Protein AF-A0A8T5LKU7-F1 (afdb_monomer_lite)

Foldseek 3Di:
DVVLLVLCLVLAVLLLLQLLVQLLCVVVVHDGDDHPPVCVVVSVVSLVVQCVVVVHDSSCLLLDPVNQVVSWDWDLSSVVSLVAPDDSVQQVLLVVLQFTATATSVQSNVGDLSVVQRRAGHNDDPDDPQPQQLCQFCLQPPLQWFWEQDPVGIATQFGQQALQETEGAQALEANLRRNFASSSLLHTHDLVSSCVVPVSSSVSSVSNHPDLVSSLVSLLQVLVVLLVRLSHQEYEYHHNANLPDALVSVLSSLVSNLPNQNHAEYEYEHQLLQRRNLSSLDPSNLVSLLVSQVSQVCPPPGHRYAYEYEHEDFFLVSLVDPSNLVSLVSCVVSVHAYEYEYEDWDPRLAPLVCLCSNLVRLLSNLVSCVVSVHALEEYEFPSGHQPDLNGHRDPQSVLSNLVNNVPDPPDDPRSDHQWYWYRGQLHIDTDGNDDQLPWAWDQDPVVQKIKTWRFDADPVRAGPDTDIHMGGHDPPRPPDGRSDDDPDPRSVVVSVVVVVVVVVVVVDDDDCVQVRHSHNDGSVSSDHHYPDDD

pLDDT: mean 84.87, std 13.86, range [34.56, 98.62]

Sequence (534 aa):
MDKIKQEALEIGIRDFYSYARNYYLQKNGFETAEVPEDKGETLDELVSRTASFLGVDRNDLWQTPAFHMAFRVTDLKSLTSLNEEVDVESVSASLETGREMSILPLNVLFGGSTMKKYVPSLPKLYSGKEKHSLDPYGIFRGQDQIRAITREGSKYLGSRKFDYAVLENITEFCPVGCAECYKGVLTRLGMSALADIDPKYAELKKELNLQEQRAVEQTRLLTDWLNQHPEVNTVIISGGEPLMYSPDTMGKILDHLGKAEHLKAVRICTSAVYQGLFYKINDDLVSRLSDFRRKNNGRNGKAKKQLYFNCHVTDEHQLLTPEARIATERLQEAGVSIHLQMPLQEGINFYRDDPQKSAEKMRAISEAAYEIGVIPYKAIVNMHSPSYPELTVPIERVSEAITFLDGHFDTSDMARWQAYNILHEQGNSYVYPKPNFVAEKDIDRERSRVTYFIPKLNPDGSVNEVHTYEEPLIEGINDGASLRLIADARIQRRIGEVRNAYQKLRKDEIDTREFYRVSGIKFSENKPLVVGGD

Structure (mmCIF, N/CA/C/O backbone):
data_AF-A0A8T5LKU7-F1
#
_entry.id   AF-A0A8T5LKU7-F1
#
loop_
_atom_site.group_PDB
_atom_site.id
_atom_site.type_symbol
_atom_site.label_atom_id
_atom_site.label_alt_id
_atom_site.label_comp_id
_atom_site.label_asym_id
_atom_site.label_entity_id
_atom_site.label_seq_id
_atom_site.pdbx_PDB_ins_code
_atom_site.Cartn_x
_atom_site.Cartn_y
_atom_site.Cartn_z
_atom_site.occupancy
_atom_site.B_iso_or_equiv
_atom_site.auth_seq_id
_atom_site.auth_comp_id
_atom_site.auth_asym_id
_atom_site.auth_atom_id
_atom_site.pdbx_PDB_model_num
ATOM 1 N N . MET A 1 1 ? 9.633 27.957 1.334 1.00 93.12 1 MET A N 1
ATOM 2 C CA . MET A 1 1 ? 9.626 26.582 0.797 1.00 93.12 1 MET A CA 1
ATOM 3 C C . MET A 1 1 ? 10.108 26.533 -0.648 1.00 93.12 1 MET A C 1
ATOM 5 O O . MET A 1 1 ? 11.109 25.882 -0.886 1.00 93.12 1 MET A O 1
ATOM 9 N N . ASP A 1 2 ? 9.492 27.246 -1.594 1.00 93.56 2 ASP A N 1
ATOM 10 C CA . ASP A 1 2 ? 9.849 27.118 -3.025 1.00 93.56 2 ASP A CA 1
ATOM 11 C C . ASP A 1 2 ? 11.322 27.406 -3.334 1.00 93.56 2 ASP A C 1
ATOM 13 O O . ASP A 1 2 ? 11.952 26.647 -4.062 1.00 93.56 2 ASP A O 1
ATOM 17 N N . LYS A 1 3 ? 11.913 28.421 -2.689 1.00 95.00 3 LYS A N 1
ATOM 18 C CA . LYS A 1 3 ? 13.357 28.688 -2.780 1.00 95.00 3 LYS A CA 1
ATOM 19 C C . LYS A 1 3 ? 14.208 27.484 -2.339 1.00 95.00 3 LYS A C 1
ATOM 21 O O . LYS A 1 3 ? 15.148 27.121 -3.025 1.00 95.00 3 LYS A O 1
ATOM 26 N N . ILE A 1 4 ? 13.841 26.836 -1.230 1.00 96.12 4 ILE A N 1
ATOM 27 C CA . ILE A 1 4 ? 14.535 25.645 -0.704 1.00 96.12 4 ILE A CA 1
ATOM 28 C C . ILE A 1 4 ? 14.414 24.480 -1.693 1.00 96.12 4 ILE A C 1
ATOM 30 O O . ILE A 1 4 ? 15.392 23.791 -1.948 1.00 96.12 4 ILE A O 1
ATOM 34 N N . LYS A 1 5 ? 13.231 24.276 -2.286 1.00 95.50 5 LYS A N 1
ATOM 35 C CA . LYS A 1 5 ? 13.023 23.242 -3.310 1.00 95.50 5 LYS A CA 1
ATOM 36 C C . LYS A 1 5 ? 13.853 23.492 -4.567 1.00 95.50 5 LYS A C 1
ATOM 38 O O . LYS A 1 5 ? 14.391 22.547 -5.128 1.00 95.50 5 LYS A O 1
ATOM 43 N N . GLN A 1 6 ? 13.947 24.747 -5.001 1.00 95.25 6 GLN A N 1
ATOM 44 C CA . GLN A 1 6 ? 14.742 25.124 -6.165 1.00 95.25 6 GLN A CA 1
ATOM 45 C C . GLN A 1 6 ? 16.243 24.927 -5.907 1.00 95.25 6 GLN A C 1
ATOM 47 O O . GLN A 1 6 ? 16.920 24.351 -6.749 1.00 95.25 6 GLN A O 1
ATOM 52 N N . GLU A 1 7 ? 16.740 25.297 -4.725 1.00 95.38 7 GLU A N 1
ATOM 53 C CA . GLU A 1 7 ? 18.128 25.022 -4.322 1.00 95.38 7 GLU A CA 1
ATOM 54 C C . GLU A 1 7 ? 18.402 23.507 -4.218 1.00 95.38 7 GLU A C 1
ATOM 56 O O . GLU A 1 7 ? 19.426 23.034 -4.704 1.00 95.38 7 GLU A O 1
ATOM 61 N N . ALA A 1 8 ? 17.467 22.721 -3.664 1.00 95.31 8 ALA A N 1
ATOM 62 C CA . ALA A 1 8 ? 17.568 21.256 -3.619 1.00 95.31 8 ALA A CA 1
ATOM 63 C C . ALA A 1 8 ? 17.631 20.627 -5.024 1.00 95.31 8 ALA A C 1
ATOM 65 O O . ALA A 1 8 ? 18.336 19.644 -5.241 1.00 95.31 8 ALA A O 1
ATOM 66 N N . LEU A 1 9 ? 16.904 21.201 -5.986 1.00 95.19 9 LEU A N 1
ATOM 67 C CA . LEU A 1 9 ? 16.954 20.793 -7.387 1.00 95.19 9 LEU A CA 1
ATOM 68 C C . LEU A 1 9 ? 18.316 21.112 -8.025 1.00 95.19 9 LEU A C 1
ATOM 70 O O . LEU A 1 9 ? 18.843 20.286 -8.760 1.00 95.19 9 LEU A O 1
ATOM 74 N N . GLU A 1 10 ? 18.873 22.293 -7.745 1.00 94.19 10 GLU A N 1
ATOM 75 C CA . GLU A 1 10 ? 20.152 22.765 -8.297 1.00 94.19 10 GLU A CA 1
ATOM 76 C C . GLU A 1 10 ? 21.355 21.980 -7.763 1.00 94.19 10 GLU A C 1
ATOM 78 O O . GLU A 1 10 ? 22.250 21.640 -8.534 1.00 94.19 10 GLU A O 1
ATOM 83 N N . ILE A 1 11 ? 21.370 21.658 -6.464 1.00 93.12 11 ILE A N 1
ATOM 84 C CA . ILE A 1 11 ? 22.463 20.887 -5.849 1.00 93.12 11 ILE A CA 1
ATOM 85 C C . ILE A 1 11 ? 22.391 19.387 -6.169 1.00 93.12 11 ILE A C 1
ATOM 87 O O . ILE A 1 11 ? 23.426 18.714 -6.231 1.00 93.12 11 ILE A O 1
ATOM 91 N N . GLY A 1 12 ? 21.176 18.877 -6.388 1.00 94.50 12 GLY A N 1
ATOM 92 C CA . GLY A 1 12 ? 20.876 17.471 -6.624 1.00 94.50 12 GLY A CA 1
ATOM 93 C C . GLY A 1 12 ? 19.896 16.921 -5.589 1.00 94.50 12 GLY A C 1
ATOM 94 O O . GLY A 1 12 ? 20.206 16.818 -4.402 1.00 94.50 12 GLY A O 1
ATOM 95 N N . ILE A 1 13 ? 18.717 16.495 -6.054 1.00 95.56 13 ILE A N 1
ATOM 96 C CA . ILE A 1 13 ? 17.643 15.981 -5.190 1.00 95.56 13 ILE A CA 1
ATOM 97 C C . ILE A 1 13 ? 18.105 14.766 -4.368 1.00 95.56 13 ILE A C 1
ATOM 99 O O . ILE A 1 13 ? 17.814 14.676 -3.175 1.00 95.56 13 ILE A O 1
ATOM 103 N N . ARG A 1 14 ? 18.834 13.834 -4.995 1.00 94.44 14 ARG A N 1
ATOM 104 C CA . ARG A 1 14 ? 19.350 12.633 -4.321 1.00 94.44 14 ARG A CA 1
ATOM 105 C C . ARG A 1 14 ? 20.361 12.973 -3.241 1.00 94.44 14 ARG A C 1
ATOM 107 O O . ARG A 1 14 ? 20.252 12.434 -2.146 1.00 94.44 14 ARG A O 1
ATOM 114 N N . ASP A 1 15 ? 21.274 13.895 -3.524 1.00 94.62 15 ASP A N 1
ATOM 115 C CA . ASP A 1 15 ? 22.276 14.339 -2.556 1.00 94.62 15 ASP A CA 1
ATOM 116 C C . ASP A 1 15 ? 21.597 14.996 -1.353 1.00 94.62 15 ASP A C 1
ATOM 118 O O . ASP A 1 15 ? 21.891 14.653 -0.210 1.00 94.62 15 ASP A O 1
ATOM 122 N N . PHE A 1 16 ? 20.602 15.854 -1.600 1.00 96.19 16 PHE A N 1
ATOM 123 C CA . PHE A 1 16 ? 19.809 16.471 -0.541 1.00 96.19 16 PHE A CA 1
ATOM 124 C C . PHE A 1 16 ? 19.063 15.444 0.324 1.00 96.19 16 PHE A C 1
ATOM 126 O O . PHE A 1 16 ? 19.107 15.524 1.554 1.00 96.19 16 PHE A O 1
ATOM 133 N N . TYR A 1 17 ? 18.401 14.457 -0.286 1.00 96.44 17 TYR A N 1
ATOM 134 C CA . TYR A 1 17 ? 17.699 13.409 0.460 1.00 96.44 17 TYR A CA 1
ATOM 135 C C . TYR A 1 17 ? 18.656 12.508 1.238 1.00 96.44 17 TYR A C 1
ATOM 137 O O . TYR A 1 17 ? 18.409 12.254 2.414 1.00 96.44 17 TYR A O 1
ATOM 145 N N . SER A 1 18 ? 19.748 12.057 0.617 1.00 95.25 18 SER A N 1
ATOM 146 C CA . SER A 1 18 ? 20.779 11.244 1.268 1.00 95.25 18 SER A CA 1
ATOM 147 C C . SER A 1 18 ? 21.396 11.980 2.456 1.00 95.25 18 SER A C 1
ATOM 149 O O . SER A 1 18 ? 21.531 11.403 3.533 1.00 95.25 18 SER A O 1
ATOM 151 N N . TYR A 1 19 ? 21.684 13.274 2.307 1.00 95.56 19 TYR A N 1
ATOM 152 C CA . TYR A 1 19 ? 22.245 14.084 3.383 1.00 95.56 19 TYR A CA 1
ATOM 153 C C . TYR A 1 19 ? 21.258 14.281 4.542 1.00 95.56 19 TYR A C 1
ATOM 155 O O . TYR A 1 19 ? 21.607 14.067 5.701 1.00 95.56 19 TYR A O 1
ATOM 163 N N . ALA A 1 20 ? 19.992 14.604 4.249 1.00 96.19 20 ALA A N 1
ATOM 164 C CA . ALA A 1 20 ? 18.949 14.692 5.275 1.00 96.19 20 ALA A CA 1
ATOM 165 C C . ALA A 1 20 ? 18.747 13.351 6.006 1.00 96.19 20 ALA A C 1
ATOM 167 O O . ALA A 1 20 ? 18.575 13.320 7.226 1.00 96.19 20 ALA A O 1
ATOM 168 N N . ARG A 1 21 ? 18.803 12.238 5.264 1.00 96.31 21 ARG A N 1
ATOM 169 C CA . ARG A 1 21 ? 18.709 10.868 5.780 1.00 96.31 21 ARG A CA 1
ATOM 170 C C . ARG A 1 21 ? 19.868 10.509 6.709 1.00 96.31 21 ARG A C 1
ATOM 172 O O . ARG A 1 21 ? 19.634 9.842 7.715 1.00 96.31 21 ARG A O 1
ATOM 179 N N . ASN A 1 22 ? 21.086 10.973 6.427 1.00 95.31 22 ASN A N 1
ATOM 180 C CA . ASN A 1 22 ? 22.277 10.637 7.210 1.00 95.31 22 ASN A CA 1
ATOM 181 C C . ASN A 1 22 ? 22.143 10.992 8.699 1.00 95.31 22 ASN A C 1
ATOM 183 O O . ASN A 1 22 ? 22.498 10.164 9.534 1.00 95.31 22 ASN A O 1
ATOM 187 N N . TYR A 1 23 ? 21.562 12.142 9.059 1.00 93.44 23 TYR A N 1
ATOM 188 C CA . TYR A 1 23 ? 21.358 12.479 10.478 1.00 93.44 23 TYR A CA 1
ATOM 189 C C . TYR A 1 23 ? 20.439 11.485 11.194 1.00 93.44 23 TYR A C 1
ATOM 191 O O . TYR A 1 23 ? 20.703 11.098 12.333 1.00 93.44 23 TYR A O 1
ATOM 199 N N . TYR A 1 24 ? 19.372 11.041 10.524 1.00 94.88 24 TYR A N 1
ATOM 200 C CA . TYR A 1 24 ? 18.475 10.028 11.073 1.00 94.88 24 TYR A CA 1
ATOM 201 C C . TYR A 1 24 ? 19.186 8.682 11.231 1.00 94.88 24 TYR A C 1
ATOM 203 O O . TYR A 1 24 ? 19.044 8.040 12.271 1.00 94.88 24 TYR A O 1
ATOM 211 N N . LEU A 1 25 ? 19.979 8.267 10.241 1.00 95.50 25 LEU A N 1
ATOM 212 C CA . LEU A 1 25 ? 20.752 7.026 10.318 1.00 95.50 25 LEU A CA 1
ATOM 213 C C . LEU A 1 25 ? 21.774 7.069 11.461 1.00 95.50 25 LEU A C 1
ATOM 215 O O . LEU A 1 25 ? 21.770 6.166 12.295 1.00 95.50 25 LEU A O 1
ATOM 219 N N . GLN A 1 26 ? 22.550 8.152 11.581 1.00 94.12 26 GLN A N 1
ATOM 220 C CA . GLN A 1 26 ? 23.512 8.347 12.675 1.00 94.12 26 GLN A CA 1
ATOM 221 C C . GLN A 1 26 ? 22.832 8.306 14.041 1.00 94.12 26 GLN A C 1
ATOM 223 O O . GLN A 1 26 ? 23.289 7.601 14.940 1.00 94.12 26 GLN A O 1
ATOM 228 N N . LYS A 1 27 ? 21.704 9.014 14.191 1.00 93.50 27 LYS A N 1
ATOM 229 C CA . LYS A 1 27 ? 20.916 9.027 15.432 1.00 93.50 27 LYS A CA 1
ATOM 230 C C . LYS A 1 27 ? 20.460 7.624 15.849 1.00 93.50 27 LYS A C 1
ATOM 232 O O . LYS A 1 27 ? 20.341 7.362 17.043 1.00 93.50 27 LYS A O 1
ATOM 237 N N . ASN A 1 28 ? 20.209 6.740 14.885 1.00 93.31 28 ASN A N 1
ATOM 238 C CA . ASN A 1 28 ? 19.756 5.369 15.119 1.00 93.31 28 ASN A CA 1
ATOM 239 C C . ASN A 1 28 ? 20.888 4.324 15.011 1.00 93.31 28 ASN A C 1
ATOM 241 O O . ASN A 1 28 ? 20.602 3.131 14.999 1.00 93.31 28 ASN A O 1
ATOM 245 N N . GLY A 1 29 ? 22.159 4.745 14.962 1.00 94.44 29 GLY A N 1
ATOM 246 C CA . GLY A 1 29 ? 23.315 3.841 14.990 1.00 94.44 29 GLY A CA 1
ATOM 247 C C . GLY A 1 29 ? 23.586 3.087 13.684 1.00 94.44 29 GLY A C 1
ATOM 248 O O . GLY A 1 29 ? 24.205 2.027 13.719 1.00 94.44 29 GLY A O 1
ATOM 249 N N . PHE A 1 30 ? 23.127 3.611 12.548 1.00 94.69 30 PHE A N 1
ATOM 250 C CA . PHE A 1 30 ? 23.373 3.040 11.225 1.00 94.69 30 PHE A CA 1
ATOM 251 C C . PHE A 1 30 ? 24.503 3.762 10.494 1.00 94.69 30 PHE A C 1
ATOM 253 O O . PHE A 1 30 ? 24.738 4.955 10.699 1.00 94.69 30 PHE A O 1
ATOM 260 N N . GLU A 1 31 ? 25.165 3.034 9.597 1.00 90.88 31 GLU A N 1
ATOM 261 C CA . GLU A 1 31 ? 26.123 3.610 8.657 1.00 90.88 31 GLU A CA 1
ATOM 262 C C . GLU A 1 31 ? 25.436 4.605 7.713 1.00 90.88 31 GLU A C 1
ATOM 264 O O . GLU A 1 31 ? 24.273 4.443 7.329 1.00 90.88 31 GLU A O 1
ATOM 269 N N . THR A 1 32 ? 26.168 5.654 7.346 1.00 90.50 32 THR A N 1
ATOM 270 C CA . THR A 1 32 ? 25.691 6.725 6.469 1.00 90.50 32 THR A CA 1
ATOM 271 C C . THR A 1 32 ? 26.252 6.612 5.069 1.00 90.50 32 THR A C 1
ATOM 273 O O . THR A 1 32 ? 27.367 6.135 4.882 1.00 90.50 32 THR A O 1
ATOM 276 N N . ALA A 1 33 ? 25.511 7.134 4.094 1.00 82.19 33 ALA A N 1
ATOM 277 C CA . ALA A 1 33 ? 26.031 7.282 2.745 1.00 82.19 33 ALA A CA 1
ATOM 278 C C . ALA A 1 33 ? 27.146 8.337 2.709 1.00 82.19 33 ALA A C 1
ATOM 280 O O . ALA A 1 33 ? 27.072 9.349 3.417 1.00 82.19 33 ALA A O 1
ATOM 281 N N . GLU A 1 34 ? 28.145 8.112 1.857 1.00 82.94 34 GLU A N 1
ATOM 282 C CA . GLU A 1 34 ? 29.160 9.114 1.539 1.00 82.94 34 GLU A CA 1
ATOM 283 C C . GLU A 1 34 ? 28.514 10.343 0.893 1.00 82.94 34 GLU A C 1
ATOM 285 O O . GLU A 1 34 ? 27.537 10.249 0.145 1.00 82.94 34 GLU A O 1
ATOM 290 N N . VAL A 1 35 ? 29.062 11.512 1.210 1.00 79.06 35 VAL A N 1
ATOM 291 C CA . VAL A 1 35 ? 28.612 12.802 0.690 1.00 79.06 35 VAL A CA 1
ATOM 292 C C . VAL A 1 35 ? 29.769 13.392 -0.109 1.00 79.06 35 VAL A C 1
ATOM 294 O O . VAL A 1 35 ? 30.885 13.398 0.413 1.00 79.06 35 VAL A O 1
ATOM 297 N N . PRO A 1 36 ? 29.539 13.904 -1.332 1.00 80.12 36 PRO A N 1
ATOM 298 C CA . PRO A 1 36 ? 30.579 14.599 -2.082 1.00 80.12 36 PRO A CA 1
ATOM 299 C C . PRO A 1 36 ? 31.181 15.743 -1.252 1.00 80.12 36 PRO A C 1
ATOM 301 O O . PRO A 1 36 ? 30.444 16.596 -0.748 1.00 80.12 36 PRO A O 1
ATOM 304 N N . GLU A 1 37 ? 32.509 15.748 -1.087 1.00 78.56 37 GLU A N 1
ATOM 305 C CA . GLU A 1 37 ? 33.214 16.715 -0.226 1.00 78.56 37 GLU A CA 1
ATOM 306 C C . GLU A 1 37 ? 32.920 18.169 -0.625 1.00 78.56 37 GLU A C 1
ATOM 308 O O . GLU A 1 37 ? 32.781 19.036 0.235 1.00 78.56 37 GLU A O 1
ATOM 313 N N . ASP A 1 38 ? 32.743 18.426 -1.921 1.00 87.62 38 ASP A N 1
ATOM 314 C CA . ASP A 1 38 ? 32.446 19.739 -2.496 1.00 87.62 38 ASP A CA 1
ATOM 315 C C . ASP A 1 38 ? 31.026 20.247 -2.197 1.00 87.62 38 ASP A C 1
ATOM 317 O O . ASP A 1 38 ? 30.761 21.441 -2.334 1.00 87.62 38 ASP A O 1
ATOM 321 N N . LYS A 1 39 ? 30.112 19.366 -1.771 1.00 89.31 39 LYS A N 1
ATOM 322 C CA . LYS A 1 39 ? 28.705 19.703 -1.496 1.00 89.31 39 LYS A CA 1
ATOM 323 C C . LYS A 1 39 ? 28.356 19.750 -0.010 1.00 89.31 39 LYS A C 1
ATOM 325 O O . LYS A 1 39 ? 27.268 20.213 0.334 1.00 89.31 39 LYS A O 1
ATOM 330 N N . GLY A 1 40 ? 29.240 19.272 0.869 1.00 88.50 40 GLY A N 1
ATOM 331 C CA . GLY A 1 40 ? 28.941 19.040 2.286 1.00 88.50 40 GLY A CA 1
ATOM 332 C C . GLY A 1 40 ? 28.410 20.270 3.030 1.00 88.50 40 GLY A C 1
ATOM 333 O O . GLY A 1 40 ? 27.354 20.192 3.654 1.00 88.50 40 GLY A O 1
ATOM 334 N N . GLU A 1 41 ? 29.098 21.412 2.927 1.00 90.62 41 GLU A N 1
ATOM 335 C CA . GLU A 1 41 ? 28.687 22.656 3.602 1.00 90.62 41 GLU A CA 1
ATOM 336 C C . GLU A 1 41 ? 27.333 23.163 3.088 1.00 90.62 41 GLU A C 1
ATOM 338 O O . GLU A 1 41 ? 26.439 23.484 3.870 1.00 90.62 41 GLU A O 1
ATOM 343 N N . THR A 1 42 ? 27.141 23.174 1.766 1.00 93.88 42 THR A N 1
ATOM 344 C CA . THR A 1 42 ? 25.889 23.645 1.159 1.00 93.88 42 THR A CA 1
ATOM 345 C C . THR A 1 42 ? 24.706 22.743 1.518 1.00 93.88 42 THR A C 1
ATOM 347 O O . THR A 1 42 ? 23.601 23.236 1.759 1.00 93.88 42 THR A O 1
ATOM 350 N N . LEU A 1 43 ? 24.918 21.425 1.594 1.00 95.38 43 LEU A N 1
ATOM 351 C CA . LEU A 1 43 ? 23.895 20.472 2.023 1.00 95.38 43 LEU A CA 1
ATOM 352 C C . LEU A 1 43 ? 23.535 20.637 3.510 1.00 95.38 43 LEU A C 1
ATOM 354 O O . LEU A 1 43 ? 22.344 20.607 3.833 1.00 95.38 43 LEU A O 1
ATOM 358 N N . ASP A 1 44 ? 24.514 20.866 4.396 1.00 94.50 44 ASP A N 1
ATOM 359 C CA . ASP A 1 44 ? 24.270 21.139 5.827 1.00 94.50 44 ASP A CA 1
ATOM 360 C C . ASP A 1 44 ? 23.442 22.412 6.024 1.00 94.50 44 ASP A C 1
ATOM 362 O O . ASP A 1 44 ? 22.425 22.395 6.730 1.00 94.50 44 ASP A O 1
ATOM 366 N N . GLU A 1 45 ? 23.804 23.495 5.332 1.00 95.56 45 GLU A N 1
ATOM 367 C CA . GLU A 1 45 ? 23.046 24.745 5.371 1.00 95.56 45 GLU A CA 1
ATOM 368 C C . GLU A 1 45 ? 21.614 24.551 4.862 1.00 95.56 45 GLU A C 1
ATOM 370 O O . GLU A 1 45 ? 20.656 25.040 5.476 1.00 95.56 45 GLU A O 1
ATOM 375 N N . LEU A 1 46 ? 21.442 23.820 3.756 1.00 96.81 46 LEU A N 1
ATOM 376 C CA . LEU A 1 46 ? 20.134 23.565 3.162 1.00 96.81 46 LEU A CA 1
ATOM 377 C C . LEU A 1 46 ? 19.251 22.708 4.080 1.00 96.81 46 LEU A C 1
ATOM 379 O O . LEU A 1 46 ? 18.078 23.042 4.283 1.00 96.81 46 LEU A O 1
ATOM 383 N N . VAL A 1 47 ? 19.791 21.643 4.681 1.00 96.88 47 VAL A N 1
ATOM 384 C CA . VAL A 1 47 ? 19.076 20.808 5.661 1.00 96.88 47 VAL A CA 1
ATOM 385 C C . VAL A 1 47 ? 18.708 21.616 6.901 1.00 96.88 47 VAL A C 1
ATOM 387 O O . VAL A 1 47 ? 17.545 21.601 7.311 1.00 96.88 47 VAL A O 1
ATOM 390 N N . SER A 1 48 ? 19.642 22.390 7.452 1.00 96.56 48 SER A N 1
ATOM 391 C CA . SER A 1 48 ? 19.409 23.224 8.636 1.00 96.56 48 SER A CA 1
ATOM 392 C C . SER A 1 48 ? 18.324 24.279 8.387 1.00 96.56 48 SER A C 1
ATOM 394 O O . SER A 1 48 ? 17.401 24.440 9.192 1.00 96.56 48 SER A O 1
ATOM 396 N N . ARG A 1 49 ? 18.358 24.948 7.228 1.00 97.06 49 ARG A N 1
ATOM 397 C CA . ARG A 1 49 ? 17.310 25.891 6.803 1.00 97.06 49 ARG A CA 1
ATOM 398 C C . ARG A 1 49 ? 15.965 25.206 6.596 1.00 97.06 49 ARG A C 1
ATOM 400 O O . ARG A 1 49 ? 14.934 25.778 6.945 1.00 97.06 49 ARG A O 1
ATOM 407 N N . THR A 1 50 ? 15.960 23.996 6.040 1.00 97.94 50 THR A N 1
ATOM 408 C CA . THR A 1 50 ? 14.734 23.215 5.837 1.00 97.94 50 THR A CA 1
ATOM 409 C C . THR A 1 50 ? 14.101 22.829 7.170 1.00 97.94 50 THR A C 1
ATOM 411 O O . THR A 1 50 ? 12.903 23.038 7.356 1.00 97.94 50 THR A O 1
ATOM 414 N N . ALA A 1 51 ? 14.900 22.332 8.114 1.00 97.56 51 ALA A N 1
ATOM 415 C CA . ALA A 1 51 ? 14.450 21.982 9.455 1.00 97.56 51 ALA A CA 1
ATOM 416 C C . ALA A 1 51 ? 13.890 23.197 10.204 1.00 97.56 51 ALA A C 1
ATOM 418 O O . ALA A 1 51 ? 12.774 23.142 10.719 1.00 97.56 51 ALA A O 1
ATOM 419 N N . SER A 1 52 ? 14.600 24.330 10.152 1.00 97.38 52 SER A N 1
ATOM 420 C CA . SER A 1 52 ? 14.129 25.598 10.717 1.00 97.38 52 SER A CA 1
ATOM 421 C C . SER A 1 52 ? 12.806 26.053 10.092 1.00 97.38 52 SER A C 1
ATOM 423 O O . SER A 1 52 ? 11.875 26.396 10.819 1.00 97.38 52 SER A O 1
ATOM 425 N N . PHE A 1 53 ? 12.678 25.992 8.761 1.00 97.38 53 PHE A N 1
ATOM 426 C CA . PHE A 1 53 ? 11.442 26.358 8.062 1.00 97.38 53 PHE A CA 1
ATOM 427 C C . PHE A 1 53 ? 10.258 25.464 8.461 1.00 97.38 53 PHE A C 1
ATOM 429 O O . PHE A 1 53 ? 9.133 25.947 8.567 1.00 97.38 53 PHE A O 1
ATOM 436 N N . LEU A 1 54 ? 10.499 24.167 8.667 1.00 96.94 54 LEU A N 1
ATOM 437 C CA . LEU A 1 54 ? 9.476 23.208 9.088 1.00 96.94 54 LEU A CA 1
ATOM 438 C C . LEU A 1 54 ? 9.234 23.197 10.607 1.00 96.94 54 LEU A C 1
ATOM 440 O O . LEU A 1 54 ? 8.307 22.526 11.055 1.00 96.94 54 LEU A O 1
ATOM 444 N N . GLY A 1 55 ? 10.028 23.936 11.389 1.00 96.94 55 GLY A N 1
ATOM 445 C CA . GLY A 1 55 ? 9.910 23.998 12.846 1.00 96.94 55 GLY A CA 1
ATOM 446 C C . GLY A 1 55 ? 10.275 22.686 13.547 1.00 96.94 55 GLY A C 1
ATOM 447 O O . GLY A 1 55 ? 9.663 22.351 14.559 1.00 96.94 55 GLY A O 1
ATOM 448 N N . VAL A 1 56 ? 11.229 21.928 13.000 1.00 96.56 56 VAL A N 1
ATOM 449 C CA . VAL A 1 56 ? 11.663 20.621 13.524 1.00 96.56 56 VAL A CA 1
ATOM 450 C C . VAL A 1 56 ? 13.163 20.617 13.811 1.00 96.56 56 VAL A C 1
ATOM 452 O O . VAL A 1 56 ? 13.911 21.413 13.243 1.00 96.56 56 VAL A O 1
ATOM 455 N N . ASP A 1 57 ? 13.614 19.712 14.681 1.00 95.00 57 ASP A N 1
ATOM 456 C CA . ASP A 1 57 ? 15.046 19.475 14.873 1.00 95.00 57 ASP A CA 1
ATOM 457 C C . ASP A 1 57 ? 15.656 18.917 13.581 1.00 95.00 57 ASP A C 1
ATOM 459 O O . ASP A 1 57 ? 15.067 18.054 12.921 1.00 95.00 57 ASP A O 1
ATOM 463 N N . ARG A 1 58 ? 16.846 19.396 13.207 1.00 93.19 58 ARG A N 1
ATOM 464 C CA . ARG A 1 58 ? 17.518 18.953 11.977 1.00 93.19 58 ARG A CA 1
ATOM 465 C C . ARG A 1 58 ? 17.796 17.451 11.963 1.00 93.19 58 ARG A C 1
ATOM 467 O O . ARG A 1 58 ? 17.682 16.833 10.911 1.00 93.19 58 ARG A O 1
ATOM 474 N N . ASN A 1 59 ? 18.076 16.855 13.123 1.00 92.62 59 ASN A N 1
ATOM 475 C CA . ASN A 1 59 ? 18.341 15.423 13.243 1.00 92.62 59 ASN A CA 1
ATOM 476 C C . ASN A 1 59 ? 17.066 14.583 13.098 1.00 92.62 59 ASN A C 1
ATOM 478 O O . ASN A 1 59 ? 17.133 13.382 12.841 1.00 92.62 59 ASN A O 1
ATOM 482 N N . ASP A 1 60 ? 15.903 15.216 13.255 1.00 94.31 60 ASP A N 1
ATOM 483 C CA . ASP A 1 60 ? 14.593 14.593 13.109 1.00 94.31 60 ASP A CA 1
ATOM 484 C C . ASP A 1 60 ? 13.950 14.875 11.752 1.00 94.31 60 ASP A C 1
ATOM 486 O O . ASP A 1 60 ? 12.916 14.286 11.436 1.00 94.31 60 ASP A O 1
ATOM 490 N N . LEU A 1 61 ? 14.565 15.722 10.919 1.00 96.69 61 LEU A N 1
ATOM 491 C CA . LEU A 1 61 ? 14.000 16.172 9.651 1.00 96.69 61 LEU A CA 1
ATOM 492 C C . LEU A 1 61 ? 13.524 14.999 8.782 1.00 96.69 61 LEU A C 1
ATOM 494 O O . LEU A 1 61 ? 12.373 14.992 8.337 1.00 96.69 61 LEU A O 1
ATOM 498 N N . TRP A 1 62 ? 14.372 13.983 8.599 1.00 97.19 62 TRP A N 1
ATOM 499 C CA . TRP A 1 62 ? 14.073 12.815 7.765 1.00 97.19 62 TRP A CA 1
ATOM 500 C C . TRP A 1 62 ? 12.915 11.962 8.285 1.00 97.19 62 TRP A C 1
ATOM 502 O O . TRP A 1 62 ? 12.230 11.323 7.496 1.00 97.19 62 TRP A O 1
ATOM 512 N N . GLN A 1 63 ? 12.642 11.950 9.589 1.00 94.75 63 GLN A N 1
ATOM 513 C CA . GLN A 1 63 ? 11.513 11.198 10.146 1.00 94.75 63 GLN A CA 1
ATOM 514 C C . GLN A 1 63 ? 10.235 12.037 10.270 1.00 94.75 63 GLN A C 1
ATOM 516 O O . GLN A 1 63 ? 9.255 11.597 10.868 1.00 94.75 63 GLN A O 1
ATOM 521 N N . THR A 1 64 ? 10.209 13.249 9.708 1.00 94.56 64 THR A N 1
ATOM 522 C CA . THR A 1 64 ? 9.030 14.113 9.794 1.00 94.56 64 THR A CA 1
ATOM 523 C C . THR A 1 64 ? 8.110 13.937 8.585 1.00 94.56 64 THR A C 1
ATOM 525 O O . THR A 1 64 ? 8.560 14.004 7.437 1.00 94.56 64 THR A O 1
ATOM 528 N N . PRO A 1 65 ? 6.785 13.804 8.795 1.00 94.44 65 PRO A N 1
ATOM 529 C CA . PRO A 1 65 ? 5.835 13.792 7.690 1.00 94.44 65 PRO A CA 1
ATOM 530 C C . PRO A 1 65 ? 5.953 15.036 6.804 1.00 94.44 65 PRO A C 1
ATOM 532 O O . PRO A 1 65 ? 5.873 14.925 5.586 1.00 94.44 65 PRO A O 1
ATOM 535 N N . ALA A 1 66 ? 6.167 16.215 7.396 1.00 95.50 66 ALA A N 1
ATOM 536 C CA . ALA A 1 66 ? 6.214 17.478 6.666 1.00 95.50 66 ALA A CA 1
ATOM 537 C C . ALA A 1 66 ? 7.327 17.508 5.606 1.00 95.50 66 ALA A C 1
ATOM 539 O O . ALA A 1 66 ? 7.065 17.940 4.484 1.00 95.50 66 ALA A O 1
ATOM 540 N N . PHE A 1 67 ? 8.520 16.987 5.921 1.00 97.56 67 PHE A N 1
ATOM 541 C CA . PHE A 1 67 ? 9.609 16.857 4.953 1.00 97.56 67 PHE A CA 1
ATOM 542 C C . PHE A 1 67 ? 9.198 15.956 3.786 1.00 97.56 67 PHE A C 1
ATOM 544 O O . PHE A 1 67 ? 9.191 16.384 2.632 1.00 97.56 67 PHE A O 1
ATOM 551 N N . HIS A 1 68 ? 8.752 14.735 4.089 1.00 97.12 68 HIS A N 1
ATOM 552 C CA . HIS A 1 68 ? 8.374 13.771 3.058 1.00 97.12 68 HIS A CA 1
ATOM 553 C C . HIS A 1 68 ? 7.217 14.248 2.198 1.00 97.12 68 HIS A C 1
ATOM 555 O O . HIS A 1 68 ? 7.208 13.943 1.016 1.00 97.12 68 HIS A O 1
ATOM 561 N N . MET A 1 69 ? 6.250 14.996 2.739 1.00 95.94 69 MET A N 1
ATOM 562 C CA . MET A 1 69 ? 5.160 15.546 1.931 1.00 95.94 69 MET A CA 1
ATOM 563 C C . MET A 1 69 ? 5.600 16.744 1.087 1.00 95.94 69 MET A C 1
ATOM 565 O O . MET A 1 69 ? 5.163 16.863 -0.057 1.00 95.94 69 MET A O 1
ATOM 569 N N . ALA A 1 70 ? 6.443 17.623 1.634 1.00 96.12 70 ALA A N 1
ATOM 570 C CA . ALA A 1 70 ? 6.909 18.811 0.930 1.00 96.12 70 ALA A CA 1
ATOM 571 C C . ALA A 1 70 ? 7.831 18.453 -0.238 1.00 96.12 70 ALA A C 1
ATOM 573 O O . ALA A 1 70 ? 7.729 19.080 -1.289 1.00 96.12 70 ALA A O 1
ATOM 574 N N . PHE A 1 71 ? 8.688 17.448 -0.067 1.00 97.12 71 PHE A N 1
ATOM 575 C CA . PHE A 1 71 ? 9.735 17.090 -1.020 1.00 97.12 71 PHE A CA 1
ATOM 576 C C . PHE A 1 71 ? 9.420 15.836 -1.841 1.00 97.12 71 PHE A C 1
ATOM 578 O O . PHE A 1 71 ? 10.337 15.207 -2.350 1.00 97.12 71 PHE A O 1
ATOM 585 N N . ARG A 1 72 ? 8.154 15.439 -2.012 1.00 96.31 72 ARG A N 1
ATOM 586 C CA . ARG A 1 72 ? 7.843 14.421 -3.033 1.00 96.31 72 ARG A CA 1
ATOM 587 C C . ARG A 1 72 ? 8.110 14.976 -4.422 1.00 96.31 72 ARG A C 1
ATOM 589 O O . ARG A 1 72 ? 7.830 16.144 -4.681 1.00 96.31 72 ARG A O 1
ATOM 596 N N . VAL A 1 73 ? 8.560 14.115 -5.324 1.00 96.62 73 VAL A N 1
ATOM 597 C CA . VAL A 1 73 ? 8.611 14.437 -6.751 1.00 96.62 73 VAL A CA 1
ATOM 598 C C . VAL A 1 73 ? 7.196 14.321 -7.302 1.00 96.62 73 VAL A C 1
ATOM 600 O O . VAL A 1 73 ? 6.599 13.243 -7.270 1.00 96.62 73 VAL A O 1
ATOM 603 N N . THR A 1 74 ? 6.643 15.444 -7.751 1.00 95.56 74 THR A N 1
ATOM 604 C CA . THR A 1 74 ? 5.253 15.546 -8.229 1.00 95.56 74 THR A CA 1
ATOM 605 C C . THR A 1 74 ? 5.135 16.121 -9.635 1.00 95.56 74 THR A C 1
ATOM 607 O O . THR A 1 74 ? 4.044 16.138 -10.195 1.00 95.56 74 THR A O 1
ATOM 610 N N . ASP A 1 75 ? 6.239 16.589 -10.209 1.00 94.12 75 ASP A N 1
ATOM 611 C CA . ASP A 1 75 ? 6.286 17.252 -11.507 1.00 94.12 75 ASP A CA 1
ATOM 612 C C . ASP A 1 75 ? 7.446 16.736 -12.370 1.00 94.12 75 ASP A C 1
ATOM 614 O O . ASP A 1 75 ? 8.395 16.107 -11.890 1.00 94.12 75 ASP A O 1
ATOM 618 N N . LEU A 1 76 ? 7.347 17.006 -13.671 1.00 94.12 76 LEU A N 1
ATOM 619 C CA . LEU A 1 76 ? 8.293 16.530 -14.673 1.00 94.12 76 LEU A CA 1
ATOM 620 C C . LEU A 1 76 ? 9.692 17.148 -14.520 1.00 94.12 76 LEU A C 1
ATOM 622 O O . LEU A 1 76 ? 10.690 16.474 -14.773 1.00 94.12 76 LEU A O 1
ATOM 626 N N . LYS A 1 77 ? 9.788 18.408 -14.071 1.00 94.38 77 LYS A N 1
ATOM 627 C CA . LYS A 1 77 ? 11.074 19.095 -13.867 1.00 94.38 77 LYS A CA 1
ATOM 628 C C . LYS A 1 77 ? 11.883 18.384 -12.783 1.00 94.38 77 LYS A C 1
ATOM 630 O O . LYS A 1 77 ? 13.049 18.063 -12.994 1.00 94.38 77 LYS A O 1
ATOM 635 N N . SER A 1 78 ? 11.259 18.083 -11.647 1.00 95.50 78 SER A N 1
ATOM 636 C CA . SER A 1 78 ? 11.903 17.308 -10.589 1.00 95.50 78 SER A CA 1
ATOM 637 C C . SER A 1 78 ? 12.210 15.873 -11.018 1.00 95.50 78 SER A C 1
ATOM 639 O O . SER A 1 78 ? 13.293 15.393 -10.706 1.00 95.50 78 SER A O 1
ATOM 641 N N . LEU A 1 79 ? 11.327 15.197 -11.764 1.00 95.38 79 LEU A N 1
ATOM 642 C CA . LEU A 1 79 ? 11.581 13.826 -12.235 1.00 95.38 79 LEU A CA 1
ATOM 643 C C . LEU A 1 79 ? 12.792 13.747 -13.177 1.00 95.38 79 LEU A C 1
ATOM 645 O O . LEU A 1 79 ? 13.686 12.937 -12.959 1.00 95.38 79 LEU A O 1
ATOM 649 N N . THR A 1 80 ? 12.841 14.605 -14.197 1.00 93.81 80 THR A N 1
ATOM 650 C CA . THR A 1 80 ? 13.937 14.628 -15.185 1.00 93.81 80 THR A CA 1
ATOM 651 C C . THR A 1 80 ? 15.292 14.957 -14.555 1.00 93.81 80 THR A C 1
ATOM 653 O O . THR A 1 80 ? 16.306 14.415 -14.983 1.00 93.81 80 THR A O 1
ATOM 656 N N . SER A 1 81 ? 15.318 15.752 -13.478 1.00 94.44 81 SER A N 1
ATOM 657 C CA . SER A 1 81 ? 16.552 16.045 -12.729 1.00 94.44 81 SER A CA 1
ATOM 658 C C . SER A 1 81 ? 17.185 14.831 -12.038 1.00 94.44 81 SER A C 1
ATOM 660 O O . SER A 1 81 ? 18.351 14.886 -11.652 1.00 94.44 81 SER A O 1
ATOM 662 N N . LEU A 1 82 ? 16.438 13.732 -11.873 1.00 93.81 82 LEU A N 1
ATOM 663 C CA . LEU A 1 82 ? 16.951 12.503 -11.266 1.00 93.81 82 LEU A CA 1
ATOM 664 C C . LEU A 1 82 ? 17.841 11.697 -12.221 1.00 93.81 82 LEU A C 1
ATOM 666 O O . LEU A 1 82 ? 18.479 10.749 -11.767 1.00 93.81 82 LEU A O 1
ATOM 670 N N . ASN A 1 83 ? 17.902 12.078 -13.506 1.00 89.19 83 ASN A N 1
ATOM 671 C CA . ASN A 1 83 ? 18.645 11.386 -14.566 1.00 89.19 83 ASN A CA 1
ATOM 672 C C . ASN A 1 83 ? 18.263 9.901 -14.692 1.00 89.19 83 ASN A C 1
ATOM 674 O O . ASN A 1 83 ? 19.113 9.034 -14.874 1.00 89.19 83 ASN A O 1
ATOM 678 N N . GLU A 1 84 ? 16.971 9.615 -14.564 1.00 90.31 84 GLU A N 1
ATOM 679 C CA . GLU A 1 84 ? 16.410 8.272 -14.689 1.00 90.31 84 GLU A CA 1
ATOM 680 C C . GLU A 1 84 ? 15.880 8.046 -16.105 1.00 90.31 84 GLU A C 1
ATOM 682 O O . GLU A 1 84 ? 15.351 8.966 -16.733 1.00 90.31 84 GLU A O 1
ATOM 687 N N . GLU A 1 85 ? 15.992 6.816 -16.604 1.00 88.31 85 GLU A N 1
ATOM 688 C CA . GLU A 1 85 ? 15.446 6.439 -17.909 1.00 88.31 85 GLU A CA 1
ATOM 689 C C . GLU A 1 85 ? 13.914 6.386 -17.842 1.00 88.31 85 GLU A C 1
ATOM 691 O O . GLU A 1 85 ? 13.309 5.381 -17.460 1.00 88.31 85 GLU A O 1
ATOM 696 N N . VAL A 1 86 ? 13.275 7.502 -18.196 1.00 88.38 86 VAL A N 1
ATOM 697 C CA . VAL A 1 86 ? 11.817 7.651 -18.229 1.00 88.38 86 VAL A CA 1
ATOM 698 C C . VAL A 1 86 ? 11.352 8.163 -19.587 1.00 88.38 86 VAL A C 1
ATOM 700 O O . VAL A 1 86 ? 12.006 8.987 -20.225 1.00 88.38 86 VAL A O 1
ATOM 703 N N . ASP A 1 87 ? 10.180 7.704 -20.014 1.00 89.75 87 ASP A N 1
ATOM 704 C CA . ASP A 1 87 ? 9.506 8.217 -21.205 1.00 89.75 87 ASP A CA 1
ATOM 705 C C . ASP A 1 87 ? 8.840 9.565 -20.876 1.00 89.75 87 ASP A C 1
ATOM 707 O O . ASP A 1 87 ? 7.715 9.632 -20.378 1.00 89.75 87 ASP A O 1
ATOM 711 N N . VAL A 1 88 ? 9.585 10.650 -21.096 1.00 91.69 88 VAL A N 1
ATOM 712 C CA . VAL A 1 88 ? 9.186 12.028 -20.764 1.00 91.69 88 VAL A CA 1
ATOM 713 C C . VAL A 1 88 ? 7.899 12.446 -21.477 1.00 91.69 88 VAL A C 1
ATOM 715 O O . VAL A 1 88 ? 7.052 13.094 -20.858 1.00 91.69 88 VAL A O 1
ATOM 718 N N . GLU A 1 89 ? 7.730 12.069 -22.747 1.00 90.62 89 GLU A N 1
ATOM 719 C CA . GLU A 1 89 ? 6.531 12.399 -23.527 1.00 90.62 89 GLU A CA 1
ATOM 720 C C . GLU A 1 89 ? 5.303 11.706 -22.935 1.00 90.62 89 GLU A C 1
ATOM 722 O O . GLU A 1 89 ? 4.279 12.341 -22.677 1.00 90.62 89 GLU A O 1
ATOM 727 N N . SER A 1 90 ? 5.437 10.415 -22.637 1.00 88.19 90 SER A N 1
ATOM 728 C CA . SER A 1 90 ? 4.393 9.597 -22.026 1.00 88.19 90 SER A CA 1
ATOM 729 C C . SER A 1 90 ? 4.009 10.086 -20.628 1.00 88.19 90 SER A C 1
ATOM 731 O O . SER A 1 90 ? 2.819 10.200 -20.325 1.00 88.19 90 SER A O 1
ATOM 733 N N . VAL A 1 91 ? 4.990 10.458 -19.795 1.00 91.25 91 VAL A N 1
ATOM 734 C CA . VAL A 1 91 ? 4.749 11.057 -18.472 1.00 91.25 91 VAL A CA 1
ATOM 735 C C . VAL A 1 91 ? 4.019 12.392 -18.613 1.00 91.25 91 VAL A C 1
ATOM 737 O O . VAL A 1 91 ? 2.990 12.578 -17.964 1.00 91.25 91 VAL A O 1
ATOM 740 N N . SER A 1 92 ? 4.511 13.307 -19.460 1.00 91.94 92 SER A N 1
ATOM 741 C CA . SER A 1 92 ? 3.894 14.627 -19.673 1.00 91.94 92 SER A CA 1
ATOM 742 C C . SER A 1 92 ? 2.442 14.488 -20.109 1.00 91.94 92 SER A C 1
ATOM 744 O O . SER A 1 92 ? 1.541 15.041 -19.478 1.00 91.94 92 SER A O 1
ATOM 746 N N . ALA A 1 93 ? 2.208 13.660 -21.125 1.00 88.81 93 ALA A N 1
ATOM 747 C CA . ALA A 1 93 ? 0.881 13.424 -21.656 1.00 88.81 93 ALA A CA 1
ATOM 748 C C . ALA A 1 93 ? -0.035 12.767 -20.605 1.00 88.81 93 ALA A C 1
ATOM 750 O O . ALA A 1 93 ? -1.219 13.078 -20.550 1.00 88.81 93 ALA A O 1
ATOM 751 N N . SER A 1 94 ? 0.494 11.906 -19.723 1.00 87.75 94 SER A N 1
ATOM 752 C CA . SER A 1 94 ? -0.258 11.342 -18.593 1.00 87.75 94 SER A CA 1
ATOM 753 C C . SER A 1 94 ? -0.660 12.411 -17.570 1.00 87.75 94 SER A C 1
ATOM 755 O O . SER A 1 94 ? -1.809 12.436 -17.127 1.00 87.75 94 SER A O 1
ATOM 757 N N . LEU A 1 95 ? 0.240 13.334 -17.220 1.00 90.69 95 LEU A N 1
ATOM 758 C CA . LEU A 1 95 ? -0.042 14.427 -16.280 1.00 90.69 95 LEU A CA 1
ATOM 759 C C . LEU A 1 95 ? -1.093 15.410 -16.822 1.00 90.69 95 LEU A C 1
ATOM 761 O O . LEU A 1 95 ? -1.968 15.848 -16.074 1.00 90.69 95 LEU A O 1
ATOM 765 N N . GLU A 1 96 ? -1.062 15.703 -18.125 1.00 89.75 96 GLU A N 1
ATOM 766 C CA . GLU A 1 96 ? -2.037 16.569 -18.810 1.00 89.75 96 GLU A CA 1
ATOM 767 C C . GLU A 1 96 ? -3.479 16.053 -18.708 1.00 89.75 96 GLU A C 1
ATOM 769 O O . GLU A 1 96 ? -4.428 16.833 -18.764 1.00 89.75 96 GLU A O 1
ATOM 774 N N . THR A 1 97 ? -3.662 14.752 -18.467 1.00 85.56 97 THR A N 1
ATOM 775 C CA . THR A 1 97 ? -4.987 14.163 -18.232 1.00 85.56 97 THR A CA 1
ATOM 776 C C . THR A 1 97 ? -5.597 14.492 -16.865 1.00 85.56 97 THR A C 1
ATOM 778 O O . THR A 1 97 ? -6.718 14.077 -16.568 1.00 85.56 97 THR A O 1
ATOM 781 N N . GLY A 1 98 ? -4.866 15.200 -16.000 1.00 88.00 98 GLY A N 1
ATOM 782 C CA . GLY A 1 98 ? -5.239 15.428 -14.604 1.00 88.00 98 GLY A CA 1
ATOM 783 C C . GLY A 1 98 ? -4.837 14.284 -13.668 1.00 88.00 98 GLY A C 1
ATOM 784 O O . GLY A 1 98 ? -5.330 14.212 -12.538 1.00 88.00 98 GLY A O 1
ATOM 785 N N . ARG A 1 99 ? -3.956 13.382 -14.117 1.00 88.44 99 ARG A N 1
ATOM 786 C CA . ARG A 1 99 ? -3.322 12.369 -13.267 1.00 88.44 99 ARG A CA 1
ATOM 787 C C . ARG A 1 99 ? -2.203 13.000 -12.438 1.00 88.44 99 ARG A C 1
ATOM 789 O O . ARG A 1 99 ? -1.347 13.705 -12.954 1.00 88.44 99 ARG A O 1
ATOM 796 N N . GLU A 1 100 ? -2.171 12.690 -11.151 1.00 91.00 100 GLU A N 1
ATOM 797 C CA . GLU A 1 100 ? -1.182 13.185 -10.200 1.00 91.00 100 GLU A CA 1
ATOM 798 C C . GLU A 1 100 ? -0.030 12.187 -10.008 1.00 91.00 100 GLU A C 1
ATOM 800 O O . GLU A 1 100 ? -0.240 11.040 -9.593 1.00 91.00 100 GLU A O 1
ATOM 805 N N . MET A 1 101 ? 1.205 12.648 -10.206 1.00 93.19 101 MET A N 1
ATOM 806 C CA . MET A 1 101 ? 2.420 11.905 -9.860 1.00 93.19 101 MET A CA 1
ATOM 807 C C . MET A 1 101 ? 2.845 12.183 -8.416 1.00 93.19 101 MET A C 1
ATOM 809 O O . MET A 1 101 ? 2.622 13.267 -7.877 1.00 93.19 101 MET A O 1
ATOM 813 N N . SER A 1 102 ? 3.446 11.185 -7.769 1.00 95.25 102 SER A N 1
ATOM 814 C CA . SER A 1 102 ? 4.011 11.333 -6.431 1.00 95.25 102 SER A CA 1
ATOM 815 C C . SER A 1 102 ? 5.074 10.267 -6.188 1.00 95.25 102 SER A C 1
ATOM 817 O O . SER A 1 102 ? 4.754 9.084 -6.174 1.00 95.25 102 SER A O 1
ATOM 819 N N . ILE A 1 103 ? 6.318 10.679 -5.946 1.00 96.69 103 ILE A N 1
ATOM 820 C CA . ILE A 1 103 ? 7.414 9.786 -5.545 1.00 96.69 103 ILE A CA 1
ATOM 821 C C . ILE A 1 103 ? 8.003 10.307 -4.234 1.00 96.69 103 ILE A C 1
ATOM 823 O O . ILE A 1 103 ? 8.450 11.451 -4.156 1.00 96.69 103 ILE A O 1
ATOM 827 N N . LEU A 1 104 ? 7.963 9.489 -3.182 1.00 97.44 104 LEU A N 1
ATOM 828 C CA . LEU A 1 104 ? 8.491 9.854 -1.862 1.00 97.44 104 LEU A CA 1
ATOM 829 C C . LEU A 1 104 ? 10.028 9.911 -1.861 1.00 97.44 104 LEU A C 1
ATOM 831 O O . LEU A 1 104 ? 10.645 9.125 -2.581 1.00 97.44 104 LEU A O 1
ATOM 835 N N . PRO A 1 105 ? 10.654 10.750 -1.010 1.00 97.44 105 PRO A N 1
ATOM 836 C CA . PRO A 1 105 ? 12.111 10.873 -0.929 1.00 97.44 105 PRO A CA 1
ATOM 837 C C . PRO A 1 105 ? 12.868 9.547 -0.814 1.00 97.44 105 PRO A C 1
ATOM 839 O O . PRO A 1 105 ? 13.798 9.314 -1.577 1.00 97.44 105 PRO A O 1
ATOM 842 N N . LEU A 1 106 ? 12.436 8.633 0.065 1.00 95.75 106 LEU A N 1
ATOM 843 C CA . LEU A 1 106 ? 13.077 7.315 0.185 1.00 95.75 106 LEU A CA 1
ATOM 844 C C . LEU A 1 106 ? 12.978 6.506 -1.120 1.00 95.75 106 LEU A C 1
ATOM 846 O O . LEU A 1 106 ? 13.929 5.837 -1.505 1.00 95.75 106 LEU A O 1
ATOM 850 N N . ASN A 1 107 ? 11.856 6.608 -1.837 1.00 95.31 107 ASN A N 1
ATOM 851 C CA . ASN A 1 107 ? 11.660 5.890 -3.096 1.00 95.31 107 ASN A CA 1
ATOM 852 C C . ASN A 1 107 ? 12.523 6.457 -4.237 1.00 95.31 107 ASN A C 1
ATOM 854 O O . ASN A 1 107 ? 12.920 5.708 -5.126 1.00 95.31 107 ASN A O 1
ATOM 858 N N . VAL A 1 108 ? 12.851 7.755 -4.198 1.00 95.62 108 VAL A N 1
ATOM 859 C CA . VAL A 1 108 ? 13.795 8.398 -5.132 1.00 95.62 108 VAL A CA 1
ATOM 860 C C . VAL A 1 108 ? 15.223 7.870 -4.949 1.00 95.62 108 VAL A C 1
ATOM 862 O O . VAL A 1 108 ? 15.968 7.766 -5.929 1.00 95.62 108 VAL A O 1
ATOM 865 N N . LEU A 1 109 ? 15.597 7.511 -3.715 1.00 94.50 109 LEU A N 1
ATOM 866 C CA . LEU A 1 109 ? 16.927 6.986 -3.395 1.00 94.50 109 LEU A CA 1
ATOM 867 C C . LEU A 1 109 ? 17.173 5.571 -3.940 1.00 94.50 109 LEU A C 1
ATOM 869 O O . LEU A 1 109 ? 18.324 5.237 -4.190 1.00 94.50 109 LEU A O 1
ATOM 873 N N . PHE A 1 110 ? 16.134 4.758 -4.165 1.00 92.00 110 PHE A N 1
ATOM 874 C CA . PHE A 1 110 ? 16.313 3.427 -4.764 1.00 92.00 110 PHE A CA 1
ATOM 875 C C . PHE A 1 110 ? 16.665 3.480 -6.260 1.00 92.00 110 PHE A C 1
ATOM 877 O O . PHE A 1 110 ? 17.438 2.652 -6.728 1.00 92.00 110 PHE A O 1
ATOM 884 N N . GLY A 1 111 ? 16.100 4.436 -7.010 1.00 86.88 111 GLY A N 1
ATOM 885 C CA . GLY A 1 111 ? 16.281 4.543 -8.465 1.00 86.88 111 GLY A CA 1
ATOM 886 C C . GLY A 1 111 ? 15.786 3.333 -9.267 1.00 86.88 111 GLY A C 1
ATOM 887 O O . GLY A 1 111 ? 15.068 2.468 -8.750 1.00 86.88 111 GLY A O 1
ATOM 888 N N . GLY A 1 112 ? 16.125 3.306 -10.558 1.00 86.00 112 GLY A N 1
ATOM 889 C CA . GLY A 1 112 ? 15.964 2.152 -11.442 1.00 86.00 112 GLY A CA 1
ATOM 890 C C . GLY A 1 112 ? 14.551 1.557 -11.471 1.00 86.00 112 GLY A C 1
ATOM 891 O O . GLY A 1 112 ? 13.535 2.261 -11.475 1.00 86.00 112 GLY A O 1
ATOM 892 N N . SER A 1 113 ? 14.473 0.221 -11.472 1.00 82.12 113 SER A N 1
ATOM 893 C CA . SER A 1 113 ? 13.204 -0.520 -11.528 1.00 82.12 113 SER A CA 1
ATOM 894 C C . SER A 1 113 ? 12.287 -0.229 -10.337 1.00 82.12 113 SER A C 1
ATOM 896 O O . SER A 1 113 ? 11.068 -0.168 -10.509 1.00 82.12 113 SER A O 1
ATOM 898 N N . THR A 1 114 ? 12.841 0.009 -9.142 1.00 87.56 114 THR A N 1
ATOM 899 C CA . THR A 1 114 ? 12.041 0.343 -7.953 1.00 87.56 114 THR A CA 1
ATOM 900 C C . THR A 1 114 ? 11.334 1.685 -8.126 1.00 87.56 114 THR A C 1
ATOM 902 O O . THR A 1 114 ? 10.155 1.809 -7.786 1.00 87.56 114 THR A O 1
ATOM 905 N N . MET A 1 115 ? 12.019 2.688 -8.685 1.00 90.12 115 MET A N 1
ATOM 906 C CA . MET A 1 115 ? 11.420 3.999 -8.926 1.00 90.12 115 MET A CA 1
ATOM 907 C C . MET A 1 115 ? 10.371 3.954 -10.048 1.00 90.12 115 MET A C 1
ATOM 909 O O . MET A 1 115 ? 9.336 4.616 -9.933 1.00 90.12 115 MET A O 1
ATOM 913 N N . LYS A 1 116 ? 10.580 3.120 -11.081 1.00 88.06 116 LYS A N 1
ATOM 914 C CA . LYS A 1 116 ? 9.652 2.939 -12.217 1.00 88.06 116 LYS A CA 1
ATOM 915 C C . LYS A 1 116 ? 8.207 2.668 -11.781 1.00 88.06 116 LYS A C 1
ATOM 917 O O . LYS A 1 116 ? 7.278 3.120 -12.439 1.00 88.06 116 LYS A O 1
ATOM 922 N N . LYS A 1 117 ? 7.995 2.015 -10.631 1.00 89.25 117 LYS A N 1
ATOM 923 C CA . LYS A 1 117 ? 6.665 1.773 -10.039 1.00 89.25 117 LYS A CA 1
ATOM 924 C C . LYS A 1 117 ? 5.811 3.037 -9.858 1.00 89.25 117 LYS A C 1
ATOM 926 O O . LYS A 1 117 ? 4.578 2.961 -9.872 1.00 89.25 117 LYS A O 1
ATOM 931 N N . TYR A 1 118 ? 6.451 4.168 -9.586 1.00 92.06 118 TYR A N 1
ATOM 932 C CA . TYR A 1 118 ? 5.786 5.417 -9.211 1.00 92.06 118 TYR A CA 1
ATOM 933 C C . TYR A 1 118 ? 5.684 6.404 -10.379 1.00 92.06 118 TYR A C 1
ATOM 935 O O . TYR A 1 118 ? 5.005 7.424 -10.267 1.00 92.06 118 TYR A O 1
ATOM 943 N N . VAL A 1 119 ? 6.342 6.099 -11.500 1.00 91.12 119 VAL A N 1
ATOM 944 C CA . VAL A 1 119 ? 6.336 6.935 -12.699 1.00 91.12 119 VAL A CA 1
ATOM 945 C C . VAL A 1 119 ? 5.099 6.581 -13.529 1.00 91.12 119 VAL A C 1
ATOM 947 O O . VAL A 1 119 ? 4.956 5.427 -13.935 1.00 91.12 119 VAL A O 1
ATOM 950 N N . PRO A 1 120 ? 4.167 7.525 -13.760 1.00 87.44 120 PRO A N 1
ATOM 951 C CA . PRO A 1 120 ? 3.005 7.259 -14.593 1.00 87.44 120 PRO A CA 1
ATOM 952 C C . PRO A 1 120 ? 3.441 6.996 -16.032 1.00 87.44 120 PRO A C 1
ATOM 954 O O . PRO A 1 120 ? 4.303 7.692 -16.561 1.00 87.44 120 PRO A O 1
ATOM 957 N N . SER A 1 121 ? 2.814 6.012 -16.665 1.00 75.75 121 SER A N 1
ATOM 958 C CA . SER A 1 121 ? 3.010 5.734 -18.084 1.00 75.75 121 SER A CA 1
ATOM 959 C C . SER A 1 121 ? 1.706 5.943 -18.850 1.00 75.75 121 SER A C 1
ATOM 961 O O . SER A 1 121 ? 0.622 5.683 -18.329 1.00 75.75 121 SER A O 1
ATOM 963 N N . LEU A 1 122 ? 1.849 6.414 -20.086 1.00 69.12 122 LEU A N 1
ATOM 964 C CA . LEU A 1 122 ? 0.851 6.593 -21.136 1.00 69.12 122 LEU A CA 1
ATOM 965 C C . LEU A 1 122 ? -0.299 7.581 -20.820 1.00 69.12 122 LEU A C 1
ATOM 967 O O . LEU A 1 122 ? -0.840 7.621 -19.712 1.00 69.12 122 LEU A O 1
ATOM 971 N N . PRO A 1 123 ? -0.767 8.350 -21.823 1.00 58.25 123 PRO A N 1
ATOM 972 C CA . PRO A 1 123 ? -1.853 9.326 -21.665 1.00 58.25 123 PRO A CA 1
ATOM 973 C C . PRO A 1 123 ? -3.259 8.725 -21.644 1.00 58.25 123 PRO A C 1
ATOM 975 O O . PRO A 1 123 ? -4.249 9.458 -21.653 1.00 58.25 123 PRO A O 1
ATOM 978 N N . LYS A 1 124 ? -3.404 7.395 -21.661 1.00 57.88 124 LYS A N 1
ATOM 979 C CA . LYS A 1 124 ? -4.734 6.786 -21.677 1.00 57.88 124 LYS A CA 1
ATOM 980 C C . LYS A 1 124 ? -5.370 6.904 -20.295 1.00 57.88 124 LYS A C 1
ATOM 982 O O . LYS A 1 124 ? -5.199 6.045 -19.432 1.00 57.88 124 LYS A O 1
ATOM 987 N N . LEU A 1 125 ? -6.171 7.957 -20.120 1.00 54.44 125 LEU A N 1
ATOM 988 C CA . LEU A 1 125 ? -7.299 7.927 -19.195 1.00 54.44 125 LEU A CA 1
ATOM 989 C C . LEU A 1 125 ? -8.101 6.660 -19.470 1.00 54.44 125 LEU A C 1
ATOM 991 O O . LEU A 1 125 ? -8.219 6.256 -20.627 1.00 54.44 125 LEU A O 1
ATOM 995 N N . TYR A 1 126 ? -8.645 6.069 -18.412 1.00 54.75 126 TYR A N 1
ATOM 996 C CA . TYR A 1 126 ? -9.531 4.904 -18.397 1.00 54.75 126 TYR A CA 1
ATOM 997 C C . TYR A 1 126 ? -10.724 5.045 -19.374 1.00 54.75 126 TYR A C 1
ATOM 999 O O . TYR A 1 126 ? -11.863 5.260 -18.964 1.00 54.75 126 TYR A O 1
ATOM 1007 N N . SER A 1 127 ? -10.478 4.969 -20.679 1.00 41.75 127 SER A N 1
ATOM 1008 C CA . SER A 1 127 ? -11.411 5.338 -21.740 1.00 41.75 127 SER A CA 1
ATOM 1009 C C . SER A 1 127 ? -11.529 4.193 -22.738 1.00 41.75 127 SER A C 1
ATOM 1011 O O . SER A 1 127 ? -10.539 3.622 -23.187 1.00 41.75 127 SER A O 1
ATOM 1013 N N . GLY A 1 128 ? -12.773 3.827 -23.052 1.00 45.09 128 GLY A N 1
ATOM 1014 C CA . GLY A 1 128 ? -13.104 2.730 -23.960 1.00 45.09 128 GLY A CA 1
ATOM 1015 C C . GLY A 1 128 ? -14.015 1.667 -23.341 1.00 45.09 128 GLY A C 1
ATOM 1016 O O . GLY A 1 128 ? -14.484 1.788 -22.209 1.00 45.09 128 GLY A O 1
ATOM 1017 N N . LYS A 1 129 ? -14.280 0.608 -24.118 1.00 39.88 129 LYS A N 1
ATOM 1018 C CA . LYS A 1 129 ? -15.059 -0.576 -23.706 1.00 39.88 129 LYS A CA 1
ATOM 1019 C C . LYS A 1 129 ? -14.339 -1.429 -22.644 1.00 39.88 129 LYS A C 1
ATOM 1021 O O . LYS A 1 129 ? -14.936 -2.355 -22.117 1.00 39.88 129 LYS A O 1
ATOM 1026 N N . GLU A 1 130 ? -13.097 -1.107 -22.284 1.00 48.38 130 GLU A N 1
ATOM 1027 C CA . GLU A 1 130 ? -12.249 -1.841 -21.330 1.00 48.38 130 GLU A CA 1
ATOM 1028 C C . GLU A 1 130 ? -12.456 -1.410 -19.863 1.00 48.38 130 GLU A C 1
ATOM 1030 O O . GLU A 1 130 ? -11.533 -1.382 -19.056 1.00 48.38 130 GLU A O 1
ATOM 1035 N N . LYS A 1 131 ? -13.698 -1.103 -19.467 1.00 47.09 131 LYS A N 1
ATOM 1036 C CA . LYS A 1 131 ? -14.051 -0.746 -18.074 1.00 47.09 131 LYS A CA 1
ATOM 1037 C C . LYS A 1 131 ? -13.974 -1.926 -17.089 1.00 47.09 131 LYS A C 1
ATOM 1039 O O . LYS A 1 131 ? -14.230 -1.763 -15.896 1.00 47.09 131 LYS A O 1
ATOM 1044 N N . HIS A 1 132 ? -13.696 -3.128 -17.586 1.00 46.03 132 HIS A N 1
ATOM 1045 C CA . HIS A 1 132 ? -14.198 -4.355 -16.979 1.00 46.03 132 HIS A CA 1
ATOM 1046 C C . HIS A 1 132 ? -13.492 -4.784 -15.683 1.00 46.03 132 HIS A C 1
ATOM 1048 O O . HIS A 1 132 ? -14.158 -5.320 -14.808 1.00 46.03 132 HIS A O 1
ATOM 1054 N N . SER A 1 133 ? -12.229 -4.428 -15.433 1.00 52.84 133 SER A N 1
ATOM 1055 C CA . SER A 1 133 ? -11.492 -4.894 -14.235 1.00 52.84 133 SER A CA 1
ATOM 1056 C C . SER A 1 133 ? -11.176 -3.798 -13.193 1.00 52.84 133 SER A C 1
ATOM 1058 O O . SER A 1 133 ? -10.290 -3.958 -12.356 1.00 52.84 133 SER A O 1
ATOM 1060 N N . LEU A 1 134 ? -11.900 -2.674 -13.206 1.00 57.97 134 LEU A N 1
ATOM 1061 C CA . LEU A 1 134 ? -11.576 -1.494 -12.380 1.00 57.97 134 LEU A CA 1
ATOM 1062 C C . LEU A 1 134 ? -11.977 -1.584 -10.905 1.00 57.97 134 LEU A C 1
ATOM 1064 O O . LEU A 1 134 ? -11.669 -0.681 -10.132 1.00 57.97 134 LEU A O 1
ATOM 1068 N N . ASP A 1 135 ? -12.681 -2.639 -10.505 1.00 70.81 135 ASP A N 1
ATOM 1069 C CA . ASP A 1 135 ? -13.235 -2.719 -9.160 1.00 70.81 135 ASP A CA 1
ATOM 1070 C C . ASP A 1 135 ? -13.223 -4.133 -8.571 1.00 70.81 135 ASP A C 1
ATOM 1072 O O . ASP A 1 135 ? -14.281 -4.673 -8.255 1.00 70.81 135 ASP A O 1
ATOM 1076 N N . PRO A 1 136 ? -12.047 -4.758 -8.387 1.00 70.62 136 PRO A N 1
ATOM 1077 C CA . PRO A 1 136 ? -11.950 -6.136 -7.900 1.00 70.62 136 PRO A CA 1
ATOM 1078 C C . PRO A 1 136 ? -12.409 -6.308 -6.443 1.00 70.62 136 PRO A C 1
ATOM 1080 O O . PRO A 1 136 ? -12.325 -7.409 -5.903 1.00 70.62 136 PRO A O 1
ATOM 1083 N N . TYR A 1 137 ? -12.848 -5.230 -5.781 1.00 76.31 137 TYR A N 1
ATOM 1084 C CA . TYR A 1 137 ? -13.357 -5.242 -4.410 1.00 76.31 137 TYR A CA 1
ATOM 1085 C C . TYR A 1 137 ? -14.737 -4.597 -4.250 1.00 76.31 137 TYR A C 1
ATOM 1087 O O . TYR A 1 137 ? -15.182 -4.461 -3.116 1.00 76.31 137 TYR A O 1
ATOM 1095 N N . GLY A 1 138 ? -15.417 -4.211 -5.334 1.00 75.88 138 GLY A N 1
ATOM 1096 C CA . GLY A 1 138 ? -16.769 -3.652 -5.237 1.00 75.88 138 GLY A CA 1
ATOM 1097 C C . GLY A 1 138 ? -16.836 -2.274 -4.555 1.00 75.88 138 GLY A C 1
ATOM 1098 O O . GLY A 1 138 ? -17.857 -1.901 -3.980 1.00 75.88 138 GLY A O 1
ATOM 1099 N N . ILE A 1 139 ? -15.727 -1.530 -4.563 1.00 78.81 139 ILE A N 1
ATOM 1100 C CA . ILE A 1 139 ? -15.587 -0.174 -4.020 1.00 78.81 139 ILE A CA 1
ATOM 1101 C C . ILE A 1 139 ? -16.474 0.789 -4.804 1.00 78.81 139 ILE A C 1
ATOM 1103 O O . ILE A 1 139 ? -17.153 1.640 -4.234 1.00 78.81 139 ILE A O 1
ATOM 1107 N N . PHE A 1 140 ? -16.464 0.650 -6.119 1.00 73.75 140 PHE A N 1
ATOM 1108 C CA . PHE A 1 140 ? -17.082 1.560 -7.061 1.00 73.75 140 PHE A CA 1
ATOM 1109 C C . PHE A 1 140 ? -18.451 1.064 -7.565 1.00 73.75 140 PHE A C 1
ATOM 1111 O O . PHE A 1 140 ? -19.335 1.861 -7.890 1.00 73.75 140 PHE A O 1
ATOM 1118 N N . ARG A 1 141 ? -18.668 -0.255 -7.573 1.00 69.19 141 ARG A N 1
ATOM 1119 C CA . ARG A 1 141 ? -19.936 -0.910 -7.909 1.00 69.19 141 ARG A CA 1
ATOM 1120 C C . ARG A 1 141 ? -20.866 -0.908 -6.699 1.00 69.19 141 ARG A C 1
ATOM 1122 O O . ARG A 1 141 ? -20.643 -1.605 -5.718 1.00 69.19 141 ARG A O 1
ATOM 1129 N N . GLY A 1 142 ? -21.981 -0.187 -6.801 1.00 67.44 142 GLY A N 1
ATOM 1130 C CA . GLY A 1 142 ? -22.928 0.007 -5.693 1.00 67.44 142 GLY A CA 1
ATOM 1131 C C . GLY A 1 142 ? -23.531 -1.257 -5.057 1.00 67.44 142 GLY A C 1
ATOM 1132 O O . GLY A 1 142 ? -24.087 -1.159 -3.971 1.00 67.44 142 GLY A O 1
ATOM 1133 N N . GLN A 1 143 ? -23.446 -2.431 -5.693 1.00 71.38 143 GLN A N 1
ATOM 1134 C CA . GLN A 1 143 ? -24.048 -3.668 -5.171 1.00 71.38 143 GLN A CA 1
ATOM 1135 C C . GLN A 1 143 ? -23.262 -4.306 -4.017 1.00 71.38 143 GLN A C 1
ATOM 1137 O O . GLN A 1 143 ? -23.864 -4.942 -3.151 1.00 71.38 143 GLN A O 1
ATOM 1142 N N . ASP A 1 144 ? -21.939 -4.148 -4.010 1.00 79.38 144 ASP A N 1
ATOM 1143 C CA . ASP A 1 144 ? -21.056 -4.667 -2.962 1.00 79.38 144 ASP A CA 1
ATOM 1144 C C . ASP A 1 144 ? -20.790 -3.607 -1.874 1.00 79.38 144 ASP A C 1
ATOM 1146 O O . ASP A 1 144 ? -20.260 -3.928 -0.809 1.00 79.38 144 ASP A O 1
ATOM 1150 N N . GLN A 1 145 ? -21.184 -2.348 -2.110 1.00 87.56 145 GLN A N 1
ATOM 1151 C CA . GLN A 1 145 ? -21.045 -1.261 -1.143 1.00 87.56 145 GLN A CA 1
ATOM 1152 C C . GLN A 1 145 ? -21.924 -1.501 0.084 1.00 87.56 145 GLN A C 1
ATOM 1154 O O . GLN A 1 145 ? -23.121 -1.759 -0.015 1.00 87.56 145 GLN A O 1
ATOM 1159 N N . ILE A 1 146 ? -21.329 -1.329 1.254 1.00 91.56 146 ILE A N 1
ATOM 1160 C CA . ILE A 1 146 ? -22.036 -1.226 2.522 1.00 91.56 146 ILE A CA 1
ATOM 1161 C C . ILE A 1 146 ? -22.290 0.255 2.753 1.00 91.56 146 ILE A C 1
ATOM 1163 O O . ILE A 1 146 ? -21.356 1.063 2.736 1.00 91.56 146 ILE A O 1
ATOM 1167 N N . ARG A 1 147 ? -23.553 0.619 2.957 1.00 92.50 147 ARG A N 1
ATOM 1168 C CA . ARG A 1 147 ? -23.973 2.006 3.165 1.00 92.50 147 ARG A CA 1
ATOM 1169 C C . ARG A 1 147 ? -24.803 2.143 4.435 1.00 92.50 147 ARG A C 1
ATOM 1171 O O . ARG A 1 147 ? -25.576 1.250 4.772 1.00 92.50 147 ARG A O 1
ATOM 1178 N N . ALA A 1 148 ? -24.673 3.282 5.104 1.00 93.38 148 ALA A N 1
ATOM 1179 C CA . ALA A 1 148 ? -25.634 3.747 6.098 1.00 93.38 148 ALA A CA 1
ATOM 1180 C C . ALA A 1 148 ? -26.596 4.745 5.454 1.00 93.38 148 ALA A C 1
ATOM 1182 O O . ALA A 1 148 ? -26.173 5.594 4.673 1.00 93.38 148 ALA A O 1
ATOM 1183 N N . ILE A 1 149 ? -27.876 4.669 5.796 1.00 92.38 149 ILE A N 1
ATOM 1184 C CA . ILE A 1 149 ? -28.878 5.693 5.514 1.00 92.38 149 ILE A CA 1
ATOM 1185 C C . ILE A 1 149 ? -29.073 6.470 6.810 1.00 92.38 149 ILE A C 1
ATOM 1187 O O . ILE A 1 149 ? -29.539 5.918 7.808 1.00 92.38 149 ILE A O 1
ATOM 1191 N N . THR A 1 150 ? -28.688 7.741 6.801 1.00 88.62 150 THR A N 1
ATOM 1192 C CA . THR A 1 150 ? -28.869 8.660 7.926 1.00 88.62 150 THR A CA 1
ATOM 1193 C C . THR A 1 150 ? -29.805 9.798 7.520 1.00 88.62 150 THR A C 1
ATOM 1195 O O . THR A 1 150 ? -30.154 9.948 6.348 1.00 88.62 150 THR A O 1
ATOM 1198 N N . ARG A 1 151 ? -30.183 10.655 8.478 1.00 85.00 151 ARG A N 1
ATOM 1199 C CA . ARG A 1 151 ? -30.950 11.884 8.196 1.00 85.00 151 ARG A CA 1
ATOM 1200 C C . ARG A 1 151 ? -30.244 12.837 7.222 1.00 85.00 151 ARG A C 1
ATOM 1202 O O . ARG A 1 151 ? -30.905 13.639 6.578 1.00 85.00 151 ARG A O 1
ATOM 1209 N N . GLU A 1 152 ? -28.920 12.747 7.119 1.00 84.44 152 GLU A N 1
ATOM 1210 C CA . GLU A 1 152 ? -28.081 13.580 6.245 1.00 84.44 152 GLU A CA 1
ATOM 1211 C C . GLU A 1 152 ? -27.881 12.962 4.851 1.00 84.44 152 GLU A C 1
ATOM 1213 O O . GLU A 1 152 ? -27.259 13.580 3.991 1.00 84.44 152 GLU A O 1
ATOM 1218 N N . GLY A 1 153 ? -28.388 11.747 4.619 1.00 87.56 153 GLY A N 1
ATOM 1219 C CA . GLY A 1 153 ? -28.252 11.023 3.359 1.00 87.56 153 GLY A CA 1
ATOM 1220 C C . GLY A 1 153 ? -27.535 9.682 3.504 1.00 87.56 153 GLY A C 1
ATOM 1221 O O . GLY A 1 153 ? -27.368 9.140 4.599 1.00 87.56 153 GLY A O 1
ATOM 1222 N N . SER A 1 154 ? -27.139 9.110 2.367 1.00 89.69 154 SER A N 1
ATOM 1223 C CA . SER A 1 154 ? -26.418 7.839 2.339 1.00 89.69 154 SER A CA 1
ATOM 1224 C C . SER A 1 154 ? -24.916 8.051 2.531 1.00 89.69 154 SER A C 1
ATOM 1226 O O . SER A 1 154 ? -24.325 8.856 1.821 1.00 89.69 154 SER A O 1
ATOM 1228 N N . LYS A 1 155 ? -24.298 7.291 3.439 1.00 91.81 155 LYS A N 1
ATOM 1229 C CA . LYS A 1 155 ? -22.853 7.305 3.707 1.00 91.81 155 LYS A CA 1
ATOM 1230 C C . LYS A 1 155 ? -22.234 5.957 3.351 1.00 91.81 155 LYS A C 1
ATOM 1232 O O . LYS A 1 155 ? -22.737 4.921 3.790 1.00 91.81 155 LYS A O 1
ATOM 1237 N N . TYR A 1 156 ? -21.153 5.955 2.581 1.00 93.06 156 TYR A N 1
ATOM 1238 C CA . TYR A 1 156 ? -20.352 4.766 2.303 1.00 93.06 156 TYR A CA 1
ATOM 1239 C C . TYR A 1 156 ? -19.594 4.310 3.558 1.00 93.06 156 TYR A C 1
ATOM 1241 O O . TYR A 1 156 ? -18.931 5.106 4.220 1.00 93.06 156 TYR A O 1
ATOM 1249 N N . LEU A 1 157 ? -19.686 3.017 3.881 1.00 95.12 157 LEU A N 1
ATOM 1250 C CA . LEU A 1 157 ? -19.026 2.400 5.038 1.00 95.12 157 LEU A CA 1
ATOM 1251 C C . LEU A 1 157 ? -17.875 1.475 4.642 1.00 95.12 157 LEU A C 1
ATOM 1253 O O . LEU A 1 157 ? -16.902 1.331 5.378 1.00 95.12 157 LEU A O 1
ATOM 1257 N N . GLY A 1 158 ? -17.967 0.844 3.477 1.00 93.69 158 GLY A N 1
ATOM 1258 C CA . GLY A 1 158 ? -17.032 -0.179 3.032 1.00 93.69 158 GLY A CA 1
ATOM 1259 C C . GLY A 1 158 ? -17.594 -0.948 1.846 1.00 93.69 158 GLY A C 1
ATOM 1260 O O . GLY A 1 158 ? -18.633 -0.593 1.296 1.00 93.69 158 GLY A O 1
ATOM 1261 N N . SER A 1 159 ? -16.913 -2.017 1.462 1.00 90.81 159 SER A N 1
ATOM 1262 C CA . SER A 1 159 ? -17.354 -2.926 0.401 1.00 90.81 159 SER A CA 1
ATOM 1263 C C . SER A 1 159 ? -17.181 -4.377 0.839 1.00 90.81 159 SER A C 1
ATOM 1265 O O . SER A 1 159 ? -16.240 -4.710 1.569 1.00 90.81 159 SER A O 1
ATOM 1267 N N . ARG A 1 160 ? -18.102 -5.254 0.442 1.00 87.81 160 ARG A N 1
ATOM 1268 C CA . ARG A 1 160 ? -18.017 -6.692 0.710 1.00 87.81 160 ARG A CA 1
ATOM 1269 C C . ARG A 1 160 ? -16.914 -7.284 -0.162 1.00 87.81 160 ARG A C 1
ATOM 1271 O O . ARG A 1 160 ? -17.045 -7.363 -1.376 1.00 87.81 160 ARG A O 1
ATOM 1278 N N . LYS A 1 161 ? -15.814 -7.701 0.472 1.00 84.00 161 LYS A N 1
ATOM 1279 C CA . LYS A 1 161 ? -14.687 -8.343 -0.223 1.00 84.00 161 LYS A CA 1
ATOM 1280 C C . LYS A 1 161 ? -14.931 -9.838 -0.425 1.00 84.00 161 LYS A C 1
ATOM 1282 O O . LYS A 1 161 ? -14.564 -10.381 -1.455 1.00 84.00 161 LYS A O 1
ATOM 1287 N N . PHE A 1 162 ? -15.488 -10.476 0.601 1.00 82.38 162 PHE A N 1
ATOM 1288 C CA . PHE A 1 162 ? -15.879 -11.886 0.664 1.00 82.38 162 PHE A CA 1
ATOM 1289 C C . PHE A 1 162 ? -17.076 -12.004 1.614 1.00 82.38 162 PHE A C 1
ATOM 1291 O O . PHE A 1 162 ? -17.284 -11.104 2.430 1.00 82.38 162 PHE A O 1
ATOM 1298 N N . ASP A 1 163 ? -17.771 -13.141 1.621 1.00 82.31 163 ASP A N 1
ATOM 1299 C CA . ASP A 1 163 ? -18.864 -13.440 2.568 1.00 82.31 163 ASP A CA 1
ATOM 1300 C C . ASP A 1 163 ? -18.486 -13.158 4.025 1.00 82.31 163 ASP A C 1
ATOM 1302 O O . ASP A 1 163 ? -19.263 -12.611 4.803 1.00 82.31 163 ASP A O 1
ATOM 1306 N N . TYR A 1 164 ? -17.240 -13.430 4.399 1.00 88.56 164 TYR A N 1
ATOM 1307 C CA . TYR A 1 164 ? -16.759 -13.238 5.764 1.00 88.56 164 TYR A CA 1
ATOM 1308 C C . TYR A 1 164 ? -16.016 -11.911 5.992 1.00 88.56 164 TYR A C 1
ATOM 1310 O O . TYR A 1 164 ? -15.554 -11.669 7.111 1.00 88.56 164 TYR A O 1
ATOM 1318 N N . ALA A 1 165 ? -15.835 -11.070 4.962 1.00 92.00 165 ALA A N 1
ATOM 1319 C CA . ALA A 1 165 ? -14.914 -9.934 5.027 1.00 92.00 165 ALA A CA 1
ATOM 1320 C C . ALA A 1 165 ? -15.426 -8.631 4.396 1.00 92.00 165 ALA A C 1
ATOM 1322 O O . ALA A 1 165 ? -16.014 -8.615 3.313 1.00 92.00 165 ALA A O 1
ATOM 1323 N N . VAL A 1 166 ? -15.075 -7.517 5.038 1.00 94.56 166 VAL A N 1
ATOM 1324 C CA . VAL A 1 166 ? -15.293 -6.152 4.538 1.00 94.56 166 VAL A CA 1
ATOM 1325 C C . VAL A 1 166 ? -13.966 -5.476 4.239 1.00 94.56 166 VAL A C 1
ATOM 1327 O O . VAL A 1 166 ? -13.026 -5.556 5.029 1.00 94.56 166 VAL A O 1
ATOM 1330 N N . LEU A 1 167 ? -13.897 -4.793 3.098 1.00 94.31 167 LEU A N 1
ATOM 1331 C CA . LEU A 1 167 ? -12.866 -3.820 2.774 1.00 94.31 167 LEU A CA 1
ATOM 1332 C C . LEU A 1 167 ? -13.365 -2.419 3.150 1.00 94.31 167 LEU A C 1
ATOM 1334 O O . LEU A 1 167 ? -14.173 -1.807 2.448 1.00 94.31 167 LEU A O 1
ATOM 1338 N N . GLU A 1 168 ? -12.866 -1.913 4.269 1.00 96.25 168 GLU A N 1
ATOM 1339 C CA . GLU A 1 168 ? -13.165 -0.583 4.780 1.00 96.25 168 GLU A CA 1
ATOM 1340 C C . GLU A 1 168 ? -12.184 0.419 4.160 1.00 96.25 168 GLU A C 1
ATOM 1342 O O . GLU A 1 168 ? -11.055 0.593 4.621 1.00 96.25 168 GLU A O 1
ATOM 1347 N N . ASN A 1 169 ? -12.590 1.052 3.057 1.00 93.62 169 ASN A N 1
ATOM 1348 C CA . ASN A 1 169 ? -11.834 2.167 2.490 1.00 93.62 169 ASN A CA 1
ATOM 1349 C C . ASN A 1 169 ? -12.109 3.406 3.332 1.00 93.62 169 ASN A C 1
ATOM 1351 O O . ASN A 1 169 ? -13.226 3.913 3.300 1.00 93.62 169 ASN A O 1
ATOM 1355 N N . ILE A 1 170 ? -11.107 3.873 4.073 1.00 94.19 170 ILE A N 1
ATOM 1356 C CA . ILE A 1 170 ? -11.258 5.028 4.962 1.00 94.19 170 ILE A CA 1
ATOM 1357 C C . ILE A 1 170 ? -10.707 6.313 4.361 1.00 94.19 170 ILE A C 1
ATOM 1359 O O . ILE A 1 170 ? -11.047 7.371 4.858 1.00 94.19 170 ILE A O 1
ATOM 1363 N N . THR A 1 171 ? -9.905 6.267 3.297 1.00 94.25 171 THR A N 1
ATOM 1364 C CA . THR A 1 171 ? -9.348 7.470 2.658 1.00 94.25 171 THR A CA 1
ATOM 1365 C C . THR A 1 171 ? -9.167 7.293 1.150 1.00 94.25 171 THR A C 1
ATOM 1367 O O . THR A 1 171 ? -8.942 6.170 0.696 1.00 94.25 171 THR A O 1
ATOM 1370 N N . GLU A 1 172 ? -9.225 8.371 0.371 1.00 92.19 172 GLU A N 1
ATOM 1371 C CA . GLU A 1 172 ? -8.752 8.418 -1.020 1.00 92.19 172 GLU A CA 1
ATOM 1372 C C . GLU A 1 172 ? -7.248 8.724 -1.129 1.00 92.19 172 GLU A C 1
ATOM 1374 O O . GLU A 1 172 ? -6.626 8.409 -2.146 1.00 92.19 172 GLU A O 1
ATOM 1379 N N . PHE A 1 173 ? -6.641 9.300 -0.087 1.00 93.62 173 PHE A N 1
ATOM 1380 C CA . PHE A 1 173 ? -5.347 9.959 -0.234 1.00 93.62 173 PHE A CA 1
ATOM 1381 C C . PHE A 1 173 ? -4.214 8.954 -0.103 1.00 93.62 173 PHE A C 1
ATOM 1383 O O . PHE A 1 173 ? -4.167 8.170 0.848 1.00 93.62 173 PHE A O 1
ATOM 1390 N N . CYS A 1 174 ? -3.272 8.985 -1.045 1.00 94.69 174 CYS A N 1
ATOM 1391 C CA . CYS A 1 174 ? -2.116 8.095 -1.057 1.00 94.69 174 CYS A CA 1
ATOM 1392 C C . CYS A 1 174 ? -0.861 8.841 -1.541 1.00 94.69 174 CYS A C 1
ATOM 1394 O O . CYS A 1 174 ? -0.693 9.014 -2.749 1.00 94.69 174 CYS A O 1
ATOM 1396 N N . PRO A 1 175 ? 0.055 9.251 -0.645 1.00 95.00 175 PRO A N 1
ATOM 1397 C CA . PRO A 1 175 ? 1.288 9.924 -1.052 1.00 95.00 175 PRO A CA 1
ATOM 1398 C C . PRO A 1 175 ? 2.368 8.952 -1.544 1.00 95.00 175 PRO A C 1
ATOM 1400 O O . PRO A 1 175 ? 3.349 9.399 -2.130 1.00 95.00 175 PRO A O 1
ATOM 1403 N N . VAL A 1 176 ? 2.186 7.641 -1.333 1.00 94.81 176 VAL A N 1
ATOM 1404 C CA . VAL A 1 176 ? 3.074 6.596 -1.872 1.00 94.81 176 VAL A CA 1
ATOM 1405 C C . VAL A 1 176 ? 3.100 6.646 -3.394 1.00 94.81 176 VAL A C 1
ATOM 1407 O O . VAL A 1 176 ? 4.157 6.470 -3.983 1.00 94.81 176 VAL A O 1
ATOM 1410 N N . GLY A 1 177 ? 1.953 6.945 -4.016 1.00 91.88 177 GLY A N 1
ATOM 1411 C CA . GLY A 1 177 ? 1.905 7.324 -5.424 1.00 91.88 177 GLY A CA 1
ATOM 1412 C C . GLY A 1 177 ? 2.209 6.200 -6.408 1.00 91.88 177 GLY A C 1
ATOM 1413 O O . GLY A 1 177 ? 2.732 6.476 -7.479 1.00 91.88 177 GLY A O 1
ATOM 1414 N N . CYS A 1 178 ? 1.882 4.943 -6.080 1.00 90.06 178 CYS A N 1
ATOM 1415 C CA . CYS A 1 178 ? 1.952 3.840 -7.043 1.00 90.06 178 CYS A CA 1
ATOM 1416 C C . CYS A 1 178 ? 1.212 4.248 -8.324 1.00 90.06 178 CYS A C 1
ATOM 1418 O O . CYS A 1 178 ? -0.000 4.483 -8.259 1.00 90.06 178 CYS A O 1
ATOM 1420 N N . ALA A 1 179 ? 1.924 4.330 -9.451 1.00 86.44 179 ALA A N 1
ATOM 1421 C CA . ALA A 1 179 ? 1.331 4.748 -10.714 1.00 86.44 179 ALA A CA 1
ATOM 1422 C C . ALA A 1 179 ? 0.195 3.786 -11.065 1.00 86.44 179 ALA A C 1
ATOM 1424 O O . ALA A 1 179 ? -0.970 4.163 -11.155 1.00 86.44 179 ALA A O 1
ATOM 1425 N N . GLU A 1 180 ? 0.512 2.501 -11.073 1.00 80.50 180 GLU A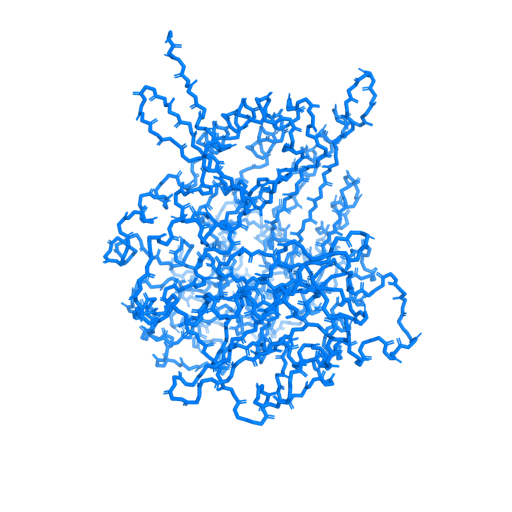 N 1
ATOM 1426 C CA . GLU A 1 180 ? -0.394 1.454 -11.523 1.00 80.50 180 GLU A CA 1
ATOM 1427 C C . GLU A 1 180 ? -1.196 0.857 -10.372 1.00 80.50 180 GLU A C 1
ATOM 1429 O O . GLU A 1 180 ? -1.319 -0.350 -10.224 1.00 80.50 180 GLU A O 1
ATOM 1434 N N . CYS A 1 181 ? -1.728 1.704 -9.495 1.00 83.88 181 CYS A N 1
ATOM 1435 C CA . CYS A 1 181 ? -2.638 1.252 -8.452 1.00 83.88 181 CYS A CA 1
ATOM 1436 C C . CYS A 1 181 ? -3.996 0.892 -9.068 1.00 83.88 181 CYS A C 1
ATOM 1438 O O . CYS A 1 181 ? -4.582 1.716 -9.765 1.00 83.88 181 CYS A O 1
ATOM 1440 N N . TYR A 1 182 ? -4.578 -0.264 -8.730 1.00 79.88 182 TYR A N 1
ATOM 1441 C CA . TYR A 1 182 ? -5.968 -0.565 -9.115 1.00 79.88 182 TYR A CA 1
ATOM 1442 C C . TYR A 1 182 ? -6.986 0.471 -8.588 1.00 79.88 182 TYR A C 1
ATOM 1444 O O . TYR A 1 182 ? -8.052 0.645 -9.168 1.00 79.88 182 TYR A O 1
ATOM 1452 N N . LYS A 1 183 ? -6.663 1.197 -7.502 1.00 83.19 183 LYS A N 1
ATOM 1453 C CA . LYS A 1 183 ? -7.452 2.346 -7.018 1.00 83.19 183 LYS A CA 1
ATOM 1454 C C . LYS A 1 183 ? -7.035 3.669 -7.659 1.00 83.19 183 LYS A C 1
ATOM 1456 O O . LYS A 1 183 ? -7.454 4.714 -7.178 1.00 83.19 183 LYS A O 1
ATOM 1461 N N . GLY A 1 184 ? -6.205 3.664 -8.698 1.00 81.94 184 GLY A N 1
ATOM 1462 C CA . GLY A 1 184 ? -5.617 4.863 -9.297 1.00 81.94 184 GLY A CA 1
ATOM 1463 C C . GLY A 1 184 ? -6.661 5.885 -9.747 1.00 81.94 184 GLY A C 1
ATOM 1464 O O . GLY A 1 184 ? -6.436 7.080 -9.606 1.00 81.94 184 GLY A O 1
ATOM 1465 N N . VAL A 1 185 ? -7.844 5.439 -10.178 1.00 77.69 185 VAL A N 1
ATOM 1466 C CA . VAL A 1 185 ? -8.996 6.321 -10.443 1.00 77.69 185 VAL A CA 1
ATOM 1467 C C . VAL A 1 185 ? -9.349 7.162 -9.209 1.00 77.69 185 VAL A C 1
ATOM 1469 O O . VAL A 1 185 ? -9.493 8.377 -9.296 1.00 77.69 185 VAL A O 1
ATOM 1472 N N . LEU A 1 186 ? -9.431 6.523 -8.039 1.00 81.94 186 LEU A N 1
ATOM 1473 C CA . LEU A 1 186 ? -9.730 7.176 -6.767 1.00 81.94 186 LEU A CA 1
ATOM 1474 C C . LEU A 1 186 ? -8.542 7.984 -6.250 1.00 81.94 186 LEU A C 1
ATOM 1476 O O . LEU A 1 186 ? -8.724 9.089 -5.754 1.00 81.94 186 LEU A O 1
ATOM 1480 N N . THR A 1 187 ? -7.331 7.435 -6.318 1.00 87.44 187 THR A N 1
ATOM 1481 C CA . THR A 1 187 ? -6.185 7.983 -5.589 1.00 87.44 187 THR A CA 1
ATOM 1482 C C . THR A 1 187 ? -5.342 8.930 -6.429 1.00 87.44 187 THR A C 1
ATOM 1484 O O . THR A 1 187 ? -4.686 9.779 -5.842 1.00 87.44 187 THR A O 1
ATOM 1487 N N . ARG A 1 188 ? -5.313 8.800 -7.764 1.00 88.75 188 ARG A N 1
ATOM 1488 C CA . ARG A 1 188 ? -4.390 9.513 -8.673 1.00 88.75 188 ARG A CA 1
ATOM 1489 C C . ARG A 1 188 ? -5.053 10.446 -9.672 1.00 88.75 188 ARG A C 1
ATOM 1491 O O . ARG A 1 188 ? -4.353 11.304 -10.183 1.00 88.75 188 ARG A O 1
ATOM 1498 N N . LEU A 1 189 ? -6.350 10.341 -9.947 1.00 86.81 189 LEU A N 1
ATOM 1499 C CA . LEU A 1 189 ? -7.020 11.361 -10.758 1.00 86.81 189 LEU A CA 1
ATOM 1500 C C . LEU A 1 189 ? -7.459 12.540 -9.889 1.00 86.81 189 LEU A C 1
ATOM 1502 O O . LEU A 1 189 ? -8.074 12.352 -8.830 1.00 86.81 189 LEU A O 1
ATOM 1506 N N . GLY A 1 190 ? -7.155 13.753 -10.350 1.00 87.88 190 GLY A N 1
ATOM 1507 C CA . GLY A 1 190 ? -7.685 14.985 -9.781 1.00 87.88 190 GLY A CA 1
ATOM 1508 C C . GLY A 1 190 ? -9.215 15.000 -9.824 1.00 87.88 190 GLY A C 1
ATOM 1509 O O . GLY A 1 190 ? -9.836 14.358 -10.670 1.00 87.88 190 GLY A O 1
ATOM 1510 N N . MET A 1 191 ? -9.845 15.724 -8.895 1.00 88.94 191 MET A N 1
ATOM 1511 C CA . MET A 1 191 ? -11.307 15.699 -8.733 1.00 88.94 191 MET A CA 1
ATOM 1512 C C . MET A 1 191 ? -12.061 16.136 -9.998 1.00 88.94 191 MET A C 1
ATOM 1514 O O . MET A 1 191 ? -13.085 15.541 -10.315 1.00 88.94 191 MET A O 1
ATOM 1518 N N . SER A 1 192 ? -11.560 17.144 -10.720 1.00 87.50 192 SER A N 1
ATOM 1519 C CA . SER A 1 192 ? -12.155 17.608 -11.982 1.00 87.50 192 SER A CA 1
ATOM 1520 C C . SER A 1 192 ? -12.079 16.533 -13.065 1.00 87.50 192 SER A C 1
ATOM 1522 O O . SER A 1 192 ? -13.111 16.112 -13.570 1.00 87.50 192 SER A O 1
ATOM 1524 N N . ALA A 1 193 ? -10.877 16.012 -13.327 1.00 86.12 193 ALA A N 1
ATOM 1525 C CA . ALA A 1 193 ? -10.659 14.950 -14.307 1.00 86.12 193 ALA A CA 1
ATOM 1526 C C . ALA A 1 193 ? -11.489 13.695 -13.994 1.00 86.12 193 ALA A C 1
ATOM 1528 O O . ALA A 1 193 ? -12.059 13.078 -14.890 1.00 86.12 193 ALA A O 1
ATOM 1529 N N . LEU A 1 194 ? -11.606 13.328 -12.712 1.00 84.56 194 LEU A N 1
ATOM 1530 C CA . LEU A 1 194 ? -12.452 12.213 -12.302 1.00 84.56 194 LEU A CA 1
ATOM 1531 C C . LEU A 1 194 ? -13.940 12.506 -12.521 1.00 84.56 194 LEU A C 1
ATOM 1533 O O . LEU A 1 194 ? -14.654 11.626 -12.990 1.00 84.56 194 LEU A O 1
ATOM 1537 N N . ALA A 1 195 ? -14.412 13.709 -12.193 1.00 86.44 195 ALA A N 1
ATOM 1538 C CA . ALA A 1 195 ? -15.811 14.084 -12.382 1.00 86.44 195 ALA A CA 1
ATOM 1539 C C . ALA A 1 195 ? -16.226 14.065 -13.861 1.00 86.44 195 ALA A C 1
ATOM 1541 O O . ALA A 1 195 ? -17.356 13.681 -14.155 1.00 86.44 195 ALA A O 1
ATOM 1542 N N . ASP A 1 196 ? -15.313 14.399 -14.774 1.00 82.38 196 ASP A N 1
ATOM 1543 C CA . ASP A 1 196 ? -15.561 14.346 -16.218 1.00 82.38 196 ASP A CA 1
ATOM 1544 C C . ASP A 1 196 ? -15.678 12.901 -16.743 1.00 82.38 196 ASP A C 1
ATOM 1546 O O . ASP A 1 196 ? -16.435 12.632 -17.677 1.00 82.38 196 ASP A O 1
ATOM 1550 N N . ILE A 1 197 ? -14.955 11.954 -16.131 1.00 76.25 197 ILE A N 1
ATOM 1551 C CA . ILE A 1 197 ? -14.931 10.539 -16.541 1.00 76.25 197 ILE A CA 1
ATOM 1552 C C . ILE A 1 197 ? -16.054 9.735 -15.873 1.00 76.25 197 ILE A C 1
ATOM 1554 O O . ILE A 1 197 ? -16.746 8.955 -16.535 1.00 76.25 197 ILE A O 1
ATOM 1558 N N . ASP A 1 198 ? -16.211 9.885 -14.557 1.00 76.81 198 ASP A N 1
ATOM 1559 C CA . ASP A 1 198 ? -17.198 9.175 -13.745 1.00 76.81 198 ASP A CA 1
ATOM 1560 C C . ASP A 1 198 ? -17.663 10.038 -12.550 1.00 76.81 198 ASP A C 1
ATOM 1562 O O . ASP A 1 198 ? -17.077 9.997 -11.458 1.00 76.81 198 ASP A O 1
ATOM 1566 N N . PRO A 1 199 ? -18.767 10.795 -12.715 1.00 81.81 199 PRO A N 1
ATOM 1567 C CA . PRO A 1 199 ? -19.322 11.634 -11.656 1.00 81.81 199 PRO A CA 1
ATOM 1568 C C . PRO A 1 199 ? -19.669 10.865 -10.375 1.00 81.81 199 PRO A C 1
ATOM 1570 O O . PRO A 1 199 ? -19.535 11.401 -9.277 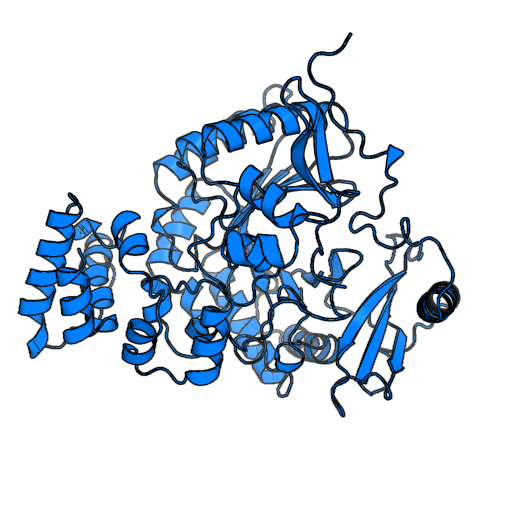1.00 81.81 199 PRO A O 1
ATOM 1573 N N . LYS A 1 200 ? -20.100 9.599 -10.478 1.00 79.31 200 LYS A N 1
ATOM 1574 C CA . LYS A 1 200 ? -20.463 8.801 -9.296 1.00 79.31 200 LYS A CA 1
ATOM 1575 C C . LYS A 1 200 ? -19.224 8.454 -8.479 1.00 79.31 200 LYS A C 1
ATOM 1577 O O . LYS A 1 200 ? -19.282 8.440 -7.250 1.00 79.31 200 LYS A O 1
ATOM 1582 N N . TYR A 1 201 ? -18.106 8.185 -9.146 1.00 81.69 201 TYR A N 1
ATOM 1583 C CA . TYR A 1 201 ? -16.850 7.879 -8.464 1.00 81.69 201 TYR A CA 1
ATOM 1584 C C . TYR A 1 201 ? -16.224 9.141 -7.873 1.00 81.69 201 TYR A C 1
ATOM 1586 O O . TYR A 1 201 ? -15.618 9.069 -6.804 1.00 81.69 201 TYR A O 1
ATOM 1594 N N . ALA A 1 202 ? -16.423 10.301 -8.506 1.00 86.25 202 ALA A N 1
ATOM 1595 C CA . ALA A 1 202 ? -16.054 11.587 -7.925 1.00 86.25 202 ALA A CA 1
ATOM 1596 C C . ALA A 1 202 ? -16.799 11.857 -6.604 1.00 86.25 202 ALA A C 1
ATOM 1598 O O . ALA A 1 202 ? -16.173 12.285 -5.635 1.00 86.25 202 ALA A O 1
ATOM 1599 N N . GLU A 1 203 ? -18.097 11.541 -6.511 1.00 87.69 203 GLU A N 1
ATOM 1600 C CA . GLU A 1 203 ? -18.839 11.653 -5.244 1.00 87.69 203 GLU A CA 1
ATOM 1601 C C . GLU A 1 203 ? -18.287 10.714 -4.164 1.00 87.69 203 GLU A C 1
ATOM 1603 O O . GLU A 1 203 ? -18.015 11.156 -3.047 1.00 87.69 203 GLU A O 1
ATOM 1608 N N . LEU A 1 204 ? -17.997 9.451 -4.500 1.00 87.31 204 LEU A N 1
ATOM 1609 C CA . LEU A 1 204 ? -17.348 8.534 -3.555 1.00 87.31 204 LEU A CA 1
ATOM 1610 C C . LEU A 1 204 ? -15.969 9.051 -3.109 1.00 87.31 204 LEU A C 1
ATOM 1612 O O . LEU A 1 204 ? -15.622 8.962 -1.932 1.00 87.31 204 LEU A O 1
ATOM 1616 N N . LYS A 1 205 ? -15.183 9.632 -4.025 1.00 89.31 205 LYS A N 1
ATOM 1617 C CA . LYS A 1 205 ? -13.896 10.258 -3.693 1.00 89.31 205 LYS A CA 1
ATOM 1618 C C . LYS A 1 205 ? -14.065 11.392 -2.680 1.00 89.31 205 LYS A C 1
ATOM 1620 O O . LYS A 1 205 ? -13.266 11.491 -1.753 1.00 89.31 205 LYS A O 1
ATOM 1625 N N . LYS A 1 206 ? -15.111 12.216 -2.815 1.00 89.38 206 LYS A N 1
ATOM 1626 C CA . LYS A 1 206 ? -15.432 13.279 -1.846 1.00 89.38 206 LYS A CA 1
ATOM 1627 C C . LYS A 1 206 ? -15.807 12.714 -0.477 1.00 89.38 206 LYS A C 1
ATOM 1629 O O . LYS A 1 206 ? -15.356 13.265 0.529 1.00 89.38 206 LYS A O 1
ATOM 1634 N N . GLU A 1 207 ? -16.581 11.625 -0.430 1.00 89.44 207 GLU A N 1
ATOM 1635 C CA . GLU A 1 207 ? -16.925 10.932 0.823 1.00 89.44 207 GLU A CA 1
ATOM 1636 C C . GLU A 1 207 ? -15.666 10.414 1.549 1.00 89.44 207 GLU A C 1
ATOM 1638 O O . GLU A 1 207 ? -15.614 10.429 2.776 1.00 89.44 207 GLU A O 1
ATOM 1643 N N . LEU A 1 208 ? -14.628 10.011 0.806 1.00 90.50 208 LEU A N 1
ATOM 1644 C CA . LEU A 1 208 ? -13.404 9.386 1.323 1.00 90.50 208 LEU A CA 1
ATOM 1645 C C . LEU A 1 208 ? -12.244 10.361 1.630 1.00 90.50 208 LEU A C 1
ATOM 1647 O O . LEU A 1 208 ? -11.100 9.937 1.728 1.00 90.50 208 LEU A O 1
ATOM 1651 N N . ASN A 1 209 ? -12.499 11.651 1.831 1.00 87.50 209 ASN A N 1
ATOM 1652 C CA . ASN A 1 209 ? -11.461 12.677 2.058 1.00 87.50 209 ASN A CA 1
ATOM 1653 C C . ASN A 1 209 ? -10.614 12.516 3.355 1.00 87.50 209 ASN A C 1
ATOM 1655 O O . ASN A 1 209 ? -10.965 11.792 4.275 1.00 87.50 209 ASN A O 1
ATOM 1659 N N . LEU A 1 210 ? -9.530 13.268 3.551 1.00 87.75 210 LEU A N 1
ATOM 1660 C CA . LEU A 1 210 ? -8.713 13.186 4.783 1.00 87.75 210 LEU A CA 1
ATOM 1661 C C . LEU A 1 210 ? -9.309 13.802 6.078 1.00 87.75 210 LEU A C 1
ATOM 1663 O O . LEU A 1 210 ? -8.566 14.214 6.966 1.00 87.75 210 LEU A O 1
ATOM 1667 N N . GLN A 1 211 ? -10.631 13.843 6.258 1.00 93.75 211 GLN A N 1
ATOM 1668 C CA . GLN A 1 211 ? -11.233 14.267 7.529 1.00 93.75 211 GLN A CA 1
ATOM 1669 C C . GLN A 1 211 ? -11.261 13.134 8.559 1.00 93.75 211 GLN A C 1
ATOM 1671 O O . GLN A 1 211 ? -11.927 12.113 8.382 1.00 93.75 211 GLN A O 1
ATOM 1676 N N . GLU A 1 212 ? -10.572 13.350 9.679 1.00 95.12 212 GLU A N 1
ATOM 1677 C CA . GLU A 1 212 ? -10.419 12.356 10.746 1.00 95.12 212 GLU A CA 1
ATOM 1678 C C . GLU A 1 212 ? -11.755 11.929 11.371 1.00 95.12 212 GLU A C 1
ATOM 1680 O O . GLU A 1 212 ? -12.045 10.739 11.480 1.00 95.12 212 GLU A O 1
ATOM 1685 N N . GLN A 1 213 ? -12.604 12.897 11.736 1.00 95.00 213 GLN A N 1
ATOM 1686 C CA . GLN A 1 213 ? -13.903 12.623 12.365 1.00 95.00 213 GLN A CA 1
ATOM 1687 C C . GLN A 1 213 ? -14.820 11.796 11.459 1.00 95.00 213 GLN A C 1
ATOM 1689 O O . GLN A 1 213 ? -15.542 10.928 11.946 1.00 95.00 213 GLN A O 1
ATOM 1694 N N . ARG A 1 214 ? -14.757 12.025 10.142 1.00 94.94 214 ARG A N 1
ATOM 1695 C CA . ARG A 1 214 ? -15.529 11.267 9.156 1.00 94.94 214 ARG A CA 1
ATOM 1696 C C . ARG A 1 214 ? -15.089 9.809 9.123 1.00 94.94 214 ARG A C 1
ATOM 1698 O O . ARG A 1 214 ? -15.952 8.940 9.137 1.00 94.94 214 ARG A O 1
ATOM 1705 N N . ALA A 1 215 ? -13.783 9.533 9.119 1.00 96.56 215 ALA A N 1
ATOM 1706 C CA . ALA A 1 215 ? -13.271 8.162 9.148 1.00 96.56 215 ALA A CA 1
ATOM 1707 C C . ALA A 1 215 ? -13.678 7.424 10.436 1.00 96.56 215 ALA A C 1
ATOM 1709 O O . ALA A 1 215 ? -14.136 6.288 10.370 1.00 96.56 215 ALA A O 1
ATOM 1710 N N . VAL A 1 216 ? -13.604 8.087 11.597 1.00 97.94 216 VAL A N 1
ATOM 1711 C CA . VAL A 1 216 ? -14.070 7.507 12.871 1.00 97.94 216 VAL A CA 1
ATOM 1712 C C . VAL A 1 216 ? -15.571 7.207 12.836 1.00 97.94 216 VAL A C 1
ATOM 1714 O O . VAL A 1 216 ? -15.990 6.122 13.238 1.00 97.94 216 VAL A O 1
ATOM 1717 N N . GLU A 1 217 ? -16.383 8.141 12.338 1.00 96.69 217 GLU A N 1
ATOM 1718 C CA . GLU A 1 217 ? -17.833 7.955 12.224 1.00 96.69 217 GLU A CA 1
ATOM 1719 C C . GLU A 1 217 ? -18.193 6.843 11.232 1.00 96.69 217 GLU A C 1
ATOM 1721 O O . GLU A 1 217 ? -19.076 6.032 11.509 1.00 96.69 217 GLU A O 1
ATOM 1726 N N . GLN A 1 218 ? -17.478 6.753 10.108 1.00 96.88 218 GLN A N 1
ATOM 1727 C CA . GLN A 1 218 ? -17.618 5.658 9.152 1.00 96.88 218 GLN A CA 1
ATOM 1728 C C . GLN A 1 218 ? -17.397 4.305 9.837 1.00 96.88 218 GLN A C 1
ATOM 1730 O O . GLN A 1 218 ? -18.249 3.424 9.726 1.00 96.88 218 GLN A O 1
ATOM 1735 N N . THR A 1 219 ? -16.304 4.149 10.589 1.00 98.19 219 THR A N 1
ATOM 1736 C CA . THR A 1 219 ? -16.006 2.902 11.308 1.00 98.19 219 THR A CA 1
ATOM 1737 C C . THR A 1 219 ? -17.021 2.613 12.408 1.00 98.19 219 THR A C 1
ATOM 1739 O O . THR A 1 219 ? -17.387 1.456 12.631 1.00 98.19 219 THR A O 1
ATOM 1742 N N . ARG A 1 220 ? -17.519 3.643 13.103 1.00 98.06 220 ARG A N 1
ATOM 1743 C CA . ARG A 1 220 ? -18.582 3.478 14.101 1.00 98.06 220 ARG A CA 1
ATOM 1744 C C . ARG A 1 220 ? -19.841 2.896 13.456 1.00 98.06 220 ARG A C 1
ATOM 1746 O O . ARG A 1 220 ? -20.347 1.887 13.934 1.00 98.06 220 ARG A O 1
ATOM 1753 N N . LEU A 1 221 ? -20.301 3.490 12.358 1.00 97.69 221 LEU A N 1
ATOM 1754 C CA . LEU A 1 221 ? -21.458 3.005 11.604 1.00 97.69 221 LEU A CA 1
ATOM 1755 C C . LEU A 1 221 ? -21.213 1.611 11.016 1.00 97.69 221 LEU A C 1
ATOM 1757 O O . LEU A 1 221 ? -22.096 0.760 11.061 1.00 97.69 221 LEU A O 1
ATOM 1761 N N . LEU A 1 222 ? -20.006 1.337 10.516 1.00 97.69 222 LEU A N 1
ATOM 1762 C CA . LEU A 1 222 ? -19.642 -0.002 10.058 1.00 97.69 222 LEU A CA 1
ATOM 1763 C C . LEU A 1 222 ? -19.715 -1.015 11.204 1.00 97.69 222 LEU A C 1
ATOM 1765 O O . LEU A 1 222 ? -20.196 -2.121 11.000 1.00 97.69 222 LEU A O 1
ATOM 1769 N N . THR A 1 223 ? -19.293 -0.644 12.411 1.00 97.88 223 THR A N 1
ATOM 1770 C CA . THR A 1 223 ? -19.387 -1.505 13.600 1.00 97.88 223 THR A CA 1
ATOM 1771 C C . THR A 1 223 ? -20.841 -1.842 13.938 1.00 97.88 223 THR A C 1
ATOM 1773 O O . THR A 1 223 ? -21.144 -3.001 14.223 1.00 97.88 223 THR A O 1
ATOM 1776 N N . ASP A 1 224 ? -21.745 -0.862 13.860 1.00 97.31 224 ASP A N 1
ATOM 1777 C CA . ASP A 1 224 ? -23.184 -1.081 14.064 1.00 97.31 224 ASP A CA 1
ATOM 1778 C C . ASP A 1 224 ? -23.750 -2.046 13.008 1.00 97.31 224 ASP A C 1
ATOM 1780 O O . ASP A 1 224 ? -24.489 -2.972 13.344 1.00 97.31 224 ASP A O 1
ATOM 1784 N N . TRP A 1 225 ? -23.352 -1.875 11.742 1.00 96.31 225 TRP A N 1
ATOM 1785 C CA . TRP A 1 225 ? -23.723 -2.781 10.653 1.00 96.31 225 TRP A CA 1
ATOM 1786 C C . TRP A 1 225 ? -23.166 -4.195 10.865 1.00 96.31 225 TRP A C 1
ATOM 1788 O O . TRP A 1 225 ? -23.908 -5.164 10.723 1.00 96.31 225 TRP A O 1
ATOM 1798 N N . LEU A 1 226 ? -21.894 -4.327 11.259 1.00 95.81 226 LEU A N 1
ATOM 1799 C CA . LEU A 1 226 ? -21.250 -5.617 11.525 1.00 95.81 226 LEU A CA 1
ATOM 1800 C C . LEU A 1 226 ? -22.024 -6.392 12.586 1.00 95.81 226 LEU A C 1
ATOM 1802 O O . LEU A 1 226 ? -22.313 -7.563 12.386 1.00 95.81 226 LEU A O 1
ATOM 1806 N N . ASN A 1 227 ? -22.437 -5.748 13.681 1.00 95.25 227 ASN A N 1
ATOM 1807 C CA . ASN A 1 227 ? -23.214 -6.402 14.741 1.00 95.25 227 ASN A CA 1
ATOM 1808 C C . ASN A 1 227 ? -24.568 -6.974 14.273 1.00 95.25 227 ASN A C 1
ATOM 1810 O O . ASN A 1 227 ? -25.116 -7.839 14.951 1.00 95.25 227 ASN A O 1
ATOM 1814 N N . GLN A 1 228 ? -25.081 -6.551 13.114 1.00 94.38 228 GLN A N 1
ATOM 1815 C CA . GLN A 1 228 ? -26.275 -7.125 12.478 1.00 94.38 228 GLN A CA 1
ATOM 1816 C C . GLN A 1 228 ? -25.951 -8.262 11.486 1.00 94.38 228 GLN A C 1
ATOM 1818 O O . GLN A 1 228 ? -26.867 -8.950 11.043 1.00 94.38 228 GLN A O 1
ATOM 1823 N N . HIS A 1 229 ? -24.671 -8.473 11.162 1.00 93.19 229 HIS A N 1
ATOM 1824 C CA . HIS A 1 229 ? -24.171 -9.386 10.126 1.00 93.19 229 HIS A CA 1
ATOM 1825 C C . HIS A 1 229 ? -23.047 -10.293 10.678 1.00 93.19 229 HIS A C 1
ATOM 1827 O O . HIS A 1 229 ? -21.874 -10.136 10.323 1.00 93.19 229 HIS A O 1
ATOM 1833 N N . PRO A 1 230 ? -23.368 -11.243 11.582 1.00 92.12 230 PRO A N 1
ATOM 1834 C CA . PRO A 1 230 ? -22.381 -12.048 12.307 1.00 92.12 230 PRO A CA 1
ATOM 1835 C C . PRO A 1 230 ? -21.531 -12.986 11.434 1.00 92.12 230 PRO A C 1
ATOM 1837 O O . PRO A 1 230 ? -20.487 -13.476 11.879 1.00 92.12 230 PRO A O 1
ATOM 1840 N N . GLU A 1 231 ? -21.943 -13.249 10.193 1.00 91.19 231 GLU A N 1
ATOM 1841 C CA . GLU A 1 231 ? -21.138 -13.955 9.197 1.00 91.19 231 GLU A CA 1
ATOM 1842 C C . GLU A 1 231 ? -19.859 -13.180 8.830 1.00 91.19 231 GLU A C 1
ATOM 1844 O O . GLU A 1 231 ? -18.841 -13.778 8.461 1.00 91.19 231 GLU A O 1
ATOM 1849 N N . VAL A 1 232 ? -19.872 -11.855 9.008 1.00 93.56 232 VAL A N 1
ATOM 1850 C CA . VAL A 1 232 ? -18.786 -10.939 8.659 1.00 93.56 232 VAL A CA 1
ATOM 1851 C C . VAL A 1 232 ? -17.813 -10.770 9.815 1.00 93.56 232 VAL A C 1
ATOM 1853 O O . VAL A 1 232 ? -17.892 -9.862 10.632 1.00 93.56 232 VAL A O 1
ATOM 1856 N N . ASN A 1 233 ? -16.812 -11.635 9.864 1.00 94.81 233 ASN A N 1
ATOM 1857 C CA . ASN A 1 233 ? -15.880 -11.689 10.988 1.00 94.81 233 ASN A CA 1
ATOM 1858 C C . ASN A 1 233 ? -14.500 -11.068 10.711 1.00 94.81 233 ASN A C 1
ATOM 1860 O O . ASN A 1 233 ? -13.611 -11.163 11.563 1.00 94.81 233 ASN A O 1
ATOM 1864 N N . THR A 1 234 ? -14.288 -10.443 9.551 1.00 97.00 234 THR A N 1
ATOM 1865 C CA . THR A 1 234 ? -13.010 -9.812 9.193 1.00 97.00 234 THR A CA 1
ATOM 1866 C C . THR A 1 234 ? -13.208 -8.412 8.617 1.00 97.00 234 THR A C 1
ATOM 1868 O O . THR A 1 234 ? -13.946 -8.232 7.651 1.00 97.00 234 THR A O 1
ATOM 1871 N N . VAL A 1 235 ? -12.470 -7.432 9.140 1.00 98.25 235 VAL A N 1
ATOM 1872 C CA . VAL A 1 235 ? -12.390 -6.076 8.573 1.00 98.25 235 VAL A CA 1
ATOM 1873 C C . VAL A 1 235 ? -10.987 -5.821 8.047 1.00 98.25 235 VAL A C 1
ATOM 1875 O O . VAL A 1 235 ? -9.988 -6.117 8.705 1.00 98.25 235 VAL A O 1
ATOM 1878 N N . ILE A 1 236 ? -10.912 -5.285 6.835 1.00 97.50 236 ILE A N 1
ATOM 1879 C CA . ILE A 1 236 ? -9.677 -4.901 6.167 1.00 97.50 236 ILE A CA 1
ATOM 1880 C C . ILE A 1 236 ? -9.690 -3.384 6.013 1.00 97.50 236 ILE A C 1
ATOM 1882 O O . ILE A 1 236 ? -10.343 -2.863 5.111 1.00 97.50 236 ILE A O 1
ATOM 1886 N N . ILE A 1 237 ? -8.952 -2.693 6.875 1.00 98.06 237 ILE A N 1
ATOM 1887 C CA . ILE A 1 237 ? -8.765 -1.246 6.802 1.00 98.06 237 ILE A CA 1
ATOM 1888 C C . ILE A 1 237 ? -7.830 -0.953 5.628 1.00 98.06 237 ILE A C 1
ATOM 1890 O O . ILE A 1 237 ? -6.711 -1.471 5.546 1.00 98.06 237 ILE A O 1
ATOM 1894 N N . SER A 1 238 ? -8.309 -0.145 4.690 1.00 94.00 238 SER A N 1
ATOM 1895 C CA . SER A 1 238 ? -7.608 0.226 3.465 1.00 94.00 238 SER A CA 1
ATOM 1896 C C . SER A 1 238 ? -8.036 1.630 3.016 1.00 94.00 238 SER A C 1
ATOM 1898 O O . SER A 1 238 ? -8.623 2.401 3.763 1.00 94.00 238 SER A O 1
ATOM 1900 N N . GLY A 1 239 ? -7.723 1.996 1.783 1.00 87.12 239 GLY A N 1
ATOM 1901 C CA . GLY A 1 239 ? -8.023 3.294 1.181 1.00 87.12 239 GLY A CA 1
ATOM 1902 C C . GLY A 1 239 ? -6.957 3.608 0.145 1.00 87.12 239 GLY A C 1
ATOM 1903 O O . GLY A 1 239 ? -6.438 2.677 -0.475 1.00 87.12 239 GLY A O 1
ATOM 1904 N N . GLY A 1 240 ? -6.594 4.876 0.003 1.00 90.69 240 GLY A N 1
ATOM 1905 C CA . GLY A 1 240 ? -5.307 5.266 -0.550 1.00 90.69 240 GLY A CA 1
ATOM 1906 C C . GLY A 1 240 ? -4.173 4.726 0.323 1.00 90.69 240 GLY A C 1
ATOM 1907 O O . GLY A 1 240 ? -3.590 3.693 0.012 1.00 90.69 240 GLY A O 1
ATOM 1908 N N . GLU A 1 241 ? -3.901 5.382 1.447 1.00 95.62 241 GLU A N 1
ATOM 1909 C CA . GLU A 1 241 ? -3.000 4.891 2.494 1.00 95.62 241 GLU A CA 1
ATOM 1910 C C . GLU A 1 241 ? -3.646 5.096 3.880 1.00 95.62 241 GLU A C 1
ATOM 1912 O O . GLU A 1 241 ? -3.762 6.236 4.336 1.00 95.62 241 GLU A O 1
ATOM 1917 N N . PRO A 1 242 ? -4.102 4.028 4.567 1.00 95.31 242 PRO A N 1
ATOM 1918 C CA . PRO A 1 242 ? -4.873 4.165 5.805 1.00 95.31 242 PRO A CA 1
ATOM 1919 C C . PRO A 1 242 ? -4.090 4.786 6.969 1.00 95.31 242 PRO A C 1
ATOM 1921 O O . PRO A 1 242 ? -4.707 5.378 7.854 1.00 95.31 242 PRO A O 1
ATOM 1924 N N . LEU A 1 243 ? -2.753 4.711 6.975 1.00 96.69 243 LEU A N 1
ATOM 1925 C CA . LEU A 1 243 ? -1.920 5.316 8.028 1.00 96.69 243 LEU A CA 1
ATOM 1926 C C . LEU A 1 243 ? -1.676 6.823 7.832 1.00 96.69 243 LEU A C 1
ATOM 1928 O O . LEU A 1 243 ? -0.846 7.435 8.513 1.00 96.69 243 LEU A O 1
ATOM 1932 N N . MET A 1 244 ? -2.398 7.457 6.905 1.00 95.31 244 MET A N 1
ATOM 1933 C CA . MET A 1 244 ? -2.348 8.908 6.750 1.00 95.31 244 MET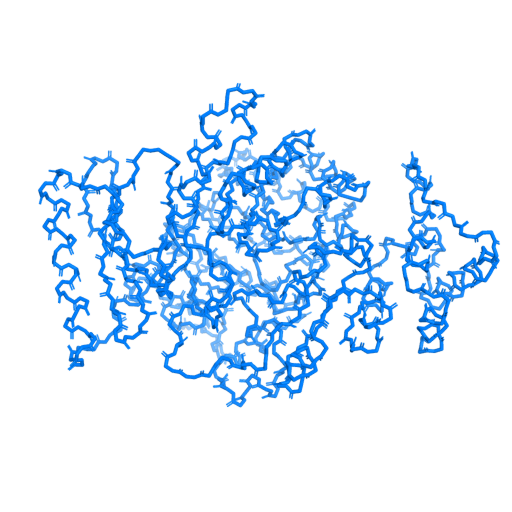 A CA 1
ATOM 1934 C C . MET A 1 244 ? -3.048 9.659 7.878 1.00 95.31 244 MET A C 1
ATOM 1936 O O . MET A 1 244 ? -2.609 10.766 8.196 1.00 95.31 244 MET A O 1
ATOM 1940 N N . TYR A 1 245 ? -4.031 9.040 8.529 1.00 95.31 245 TYR A N 1
ATOM 1941 C CA . TYR A 1 245 ? -4.639 9.561 9.750 1.00 95.31 245 TYR A CA 1
ATOM 1942 C C . TYR A 1 245 ? -3.659 9.592 10.926 1.00 95.31 245 TYR A C 1
ATOM 1944 O O . TYR A 1 245 ? -2.650 8.879 10.938 1.00 95.31 245 TYR A O 1
ATOM 1952 N N . SER A 1 246 ? -3.948 10.429 11.923 1.00 96.00 246 SER A N 1
ATOM 1953 C CA . SER A 1 246 ? -3.178 10.448 13.165 1.00 96.00 246 SER A CA 1
ATOM 1954 C C . SER A 1 246 ? -3.275 9.110 13.920 1.00 96.00 246 SER A C 1
ATOM 1956 O O . SER A 1 246 ? -4.283 8.398 13.807 1.00 96.00 246 SER A O 1
ATOM 1958 N N . PRO A 1 247 ? -2.265 8.771 14.747 1.00 97.44 247 PRO A N 1
ATOM 1959 C CA . PRO A 1 247 ? -2.337 7.621 15.646 1.00 97.44 247 PRO A CA 1
ATOM 1960 C C . PRO A 1 247 ? -3.593 7.618 16.523 1.00 97.44 247 PRO A C 1
ATOM 1962 O O . PRO A 1 247 ? -4.192 6.567 16.738 1.00 97.44 247 PRO A O 1
ATOM 1965 N N . ASP A 1 248 ? -4.039 8.788 16.990 1.00 98.00 248 ASP A N 1
ATOM 1966 C CA . ASP A 1 248 ? -5.250 8.913 17.802 1.00 98.00 248 ASP A CA 1
ATOM 1967 C C . ASP A 1 248 ? -6.511 8.498 17.035 1.00 98.00 248 ASP A C 1
ATOM 1969 O O . ASP A 1 248 ? -7.313 7.702 17.529 1.00 98.00 248 ASP A O 1
ATOM 1973 N N . THR A 1 249 ? -6.647 8.965 15.794 1.00 98.19 249 THR A N 1
ATOM 1974 C CA . THR A 1 249 ? -7.750 8.577 14.911 1.00 98.19 249 THR A CA 1
ATOM 1975 C C . THR A 1 249 ? -7.722 7.087 14.588 1.00 98.19 249 THR A C 1
ATOM 1977 O O . THR A 1 249 ? -8.756 6.426 14.700 1.00 98.19 249 THR A O 1
ATOM 1980 N N . MET A 1 250 ? -6.549 6.517 14.297 1.00 98.12 250 MET A N 1
ATOM 1981 C CA . MET A 1 250 ? -6.410 5.066 14.124 1.00 98.12 250 MET A CA 1
ATOM 1982 C C . MET A 1 250 ? -6.794 4.300 15.402 1.00 98.12 250 MET A C 1
ATOM 1984 O O . MET A 1 250 ? -7.481 3.283 15.337 1.00 98.12 250 MET A O 1
ATOM 1988 N N . GLY A 1 251 ? -6.426 4.816 16.578 1.00 98.31 251 GLY A N 1
ATOM 1989 C CA . GLY A 1 251 ? -6.838 4.272 17.871 1.00 98.31 251 GLY A CA 1
ATOM 1990 C C . GLY A 1 251 ? -8.358 4.241 18.051 1.00 98.31 251 GLY A C 1
ATOM 1991 O O . GLY A 1 251 ? -8.900 3.217 18.461 1.00 98.31 251 GLY A O 1
ATOM 1992 N N . LYS A 1 252 ? -9.061 5.319 17.685 1.00 98.62 252 LYS A N 1
ATOM 1993 C CA . LYS A 1 252 ? -10.534 5.388 17.734 1.00 98.62 252 LYS A CA 1
ATOM 1994 C C . LYS A 1 252 ? -11.194 4.407 16.766 1.00 98.62 252 LYS A C 1
ATOM 1996 O O . LYS A 1 252 ? -12.140 3.726 17.157 1.00 98.62 252 LYS A O 1
ATOM 2001 N N . ILE A 1 253 ? -10.682 4.301 15.537 1.00 98.62 253 ILE A N 1
ATOM 2002 C CA . ILE A 1 253 ? -11.129 3.315 14.537 1.00 98.62 253 ILE A CA 1
ATOM 2003 C C . ILE A 1 253 ? -11.019 1.899 15.123 1.00 98.62 253 ILE A C 1
ATOM 2005 O O . ILE A 1 253 ? -12.003 1.160 15.178 1.00 98.62 253 ILE A O 1
ATOM 2009 N N . LEU A 1 254 ? -9.847 1.542 15.655 1.00 98.38 254 LEU A N 1
ATOM 2010 C CA . LEU A 1 254 ? -9.615 0.242 16.285 1.00 98.38 254 LEU A CA 1
ATOM 2011 C C . LEU A 1 254 ? -10.510 0.012 17.514 1.00 98.38 254 LEU A C 1
ATOM 2013 O O . LEU A 1 254 ? -11.041 -1.084 17.691 1.00 98.38 254 LEU A O 1
ATOM 2017 N N . ASP A 1 255 ? -10.730 1.031 18.345 1.00 98.12 255 ASP A N 1
ATOM 2018 C CA . ASP A 1 255 ? -11.621 0.947 19.505 1.00 98.12 255 ASP A CA 1
ATOM 2019 C C . ASP A 1 255 ? -13.088 0.718 19.105 1.00 98.12 255 ASP A C 1
ATOM 2021 O O . ASP A 1 255 ? -13.803 0.007 19.816 1.00 98.12 255 ASP A O 1
ATOM 2025 N N . HIS A 1 256 ? -13.549 1.270 17.976 1.00 98.25 256 HIS A N 1
ATOM 2026 C CA . HIS A 1 256 ? -14.870 0.961 17.423 1.00 98.25 256 HIS A CA 1
ATOM 2027 C C . HIS A 1 256 ? -14.944 -0.485 16.931 1.00 98.25 256 HIS A C 1
ATOM 2029 O O . HIS A 1 256 ? -15.787 -1.234 17.420 1.00 98.25 256 HIS A O 1
ATOM 2035 N N . LEU A 1 257 ? -14.005 -0.923 16.088 1.00 97.88 257 LEU A N 1
ATOM 2036 C CA . LEU A 1 257 ? -13.964 -2.310 15.604 1.00 97.88 257 LEU A CA 1
ATOM 2037 C C . LEU A 1 257 ? -13.846 -3.334 16.746 1.00 97.88 257 LEU A C 1
ATOM 2039 O O . LEU A 1 257 ? -14.400 -4.430 16.674 1.00 97.88 257 LEU A O 1
ATOM 2043 N N . GLY A 1 258 ? -13.179 -2.974 17.845 1.00 96.31 258 GLY A N 1
ATOM 2044 C CA . GLY A 1 258 ? -13.091 -3.798 19.051 1.00 96.31 258 GLY A CA 1
ATOM 2045 C C . GLY A 1 258 ? -14.447 -4.112 19.698 1.00 96.31 258 GLY A C 1
ATOM 2046 O O . GLY A 1 258 ? -14.565 -5.130 20.387 1.00 96.31 258 GLY A O 1
ATOM 2047 N N . LYS A 1 259 ? -15.470 -3.279 19.457 1.00 95.75 259 LYS A N 1
ATOM 2048 C CA . LYS A 1 259 ? -16.841 -3.445 19.969 1.00 95.75 259 LYS A CA 1
ATOM 2049 C C . LYS A 1 259 ? -17.699 -4.382 19.116 1.00 95.75 259 LYS A C 1
ATOM 2051 O O . LYS A 1 259 ? -18.742 -4.803 19.600 1.00 95.75 259 LYS A O 1
ATOM 2056 N N . ALA A 1 260 ? -17.278 -4.734 17.899 1.00 95.31 260 ALA A N 1
ATOM 2057 C CA . ALA A 1 260 ? -17.976 -5.744 17.107 1.00 95.31 260 ALA A CA 1
ATOM 2058 C C . ALA A 1 260 ? -17.838 -7.121 17.781 1.00 95.31 260 ALA A C 1
ATOM 2060 O O . ALA A 1 260 ? -16.723 -7.584 18.037 1.00 95.31 260 ALA A O 1
ATOM 2061 N N . GLU A 1 261 ? -18.947 -7.779 18.114 1.00 91.75 261 GLU A N 1
ATOM 2062 C CA . GLU A 1 261 ? -18.926 -8.928 19.037 1.00 91.75 261 GLU A CA 1
ATOM 2063 C C . GLU A 1 261 ? -18.260 -10.181 18.441 1.00 91.75 261 GLU A C 1
ATOM 2065 O O . GLU A 1 261 ? -17.443 -10.830 19.097 1.00 91.75 261 GLU A O 1
ATOM 2070 N N . HIS A 1 262 ? -18.562 -10.484 17.179 1.00 92.06 262 HIS A N 1
ATOM 2071 C CA . HIS A 1 262 ? -18.133 -11.687 16.451 1.00 92.06 262 HIS A CA 1
ATOM 2072 C C . HIS A 1 262 ? -16.887 -11.456 15.576 1.00 92.06 262 HIS A C 1
ATOM 2074 O O . HIS A 1 262 ? -16.410 -12.383 14.913 1.00 92.06 262 HIS A O 1
ATOM 2080 N N . LEU A 1 263 ? -16.351 -10.230 15.555 1.00 95.75 263 LEU A N 1
ATOM 2081 C CA . LEU A 1 263 ? -15.187 -9.888 14.745 1.00 95.75 263 LEU A CA 1
ATOM 2082 C C . LEU A 1 263 ? -13.963 -10.677 15.227 1.00 95.75 263 LEU A C 1
ATOM 2084 O O . LEU A 1 263 ? -13.590 -10.605 16.395 1.00 95.75 263 LEU A O 1
ATOM 2088 N N . LYS A 1 264 ? -13.322 -11.416 14.321 1.00 95.94 264 LYS A N 1
ATOM 2089 C CA . LYS A 1 264 ? -12.147 -12.256 14.599 1.00 95.94 264 LYS A CA 1
ATOM 2090 C C . LYS A 1 264 ? -10.841 -11.573 14.222 1.00 95.94 264 LYS A C 1
ATOM 2092 O O . LYS A 1 264 ? -9.826 -11.798 14.881 1.00 95.94 264 LYS A O 1
ATOM 2097 N N . ALA A 1 265 ? -10.840 -10.767 13.161 1.00 96.94 265 ALA A N 1
ATOM 2098 C CA . ALA A 1 265 ? -9.621 -10.161 12.641 1.00 96.94 265 ALA A CA 1
ATOM 2099 C C . ALA A 1 265 ? -9.838 -8.742 12.108 1.00 96.94 265 ALA A C 1
ATOM 2101 O O . ALA A 1 265 ? -10.777 -8.480 11.357 1.00 96.94 265 ALA A O 1
ATOM 2102 N N . VAL A 1 266 ? -8.893 -7.862 12.432 1.00 98.00 266 VAL A N 1
ATOM 2103 C CA . VAL A 1 266 ? -8.692 -6.562 11.790 1.00 98.00 266 VAL A CA 1
ATOM 2104 C C . VAL A 1 266 ? -7.365 -6.612 11.043 1.00 98.00 266 VAL A C 1
ATOM 2106 O O . VAL A 1 266 ? -6.346 -7.029 11.596 1.00 98.00 266 VAL A O 1
ATOM 2109 N N . ARG A 1 267 ? -7.367 -6.223 9.769 1.00 97.81 267 ARG A N 1
ATOM 2110 C CA . ARG A 1 267 ? -6.169 -6.194 8.923 1.00 97.81 267 ARG A CA 1
ATOM 2111 C C . ARG A 1 267 ? -5.954 -4.785 8.397 1.00 97.81 267 ARG A C 1
ATOM 2113 O O . ARG A 1 267 ? -6.813 -4.282 7.684 1.00 97.81 267 ARG A O 1
ATOM 2120 N N . ILE A 1 268 ? -4.816 -4.173 8.688 1.00 98.25 268 ILE A N 1
ATOM 2121 C CA . ILE A 1 268 ? -4.432 -2.879 8.117 1.00 98.25 268 ILE A CA 1
ATOM 2122 C C . ILE A 1 268 ? -3.598 -3.158 6.867 1.00 98.25 268 ILE A C 1
ATOM 2124 O O . ILE A 1 268 ? -2.519 -3.735 6.966 1.00 98.25 268 ILE A O 1
ATOM 2128 N N . CYS A 1 269 ? -4.115 -2.808 5.685 1.00 96.38 269 CYS A N 1
ATOM 2129 C CA . CYS A 1 269 ? -3.380 -2.936 4.422 1.00 96.38 269 CYS A CA 1
ATOM 2130 C C . CYS A 1 269 ? -2.697 -1.610 4.084 1.00 96.38 269 CYS A C 1
ATOM 2132 O O . CYS A 1 269 ? -3.384 -0.643 3.760 1.00 96.38 269 CYS A O 1
ATOM 2134 N N . THR A 1 270 ? -1.368 -1.570 4.157 1.00 96.81 270 THR A N 1
ATOM 2135 C CA . THR A 1 270 ? -0.571 -0.335 4.090 1.00 96.81 270 THR A CA 1
ATOM 2136 C C . THR A 1 270 ? 0.699 -0.540 3.268 1.00 96.81 270 THR A C 1
ATOM 2138 O O . THR A 1 270 ? 1.250 -1.636 3.218 1.00 96.81 270 THR A O 1
ATOM 2141 N N . SER A 1 271 ? 1.188 0.511 2.616 1.00 95.12 271 SER A N 1
ATOM 2142 C CA . SER A 1 271 ? 2.527 0.524 2.006 1.00 95.12 271 SER A CA 1
ATOM 2143 C C . SER A 1 271 ? 3.539 1.284 2.872 1.00 95.12 271 SER A C 1
ATOM 2145 O O . SER A 1 271 ? 4.712 1.367 2.517 1.00 95.12 271 SER A O 1
ATOM 2147 N N . ALA A 1 272 ? 3.105 1.837 4.009 1.00 95.69 272 ALA A N 1
ATOM 2148 C CA . ALA A 1 272 ? 3.888 2.794 4.775 1.00 95.69 272 ALA A CA 1
ATOM 2149 C C . ALA A 1 272 ? 5.217 2.236 5.294 1.00 95.69 272 ALA A C 1
ATOM 2151 O O . ALA A 1 272 ? 6.207 2.960 5.308 1.00 95.69 272 ALA A O 1
ATOM 2152 N N . VAL A 1 273 ? 5.242 0.955 5.674 1.00 96.50 273 VAL A N 1
ATOM 2153 C CA . VAL A 1 273 ? 6.414 0.313 6.289 1.00 96.50 273 VAL A CA 1
ATOM 2154 C C . VAL A 1 273 ? 7.610 0.271 5.333 1.00 96.50 273 VAL A C 1
ATOM 2156 O O . VAL A 1 273 ? 8.721 0.575 5.749 1.00 96.50 273 VAL A O 1
ATOM 2159 N N . TYR A 1 274 ? 7.380 -0.045 4.053 1.00 96.62 274 TYR A N 1
ATOM 2160 C CA . TYR A 1 274 ? 8.455 -0.334 3.090 1.00 96.62 274 TYR A CA 1
ATOM 2161 C C . TYR A 1 274 ? 8.574 0.685 1.948 1.00 96.62 274 TYR A C 1
ATOM 2163 O O . TYR A 1 274 ? 9.579 0.705 1.249 1.00 96.62 274 TYR A O 1
ATOM 2171 N N . GLN A 1 275 ? 7.576 1.549 1.732 1.00 95.00 275 GLN A N 1
ATOM 2172 C CA . GLN A 1 275 ? 7.522 2.434 0.554 1.00 95.00 275 GLN A CA 1
ATOM 2173 C C . GLN A 1 275 ? 7.540 3.923 0.924 1.00 95.00 275 GLN A C 1
ATOM 2175 O O . GLN A 1 275 ? 6.804 4.721 0.345 1.00 95.00 275 GLN A O 1
ATOM 2180 N N . GLY A 1 276 ? 8.381 4.303 1.891 1.00 94.00 276 GLY A N 1
ATOM 2181 C CA . GLY A 1 276 ? 8.735 5.706 2.142 1.00 94.00 276 GLY A CA 1
ATOM 2182 C C . GLY A 1 276 ? 7.887 6.463 3.166 1.00 94.00 276 GLY A C 1
ATOM 2183 O O . GLY A 1 276 ? 8.014 7.680 3.248 1.00 94.00 276 GLY A O 1
ATOM 2184 N N . LEU A 1 277 ? 7.051 5.783 3.961 1.00 97.06 277 LEU A N 1
ATOM 2185 C CA . LEU A 1 277 ? 6.309 6.400 5.075 1.00 97.06 277 LEU A CA 1
ATOM 2186 C C . LEU A 1 277 ? 6.605 5.722 6.424 1.00 97.06 277 LEU A C 1
ATOM 2188 O O . LEU A 1 277 ? 5.750 5.714 7.309 1.00 97.06 277 LEU A O 1
ATOM 2192 N N . PHE A 1 278 ? 7.798 5.146 6.587 1.00 96.25 278 PHE A N 1
ATOM 2193 C CA . PHE A 1 278 ? 8.211 4.374 7.769 1.00 96.25 278 PHE A CA 1
ATOM 2194 C C . PHE A 1 278 ? 7.963 5.123 9.091 1.00 96.25 278 PHE A C 1
ATOM 2196 O O . PHE A 1 278 ? 7.555 4.526 10.082 1.00 96.25 278 PHE A O 1
ATOM 2203 N N . TYR A 1 279 ? 8.111 6.453 9.084 1.00 95.12 279 TYR A N 1
ATOM 2204 C CA . TYR A 1 279 ? 7.874 7.340 10.226 1.00 95.12 279 TYR A CA 1
ATOM 2205 C C . TYR A 1 279 ? 6.422 7.338 10.734 1.00 95.12 279 TYR A C 1
ATOM 2207 O O . TYR A 1 279 ? 6.153 7.807 11.838 1.00 95.12 279 TYR A O 1
ATOM 2215 N N . LYS A 1 280 ? 5.465 6.817 9.953 1.00 96.81 280 LYS A N 1
ATOM 2216 C CA . LYS A 1 280 ? 4.093 6.572 10.422 1.00 96.81 280 LYS A CA 1
ATOM 2217 C C . LYS A 1 280 ? 4.033 5.467 11.473 1.00 96.81 280 LYS A C 1
ATOM 2219 O O . LYS A 1 280 ? 3.099 5.451 12.268 1.00 96.81 280 LYS A O 1
ATOM 2224 N N . ILE A 1 281 ? 5.027 4.580 11.504 1.00 97.69 281 ILE A N 1
ATOM 2225 C CA . ILE A 1 281 ? 5.201 3.570 12.544 1.00 97.69 281 ILE A CA 1
ATOM 2226 C C . ILE A 1 281 ? 6.004 4.184 13.695 1.00 97.69 281 ILE A C 1
ATOM 2228 O O . ILE A 1 281 ? 7.191 3.916 13.885 1.00 97.69 281 ILE A O 1
ATOM 2232 N N . ASN A 1 282 ? 5.353 5.080 14.432 1.00 95.62 282 ASN A N 1
ATOM 2233 C CA . ASN A 1 282 ? 5.907 5.740 15.610 1.00 95.62 282 ASN A CA 1
ATOM 2234 C C . ASN A 1 282 ? 5.348 5.141 16.910 1.00 95.62 282 ASN A C 1
ATOM 2236 O O . ASN A 1 282 ? 4.411 4.338 16.889 1.00 95.62 282 ASN A O 1
ATOM 2240 N N . ASP A 1 283 ? 5.914 5.558 18.041 1.00 96.19 283 ASP A N 1
ATOM 2241 C CA . ASP A 1 283 ? 5.572 5.030 19.366 1.00 96.19 283 ASP A CA 1
ATOM 2242 C C . ASP A 1 283 ? 4.089 5.238 19.716 1.00 96.19 283 ASP A C 1
ATOM 2244 O O . ASP A 1 283 ? 3.457 4.363 20.309 1.00 96.19 283 ASP A O 1
ATOM 2248 N N . ASP A 1 284 ? 3.495 6.352 19.275 1.00 97.38 284 ASP A N 1
ATOM 2249 C CA . ASP A 1 284 ? 2.069 6.626 19.465 1.00 97.38 284 ASP A CA 1
ATOM 2250 C C . ASP A 1 284 ? 1.193 5.601 18.738 1.00 97.38 284 ASP A C 1
ATOM 2252 O O . ASP A 1 284 ? 0.251 5.063 19.325 1.00 97.38 284 ASP A O 1
ATOM 2256 N N . LEU A 1 285 ? 1.495 5.297 17.469 1.00 98.00 285 LEU A N 1
ATOM 2257 C CA . LEU A 1 285 ? 0.759 4.278 16.724 1.00 98.00 285 LEU A CA 1
ATOM 2258 C C . LEU A 1 285 ? 0.942 2.914 17.392 1.00 98.00 285 LEU A C 1
ATOM 2260 O O . LEU A 1 285 ? -0.050 2.265 17.714 1.00 98.00 285 LEU A O 1
ATOM 2264 N N . VAL A 1 286 ? 2.187 2.514 17.660 1.00 98.12 286 VAL A N 1
ATOM 2265 C CA . VAL A 1 286 ? 2.562 1.251 18.327 1.00 98.12 286 VAL A CA 1
ATOM 2266 C C . VAL A 1 286 ? 1.806 1.068 19.648 1.00 98.12 286 VAL A C 1
ATOM 2268 O O . VAL A 1 286 ? 1.260 -0.010 19.911 1.00 98.12 286 VAL A O 1
ATOM 2271 N N . SER A 1 287 ? 1.694 2.132 20.446 1.00 98.12 287 SER A N 1
ATOM 2272 C CA . SER A 1 287 ? 0.921 2.159 21.689 1.00 98.12 287 SER A CA 1
ATOM 2273 C C . SER A 1 287 ? -0.565 1.864 21.446 1.00 98.12 287 SER A C 1
ATOM 2275 O O . SER A 1 287 ? -1.143 0.986 22.094 1.00 98.12 287 SER A O 1
ATOM 2277 N N . ARG A 1 288 ? -1.183 2.495 20.437 1.00 98.06 288 ARG A N 1
ATOM 2278 C CA . ARG A 1 288 ? -2.588 2.242 20.060 1.00 98.06 288 ARG A CA 1
ATOM 2279 C C . ARG A 1 288 ? -2.821 0.815 19.552 1.00 98.06 288 ARG A C 1
ATOM 2281 O O . ARG A 1 288 ? -3.829 0.201 19.910 1.00 98.06 288 ARG A O 1
ATOM 2288 N N . LEU A 1 289 ? -1.894 0.258 18.767 1.00 97.94 289 LEU A N 1
ATOM 2289 C CA . LEU A 1 289 ? -1.972 -1.138 18.307 1.00 97.94 289 LEU A CA 1
ATOM 2290 C C . LEU A 1 289 ? -1.885 -2.115 19.492 1.00 97.94 289 LEU A C 1
ATOM 2292 O O . LEU A 1 289 ? -2.675 -3.061 19.591 1.00 97.94 289 LEU A O 1
ATOM 2296 N N . SER A 1 290 ? -0.959 -1.857 20.418 1.00 97.38 290 SER A N 1
ATOM 2297 C CA . SER A 1 290 ? -0.764 -2.649 21.637 1.00 97.38 290 SER A CA 1
ATOM 2298 C C . SER A 1 290 ? -2.001 -2.616 22.536 1.00 97.38 290 SER A C 1
ATOM 2300 O O . SER A 1 290 ? -2.444 -3.656 23.033 1.00 97.38 290 SER A O 1
ATOM 2302 N N . ASP A 1 291 ? -2.620 -1.444 22.687 1.00 96.56 291 ASP A N 1
ATOM 2303 C CA . ASP A 1 291 ? -3.864 -1.276 23.433 1.00 96.56 291 ASP A CA 1
ATOM 2304 C C . ASP A 1 291 ? -5.024 -2.062 22.826 1.00 96.56 291 ASP A C 1
ATOM 2306 O O . ASP A 1 291 ? -5.730 -2.766 23.556 1.00 96.56 291 ASP A O 1
ATOM 2310 N N . PHE A 1 292 ? -5.204 -2.007 21.503 1.00 96.50 292 PHE A N 1
ATOM 2311 C CA . PHE A 1 292 ? -6.226 -2.805 20.826 1.00 96.50 292 PHE A CA 1
ATOM 2312 C C . PHE A 1 292 ? -6.037 -4.299 21.110 1.00 96.50 292 PHE A C 1
ATOM 2314 O O . PHE A 1 292 ? -6.987 -4.979 21.513 1.00 96.50 292 PHE A O 1
ATOM 2321 N N . ARG A 1 293 ? -4.810 -4.816 20.972 1.00 95.38 293 ARG A N 1
ATOM 2322 C CA . ARG A 1 293 ? -4.501 -6.227 21.256 1.00 95.38 293 ARG A CA 1
ATOM 2323 C C . ARG A 1 293 ? -4.763 -6.587 22.714 1.00 95.38 293 ARG A C 1
ATOM 2325 O O . ARG A 1 293 ? -5.387 -7.611 22.988 1.00 95.38 293 ARG A O 1
ATOM 2332 N N . ARG A 1 294 ? -4.338 -5.741 23.657 1.00 94.25 294 ARG A N 1
ATOM 2333 C CA . ARG A 1 294 ? -4.558 -5.938 25.097 1.00 94.25 294 ARG A CA 1
ATOM 2334 C C . ARG A 1 294 ? -6.047 -5.996 25.438 1.00 94.25 294 ARG A C 1
ATOM 2336 O O . ARG A 1 294 ? -6.457 -6.894 26.171 1.00 94.25 294 ARG A O 1
ATOM 2343 N N . LYS A 1 295 ? -6.857 -5.082 24.889 1.00 94.06 295 LYS A N 1
ATOM 2344 C CA . LYS A 1 295 ? -8.318 -5.037 25.089 1.00 94.06 295 LYS A CA 1
ATOM 2345 C C . LYS A 1 295 ? -9.043 -6.237 24.456 1.00 94.06 295 LYS A C 1
ATOM 2347 O O . LYS A 1 295 ? -10.115 -6.604 24.934 1.00 94.06 295 LYS A O 1
ATOM 2352 N N . ASN A 1 296 ? -8.463 -6.853 23.422 1.00 94.50 296 ASN A N 1
ATOM 2353 C CA . ASN A 1 296 ? -9.076 -7.920 22.621 1.00 94.50 296 ASN A CA 1
ATOM 2354 C C . ASN A 1 296 ? -8.312 -9.261 22.674 1.00 94.50 296 ASN A C 1
ATOM 2356 O O . ASN A 1 296 ? -8.361 -10.060 21.739 1.00 94.50 296 ASN A O 1
ATOM 2360 N N . ASN A 1 297 ? -7.618 -9.543 23.777 1.00 92.50 297 ASN A N 1
ATOM 2361 C CA . ASN A 1 297 ? -6.755 -10.723 23.925 1.00 92.50 297 ASN A CA 1
ATOM 2362 C C . ASN A 1 297 ? -7.493 -12.055 24.187 1.00 92.50 297 ASN A C 1
ATOM 2364 O O . ASN A 1 297 ? -6.838 -13.084 24.354 1.00 92.50 297 ASN A O 1
ATOM 2368 N N . GLY A 1 298 ? -8.828 -12.055 24.228 1.00 89.00 298 GLY A N 1
ATOM 2369 C CA . GLY A 1 298 ? -9.642 -13.248 24.485 1.00 89.00 298 GLY A CA 1
ATOM 2370 C C . GLY A 1 298 ? -9.918 -13.548 25.964 1.00 89.00 298 GLY A C 1
ATOM 2371 O O . GLY A 1 298 ? -10.529 -14.565 26.280 1.00 89.00 298 GLY A O 1
ATOM 2372 N N . ARG A 1 299 ? -9.449 -12.703 26.891 1.00 86.75 299 ARG A N 1
ATOM 2373 C CA . ARG A 1 299 ? -9.728 -12.846 28.329 1.00 86.75 299 ARG A CA 1
ATOM 2374 C C . ARG A 1 299 ? -11.082 -12.222 28.690 1.00 86.75 299 ARG A C 1
ATOM 2376 O O . ARG A 1 299 ? -11.667 -11.470 27.912 1.00 86.75 299 ARG A O 1
ATOM 2383 N N . ASN A 1 300 ? -11.566 -12.514 29.898 1.00 80.94 300 ASN A N 1
ATOM 2384 C CA . ASN A 1 300 ? -12.810 -11.964 30.461 1.00 80.94 300 ASN A CA 1
ATOM 2385 C C . ASN A 1 300 ? -14.062 -12.250 29.608 1.00 80.94 300 ASN A C 1
ATOM 2387 O O . ASN A 1 300 ? -14.934 -11.395 29.479 1.00 80.94 300 ASN A O 1
ATOM 2391 N N . GLY A 1 301 ? -14.126 -13.434 28.988 1.00 75.00 301 GLY A N 1
ATOM 2392 C CA . GLY A 1 301 ? -15.282 -13.878 28.199 1.00 75.00 301 GLY A CA 1
ATOM 2393 C C . GLY A 1 301 ? -15.452 -13.194 26.837 1.00 75.00 301 GLY A C 1
ATOM 2394 O O . GLY A 1 301 ? -16.444 -13.447 26.163 1.00 75.00 301 GLY A O 1
ATOM 2395 N N . LYS A 1 302 ? -14.508 -12.343 26.407 1.00 78.19 302 LYS A N 1
ATOM 2396 C CA . LYS A 1 302 ? -14.545 -11.695 25.086 1.00 78.19 302 LYS A CA 1
ATOM 2397 C C . LYS A 1 302 ? -13.894 -12.573 24.022 1.00 78.19 302 LYS A C 1
ATOM 2399 O O . LYS A 1 302 ? -12.896 -13.234 24.291 1.00 78.19 302 LYS A O 1
ATOM 2404 N N . ALA A 1 303 ? -14.397 -12.518 22.789 1.00 80.75 303 ALA A N 1
ATOM 2405 C CA . ALA A 1 303 ? -13.725 -13.134 21.649 1.00 80.75 303 ALA A CA 1
ATOM 2406 C C . ALA A 1 303 ? -12.337 -12.504 21.432 1.00 80.75 303 ALA A C 1
ATOM 2408 O O . ALA A 1 303 ? -12.180 -11.278 21.480 1.00 80.75 303 ALA A O 1
ATOM 2409 N N . LYS A 1 304 ? -11.324 -13.343 21.184 1.00 92.44 304 LYS A N 1
ATOM 2410 C CA . LYS A 1 304 ? -9.991 -12.875 20.793 1.00 92.44 304 LYS A CA 1
ATOM 2411 C C . LYS A 1 304 ? -10.072 -12.254 19.402 1.00 92.44 304 LYS A C 1
ATOM 2413 O O . LYS A 1 304 ? -10.514 -12.924 18.470 1.00 92.44 304 LYS A O 1
ATOM 2418 N N . LYS A 1 305 ? -9.589 -11.019 19.257 1.00 95.12 305 LYS A N 1
ATOM 2419 C CA . LYS A 1 305 ? -9.484 -10.346 17.959 1.00 95.12 305 LYS A CA 1
ATOM 2420 C C . LYS A 1 305 ? -8.026 -10.186 17.577 1.00 95.12 305 LYS A C 1
ATOM 2422 O O . LYS A 1 305 ? -7.232 -9.644 18.343 1.00 95.12 305 LYS A O 1
ATOM 2427 N N . GLN A 1 306 ? -7.681 -10.674 16.397 1.00 96.19 306 GLN A N 1
ATOM 2428 C CA . GLN A 1 306 ? -6.332 -10.574 15.866 1.00 96.19 306 GLN A CA 1
ATOM 2429 C C . GLN A 1 306 ? -6.158 -9.269 15.096 1.00 96.19 306 GLN A C 1
ATOM 2431 O O . GLN A 1 306 ? -7.071 -8.826 14.399 1.00 96.19 306 GLN A O 1
ATOM 2436 N N . LEU A 1 307 ? -4.973 -8.679 15.212 1.00 97.19 307 LEU A N 1
ATOM 2437 C CA . LEU A 1 307 ? -4.566 -7.505 14.455 1.00 97.19 307 LEU A CA 1
ATOM 2438 C C . LEU A 1 307 ? -3.394 -7.887 13.555 1.00 97.19 307 LEU A C 1
ATOM 2440 O O . LEU A 1 307 ? -2.384 -8.392 14.044 1.00 97.19 307 LEU A O 1
ATOM 2444 N N . TYR A 1 308 ? -3.547 -7.635 12.260 1.00 97.69 308 TYR A N 1
ATOM 2445 C CA . TYR A 1 308 ? -2.541 -7.934 11.246 1.00 97.69 308 TYR A CA 1
ATOM 2446 C C . TYR A 1 308 ? -2.170 -6.678 10.471 1.00 97.69 308 TYR A C 1
ATOM 2448 O O . TYR A 1 308 ? -3.048 -5.892 10.109 1.00 97.69 308 TYR A O 1
ATOM 2456 N N . PHE A 1 309 ? -0.889 -6.538 10.151 1.00 98.00 309 PHE A N 1
ATOM 2457 C CA . PHE A 1 309 ? -0.419 -5.591 9.148 1.00 98.00 309 PHE A CA 1
ATOM 2458 C C . PHE A 1 309 ? -0.138 -6.353 7.862 1.00 98.00 309 PHE A C 1
ATOM 2460 O O . PHE A 1 309 ? 0.701 -7.243 7.830 1.00 98.00 309 PHE A O 1
ATOM 2467 N N . ASN A 1 310 ? -0.862 -6.015 6.803 1.00 97.31 310 ASN A N 1
ATOM 2468 C CA . ASN A 1 310 ? -0.591 -6.505 5.464 1.00 97.31 310 ASN A CA 1
ATOM 2469 C C . ASN A 1 310 ? 0.176 -5.409 4.720 1.00 97.31 310 ASN A C 1
ATOM 2471 O O . ASN A 1 310 ? -0.417 -4.433 4.256 1.00 97.31 310 ASN A O 1
ATOM 2475 N N . CYS A 1 311 ? 1.489 -5.557 4.649 1.00 97.19 311 CYS A N 1
ATOM 2476 C CA . CYS A 1 311 ? 2.388 -4.563 4.096 1.00 97.19 311 CYS A CA 1
ATOM 2477 C C . CYS A 1 311 ? 2.641 -4.830 2.615 1.00 97.19 311 CYS A C 1
ATOM 2479 O O . CYS A 1 311 ? 2.884 -5.969 2.219 1.00 97.19 311 CYS A O 1
ATOM 2481 N N . HIS A 1 312 ? 2.598 -3.786 1.794 1.00 95.00 312 HIS A N 1
ATOM 2482 C CA . HIS A 1 312 ? 2.945 -3.900 0.383 1.00 95.00 312 HIS A CA 1
ATOM 2483 C C . HIS A 1 312 ? 4.445 -3.716 0.155 1.00 95.00 312 HIS A C 1
ATOM 2485 O O . HIS A 1 312 ? 5.036 -2.761 0.661 1.00 95.00 312 HIS A O 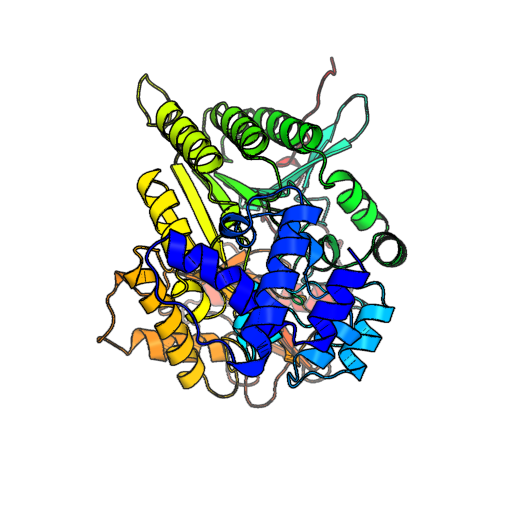1
ATOM 2491 N N . VAL A 1 313 ? 5.019 -4.544 -0.711 1.00 95.00 313 VAL A N 1
ATOM 2492 C CA . VAL A 1 313 ? 6.401 -4.423 -1.198 1.00 95.00 313 VAL A CA 1
ATOM 2493 C C . VAL A 1 313 ? 6.443 -4.597 -2.708 1.00 95.00 313 VAL A C 1
ATOM 2495 O O . VAL A 1 313 ? 5.492 -5.096 -3.312 1.00 95.00 313 VAL A O 1
ATOM 2498 N N . THR A 1 314 ? 7.547 -4.177 -3.309 1.00 91.69 314 THR A N 1
ATOM 2499 C CA . THR A 1 314 ? 7.822 -4.382 -4.737 1.00 91.69 314 THR A CA 1
ATOM 2500 C C . THR A 1 314 ? 9.199 -4.964 -4.965 1.00 91.69 314 THR A C 1
ATOM 2502 O O . THR A 1 314 ? 9.355 -5.771 -5.867 1.00 91.69 314 THR A O 1
ATOM 2505 N N . ASP A 1 315 ? 10.170 -4.545 -4.163 1.00 93.69 315 ASP A N 1
ATOM 2506 C CA . ASP A 1 315 ? 11.584 -4.828 -4.361 1.00 93.69 315 ASP A CA 1
ATOM 2507 C C . ASP A 1 315 ? 12.228 -5.159 -3.008 1.00 93.69 315 ASP A C 1
ATOM 2509 O O . ASP A 1 315 ? 11.852 -4.577 -1.986 1.00 93.69 315 ASP A O 1
ATOM 2513 N N . GLU A 1 316 ? 13.174 -6.094 -2.984 1.00 94.38 316 GLU A N 1
ATOM 2514 C CA . GLU A 1 316 ? 13.893 -6.534 -1.791 1.00 94.38 316 GLU A CA 1
ATOM 2515 C C . GLU A 1 316 ? 14.643 -5.383 -1.123 1.00 94.38 316 GLU A C 1
ATOM 2517 O O . GLU A 1 316 ? 14.662 -5.304 0.104 1.00 94.38 316 GLU A O 1
ATOM 2522 N N . HIS A 1 317 ? 15.158 -4.417 -1.892 1.00 92.88 317 HIS A N 1
ATOM 2523 C CA . HIS A 1 317 ? 15.860 -3.260 -1.337 1.00 92.88 317 HIS A CA 1
ATOM 2524 C C . HIS A 1 317 ? 14.984 -2.447 -0.374 1.00 92.88 317 HIS A C 1
ATOM 2526 O O . HIS A 1 317 ? 15.495 -1.852 0.575 1.00 92.88 317 HIS A O 1
ATOM 2532 N N . GLN A 1 318 ? 13.660 -2.471 -0.559 1.00 95.75 318 GLN A N 1
ATOM 2533 C CA . GLN A 1 318 ? 12.706 -1.806 0.331 1.00 95.75 318 GLN A CA 1
ATOM 2534 C C . GLN A 1 318 ? 12.674 -2.435 1.732 1.00 95.75 318 GLN A C 1
ATOM 2536 O O . GLN A 1 318 ? 12.458 -1.724 2.713 1.00 95.75 318 GLN A O 1
ATOM 2541 N N . LEU A 1 319 ? 12.909 -3.747 1.833 1.00 95.81 319 LEU A N 1
ATOM 2542 C CA . LEU A 1 319 ? 12.940 -4.501 3.094 1.00 95.81 319 LEU A CA 1
ATOM 2543 C C . LEU A 1 319 ? 14.273 -4.328 3.834 1.00 95.81 319 LEU A C 1
ATOM 2545 O O . LEU A 1 319 ? 14.306 -4.387 5.060 1.00 95.81 319 LEU A O 1
ATOM 2549 N N . LEU A 1 320 ? 15.354 -4.075 3.092 1.00 92.81 320 LEU A N 1
ATOM 2550 C CA . LEU A 1 320 ? 16.719 -4.003 3.621 1.00 92.81 320 LEU A CA 1
ATOM 2551 C C . LEU A 1 320 ? 17.087 -2.631 4.207 1.00 92.81 320 LEU A C 1
ATOM 2553 O O . LEU A 1 320 ? 18.151 -2.478 4.806 1.00 92.81 320 LEU A O 1
ATOM 2557 N N . THR A 1 321 ? 16.232 -1.615 4.056 1.00 95.25 321 THR A N 1
ATOM 2558 C CA . THR A 1 321 ? 16.530 -0.280 4.593 1.00 95.25 321 THR A CA 1
ATOM 2559 C C . THR A 1 321 ? 16.517 -0.250 6.129 1.00 95.25 321 THR A C 1
ATOM 2561 O O . THR A 1 321 ? 15.651 -0.875 6.747 1.00 95.25 321 THR A O 1
ATOM 2564 N N . PRO A 1 322 ? 17.407 0.529 6.776 1.00 95.56 322 PRO A N 1
ATOM 2565 C CA . PRO A 1 322 ? 17.326 0.821 8.208 1.00 95.56 322 PRO A CA 1
ATOM 2566 C C . PRO A 1 322 ? 15.937 1.289 8.654 1.00 95.56 322 PRO A C 1
ATOM 2568 O O . PRO A 1 322 ? 15.413 0.822 9.662 1.00 95.56 322 PRO A O 1
ATOM 2571 N N . GLU A 1 323 ? 15.307 2.156 7.862 1.00 95.88 323 GLU A N 1
ATOM 2572 C CA . GLU A 1 323 ? 13.946 2.644 8.072 1.00 95.88 323 GLU A CA 1
ATOM 2573 C C . GLU A 1 323 ? 12.915 1.513 8.174 1.00 95.88 323 GLU A C 1
ATOM 2575 O O . GLU A 1 323 ? 12.112 1.476 9.111 1.00 95.88 323 GLU A O 1
ATOM 2580 N N . ALA A 1 324 ? 12.945 0.583 7.215 1.00 95.44 324 ALA A N 1
ATOM 2581 C CA . ALA A 1 324 ? 12.064 -0.577 7.188 1.00 95.44 324 ALA A CA 1
ATOM 2582 C C . ALA A 1 324 ? 12.318 -1.518 8.366 1.00 95.44 324 ALA A C 1
ATOM 2584 O O . ALA A 1 324 ? 11.354 -2.025 8.948 1.00 95.44 324 ALA A O 1
ATOM 2585 N N . ARG A 1 325 ? 13.589 -1.731 8.736 1.00 95.50 325 ARG A N 1
ATOM 2586 C CA . ARG A 1 325 ? 13.970 -2.560 9.889 1.00 95.50 325 ARG A CA 1
ATOM 2587 C C . ARG A 1 325 ? 13.399 -1.985 11.184 1.00 95.50 325 ARG A C 1
ATOM 2589 O O . ARG A 1 325 ? 12.645 -2.683 11.852 1.00 95.50 325 ARG A O 1
ATOM 2596 N N . ILE A 1 326 ? 13.623 -0.697 11.460 1.00 96.31 326 ILE A N 1
ATOM 2597 C CA . ILE A 1 326 ? 13.090 -0.016 12.656 1.00 96.31 326 ILE A CA 1
ATOM 2598 C C . ILE A 1 326 ? 11.555 -0.089 12.698 1.00 96.31 326 ILE A C 1
ATOM 2600 O O . ILE A 1 326 ? 10.963 -0.401 13.731 1.00 96.31 326 ILE A O 1
ATOM 2604 N N . ALA A 1 327 ? 10.882 0.193 11.577 1.00 97.44 327 ALA A N 1
ATOM 2605 C CA . ALA A 1 327 ? 9.422 0.135 11.512 1.00 97.44 327 ALA A CA 1
ATOM 2606 C C . ALA A 1 327 ? 8.884 -1.296 11.721 1.00 97.44 327 ALA A C 1
ATOM 2608 O O . ALA A 1 327 ? 7.864 -1.488 12.384 1.00 97.44 327 ALA A O 1
ATOM 2609 N N . THR A 1 328 ? 9.572 -2.303 11.182 1.00 97.88 328 THR A N 1
ATOM 2610 C CA . THR A 1 328 ? 9.219 -3.721 11.350 1.00 97.88 328 THR A CA 1
ATOM 2611 C C . THR A 1 328 ? 9.406 -4.163 12.802 1.00 97.88 328 THR A C 1
ATOM 2613 O O . THR A 1 328 ? 8.472 -4.718 13.383 1.00 97.88 328 THR A O 1
ATOM 2616 N N . GLU A 1 329 ? 10.553 -3.846 13.407 1.00 96.75 329 GLU A N 1
ATOM 2617 C CA . GLU A 1 329 ? 10.883 -4.153 14.805 1.00 96.75 329 GLU A CA 1
ATOM 2618 C C . GLU A 1 329 ? 9.828 -3.556 15.756 1.00 96.75 329 GLU A C 1
ATOM 2620 O O . GLU A 1 329 ? 9.230 -4.278 16.552 1.00 96.75 329 GLU A O 1
ATOM 2625 N N . ARG A 1 330 ? 9.461 -2.279 15.580 1.00 97.44 330 ARG A N 1
ATOM 2626 C CA . ARG A 1 330 ? 8.400 -1.614 16.366 1.00 97.44 330 ARG A CA 1
ATOM 2627 C C . ARG A 1 330 ? 7.043 -2.324 16.302 1.00 97.44 330 ARG A C 1
ATOM 2629 O O . ARG A 1 330 ? 6.336 -2.439 17.306 1.00 97.44 330 ARG A O 1
ATOM 2636 N N . LEU A 1 331 ? 6.638 -2.790 15.119 1.00 97.88 331 LEU A N 1
ATOM 2637 C CA . LEU A 1 331 ? 5.384 -3.537 14.955 1.00 97.88 331 LEU A CA 1
ATOM 2638 C C . LEU A 1 331 ? 5.457 -4.921 15.617 1.00 97.88 331 LEU A C 1
ATOM 2640 O O . LEU A 1 331 ? 4.483 -5.360 16.238 1.00 97.88 331 LEU A O 1
ATOM 2644 N N . GLN A 1 332 ? 6.602 -5.596 15.517 1.00 96.31 332 GLN A N 1
ATOM 2645 C CA . GLN A 1 332 ? 6.835 -6.889 16.163 1.00 96.31 332 GLN A CA 1
ATOM 2646 C C . GLN A 1 332 ? 6.847 -6.767 17.691 1.00 96.31 332 GLN A C 1
ATOM 2648 O O . GLN A 1 332 ? 6.224 -7.589 18.365 1.00 96.31 332 GLN A O 1
ATOM 2653 N N . GLU A 1 333 ? 7.448 -5.712 18.242 1.00 94.38 333 GLU A N 1
ATOM 2654 C CA . GLU A 1 333 ? 7.429 -5.396 19.676 1.00 94.38 333 GLU A CA 1
ATOM 2655 C C . GLU A 1 333 ? 6.008 -5.112 20.189 1.00 94.38 333 GLU A C 1
ATOM 2657 O O . GLU A 1 333 ? 5.636 -5.554 21.279 1.00 94.38 333 GLU A O 1
ATOM 2662 N N . ALA A 1 334 ? 5.146 -4.493 19.368 1.00 94.81 334 ALA A N 1
ATOM 2663 C CA . ALA A 1 334 ? 3.707 -4.381 19.650 1.00 94.81 334 ALA A CA 1
ATOM 2664 C C . ALA A 1 334 ? 2.965 -5.737 19.617 1.00 94.81 334 ALA A C 1
ATOM 2666 O O . ALA A 1 334 ? 1.767 -5.824 19.927 1.00 94.81 334 ALA A O 1
ATOM 2667 N N . GLY A 1 335 ? 3.646 -6.814 19.213 1.00 93.31 335 GLY A N 1
ATOM 2668 C CA . GLY A 1 335 ? 3.107 -8.154 19.004 1.00 93.31 335 GLY A CA 1
ATOM 2669 C C . GLY A 1 335 ? 2.152 -8.248 17.814 1.00 93.31 335 GLY A C 1
ATOM 2670 O O . GLY A 1 335 ? 1.248 -9.093 17.825 1.00 93.31 335 GLY A O 1
ATOM 2671 N N . VAL A 1 336 ? 2.293 -7.356 16.831 1.00 95.31 336 VAL A N 1
ATOM 2672 C CA . VAL A 1 336 ? 1.503 -7.352 15.597 1.00 95.31 336 VAL A CA 1
ATOM 2673 C C . VAL A 1 336 ? 2.169 -8.267 14.576 1.00 95.31 336 VAL A C 1
ATOM 2675 O O . VAL A 1 336 ? 3.357 -8.148 14.297 1.00 95.31 336 VAL A O 1
ATOM 2678 N N . SER A 1 337 ? 1.396 -9.183 13.994 1.00 94.69 337 SER A N 1
ATOM 2679 C CA . SER A 1 337 ? 1.888 -10.032 12.908 1.00 94.69 337 SER A CA 1
ATOM 2680 C C . SER A 1 337 ? 1.902 -9.256 11.592 1.00 94.69 337 SER A C 1
ATOM 2682 O O . SER A 1 337 ? 0.901 -8.630 11.222 1.00 94.69 337 SER A O 1
ATOM 2684 N N . ILE A 1 338 ? 3.030 -9.327 10.888 1.00 97.56 338 ILE A N 1
ATOM 2685 C CA . ILE A 1 338 ? 3.277 -8.609 9.638 1.00 97.56 338 ILE A CA 1
ATOM 2686 C C . ILE A 1 338 ? 3.295 -9.615 8.489 1.00 97.56 338 ILE A C 1
ATOM 2688 O O . ILE A 1 338 ? 3.990 -10.631 8.529 1.00 97.56 338 ILE A O 1
ATOM 2692 N N . HIS A 1 339 ? 2.505 -9.326 7.466 1.00 96.69 339 HIS A N 1
ATOM 2693 C CA . HIS A 1 339 ? 2.308 -10.148 6.286 1.00 96.69 339 HIS A CA 1
ATOM 2694 C C . HIS A 1 339 ? 2.660 -9.348 5.040 1.00 96.69 339 HIS A C 1
ATOM 2696 O O . HIS A 1 339 ? 2.173 -8.234 4.858 1.00 96.69 339 HIS A O 1
ATOM 2702 N N . LEU A 1 340 ? 3.434 -9.939 4.144 1.00 96.06 340 LEU A N 1
ATOM 2703 C CA . LEU A 1 340 ? 3.877 -9.290 2.923 1.00 96.06 340 LEU A CA 1
ATOM 2704 C C . LEU A 1 340 ? 2.936 -9.566 1.753 1.00 96.06 340 LEU A C 1
ATOM 2706 O O . LEU A 1 340 ? 2.593 -10.711 1.456 1.00 96.06 340 LEU A O 1
ATOM 2710 N N . GLN A 1 341 ? 2.529 -8.505 1.070 1.00 94.56 341 GLN A N 1
ATOM 2711 C CA . GLN A 1 341 ? 1.730 -8.558 -0.145 1.00 94.56 341 GLN A CA 1
ATOM 2712 C C . GLN A 1 341 ? 2.510 -7.912 -1.285 1.00 94.56 341 GLN A C 1
ATOM 2714 O O . GLN A 1 341 ? 2.969 -6.780 -1.155 1.00 94.56 341 GLN A O 1
ATOM 2719 N N . MET A 1 342 ? 2.633 -8.606 -2.410 1.00 93.50 342 MET A N 1
ATOM 2720 C CA . MET A 1 342 ? 3.406 -8.113 -3.545 1.00 93.50 342 MET A CA 1
ATOM 2721 C C . MET A 1 342 ? 2.576 -8.146 -4.827 1.00 93.50 342 MET A C 1
ATOM 2723 O O . MET A 1 342 ? 2.360 -9.221 -5.384 1.00 93.50 342 MET A O 1
ATOM 2727 N N . PRO A 1 343 ? 2.097 -6.990 -5.314 1.00 91.25 343 PRO A N 1
ATOM 2728 C CA . PRO A 1 343 ? 1.664 -6.856 -6.700 1.00 91.25 343 PRO A CA 1
ATOM 2729 C C . PRO A 1 343 ? 2.774 -7.316 -7.650 1.00 91.25 343 PRO A C 1
ATOM 2731 O O . PRO A 1 343 ? 3.901 -6.835 -7.533 1.00 91.25 343 PRO A O 1
ATOM 2734 N N . LEU A 1 344 ? 2.460 -8.217 -8.579 1.00 91.38 344 LEU A N 1
ATOM 2735 C CA . LEU A 1 344 ? 3.365 -8.553 -9.675 1.00 91.38 344 LEU A CA 1
ATOM 2736 C C . LEU A 1 344 ? 3.278 -7.460 -10.743 1.00 91.38 344 LEU A C 1
ATOM 2738 O O . LEU A 1 344 ? 2.182 -7.070 -11.157 1.00 91.38 344 LEU A O 1
ATOM 2742 N N . GLN A 1 345 ? 4.434 -6.944 -11.144 1.00 88.88 345 GLN A N 1
ATOM 2743 C CA . GLN A 1 345 ? 4.583 -5.797 -12.029 1.00 88.88 345 GLN A CA 1
ATOM 2744 C C . GLN A 1 345 ? 5.654 -6.090 -13.081 1.00 88.88 345 GLN A C 1
ATOM 2746 O O . GLN A 1 345 ? 6.830 -6.277 -12.747 1.00 88.88 345 GLN A O 1
ATOM 2751 N N . GLU A 1 346 ? 5.230 -6.093 -14.346 1.00 87.62 346 GLU A N 1
ATOM 2752 C CA . GLU A 1 346 ? 6.098 -6.332 -15.499 1.00 87.62 346 GLU A CA 1
ATOM 2753 C C . GLU A 1 346 ? 7.258 -5.327 -15.558 1.00 87.62 346 GLU A C 1
ATOM 2755 O O . GLU A 1 346 ? 7.082 -4.114 -15.403 1.00 87.62 346 GLU A O 1
ATOM 2760 N N . GLY A 1 347 ? 8.469 -5.844 -15.766 1.00 87.12 347 GLY A N 1
ATOM 2761 C CA . GLY A 1 347 ? 9.703 -5.070 -15.836 1.00 87.12 347 GLY A CA 1
ATOM 2762 C C . GLY A 1 347 ? 10.207 -4.534 -14.491 1.00 87.12 347 GLY A C 1
ATOM 2763 O O . GLY A 1 347 ? 11.189 -3.790 -14.488 1.00 87.12 347 GLY A O 1
ATOM 2764 N N . ILE A 1 348 ? 9.565 -4.881 -13.367 1.00 89.69 348 ILE A N 1
ATOM 2765 C CA . ILE A 1 348 ? 9.970 -4.441 -12.021 1.00 89.69 348 ILE A CA 1
ATOM 2766 C C . ILE A 1 348 ? 10.318 -5.635 -11.135 1.00 89.69 348 ILE A C 1
ATOM 2768 O O . ILE A 1 348 ? 11.479 -5.819 -10.782 1.00 89.69 348 ILE A O 1
ATOM 2772 N N . ASN A 1 349 ? 9.315 -6.434 -10.773 1.00 92.25 349 ASN A N 1
ATOM 2773 C CA . ASN A 1 349 ? 9.473 -7.619 -9.924 1.00 92.25 349 ASN A CA 1
ATOM 2774 C C . ASN A 1 349 ? 8.952 -8.899 -10.584 1.00 92.25 349 ASN A C 1
ATOM 2776 O O . ASN A 1 349 ? 8.952 -9.968 -9.977 1.00 92.25 349 ASN A O 1
ATOM 2780 N N . PHE A 1 350 ? 8.521 -8.768 -11.834 1.00 92.69 350 PHE A N 1
ATOM 2781 C CA . PHE A 1 350 ? 8.129 -9.846 -12.709 1.00 92.69 350 PHE A CA 1
ATOM 2782 C C . PHE A 1 350 ? 8.591 -9.514 -14.131 1.00 92.69 350 PHE A C 1
ATOM 2784 O O . PHE A 1 350 ? 8.579 -8.352 -14.532 1.00 92.69 350 PHE A O 1
ATOM 2791 N N . TYR A 1 351 ? 9.022 -10.524 -14.875 1.00 92.38 351 TYR A N 1
ATOM 2792 C CA . TYR A 1 351 ? 9.531 -10.417 -16.238 1.00 92.38 351 TYR A CA 1
ATOM 2793 C C . TYR A 1 351 ? 8.900 -11.537 -17.055 1.00 92.38 351 TYR A C 1
ATOM 2795 O O . TYR A 1 351 ? 9.345 -12.683 -17.012 1.00 92.38 351 TYR A O 1
ATOM 2803 N N . ARG A 1 352 ? 7.831 -11.224 -17.786 1.00 87.69 352 ARG A N 1
ATOM 2804 C CA . ARG A 1 352 ? 7.043 -12.219 -18.524 1.00 87.69 352 ARG A CA 1
ATOM 2805 C C . ARG A 1 352 ? 7.873 -13.017 -19.522 1.00 87.69 352 ARG A C 1
ATOM 2807 O O . ARG A 1 352 ? 7.590 -14.194 -19.709 1.00 87.69 352 ARG A O 1
ATOM 2814 N N . ASP A 1 353 ? 8.906 -12.412 -20.107 1.00 89.81 353 ASP A N 1
ATOM 2815 C CA . ASP A 1 353 ? 9.796 -13.059 -21.077 1.00 89.81 353 ASP A CA 1
ATOM 2816 C C . ASP A 1 353 ? 10.904 -13.900 -20.417 1.00 89.81 353 ASP A C 1
ATOM 2818 O O . ASP A 1 353 ? 11.569 -14.674 -21.100 1.00 89.81 353 ASP A O 1
ATOM 2822 N N . ASP A 1 354 ? 11.065 -13.799 -19.092 1.00 90.56 354 ASP A N 1
ATOM 2823 C CA . ASP A 1 354 ? 12.049 -14.545 -18.303 1.00 90.56 354 ASP A CA 1
ATOM 2824 C C . ASP A 1 354 ? 11.457 -14.982 -16.938 1.00 90.56 354 ASP A C 1
ATOM 2826 O O . ASP A 1 354 ? 11.643 -14.333 -15.895 1.00 90.56 354 ASP A O 1
ATOM 2830 N N . PRO A 1 355 ? 10.699 -16.093 -16.917 1.00 85.69 355 PRO A N 1
ATOM 2831 C CA . PRO A 1 355 ? 10.094 -16.617 -15.694 1.00 85.69 355 PRO A CA 1
ATOM 2832 C C . PRO A 1 355 ? 11.120 -17.063 -14.646 1.00 85.69 355 PRO A C 1
ATOM 2834 O O . PRO A 1 355 ? 10.809 -17.044 -13.454 1.00 85.69 355 PRO A O 1
ATOM 2837 N N . GLN A 1 356 ? 12.336 -17.444 -15.058 1.00 85.94 356 GLN A N 1
ATOM 2838 C CA . GLN A 1 356 ? 13.399 -17.809 -14.123 1.00 85.94 356 GLN A CA 1
ATOM 2839 C C . GLN A 1 356 ? 13.900 -16.569 -13.379 1.00 85.94 356 GLN A C 1
ATOM 2841 O O . GLN A 1 356 ? 13.917 -16.568 -12.149 1.00 85.94 356 GLN A O 1
ATOM 2846 N N . LYS A 1 357 ? 14.199 -15.479 -14.095 1.00 92.31 357 LYS A N 1
ATOM 2847 C CA . LYS A 1 357 ? 14.525 -14.186 -13.477 1.00 92.31 357 LYS A CA 1
ATOM 2848 C C . LYS A 1 357 ? 13.403 -13.695 -12.562 1.00 92.31 357 LYS A C 1
ATOM 2850 O O . LYS A 1 357 ? 13.661 -13.152 -11.488 1.00 92.31 357 LYS A O 1
ATOM 2855 N N . SER A 1 358 ? 12.147 -13.906 -12.961 1.00 91.94 358 SER A N 1
ATOM 2856 C CA . SER A 1 358 ? 10.983 -13.602 -12.119 1.00 91.94 358 SER A CA 1
ATOM 2857 C C . SER A 1 358 ? 11.002 -14.403 -10.816 1.00 91.94 358 SER A C 1
ATOM 2859 O O . SER A 1 358 ? 10.837 -13.830 -9.742 1.00 91.94 358 SER A O 1
ATOM 2861 N N . ALA A 1 359 ? 11.260 -15.711 -10.888 1.00 88.31 359 ALA A N 1
ATOM 2862 C CA . ALA A 1 359 ? 11.386 -16.566 -9.713 1.00 88.31 359 ALA A CA 1
ATOM 2863 C C . ALA A 1 359 ? 12.545 -16.133 -8.800 1.00 88.31 359 ALA A C 1
ATOM 2865 O O . ALA A 1 359 ? 12.363 -16.044 -7.589 1.00 88.31 359 ALA A O 1
ATOM 2866 N N . GLU A 1 360 ? 13.710 -15.804 -9.361 1.00 91.19 360 GLU A N 1
ATOM 2867 C CA . GLU A 1 360 ? 14.870 -15.316 -8.605 1.00 91.19 360 GLU A CA 1
ATOM 2868 C C . GLU A 1 360 ? 14.552 -14.016 -7.853 1.00 91.19 360 GLU A C 1
ATOM 2870 O O . GLU A 1 360 ? 14.821 -13.916 -6.655 1.00 91.19 360 GLU A O 1
ATOM 2875 N N . LYS A 1 361 ? 13.897 -13.056 -8.518 1.00 94.25 361 LYS A N 1
ATOM 2876 C CA . LYS A 1 361 ? 13.461 -11.796 -7.899 1.00 94.25 361 LYS A CA 1
ATOM 2877 C C . LYS A 1 361 ? 12.412 -12.027 -6.808 1.00 94.25 361 LYS A C 1
ATOM 2879 O O . LYS A 1 361 ? 12.530 -11.498 -5.706 1.00 94.25 361 LYS A O 1
ATOM 2884 N N . MET A 1 362 ? 11.403 -12.858 -7.077 1.00 93.31 362 MET A N 1
ATOM 2885 C CA . MET A 1 362 ? 10.367 -13.207 -6.098 1.00 93.31 362 MET A CA 1
ATOM 2886 C C . MET A 1 362 ? 10.934 -13.937 -4.874 1.00 93.31 362 MET A C 1
ATOM 2888 O O . MET A 1 362 ? 10.412 -13.744 -3.774 1.00 93.31 362 MET A O 1
ATOM 2892 N N . ARG A 1 363 ? 11.977 -14.758 -5.061 1.00 91.56 363 ARG A N 1
ATOM 2893 C CA . ARG A 1 363 ? 12.711 -15.432 -3.984 1.00 91.56 363 ARG A CA 1
ATOM 2894 C C . ARG A 1 363 ? 13.496 -14.431 -3.141 1.00 91.56 363 ARG A C 1
ATOM 2896 O O . ARG A 1 363 ? 13.342 -14.444 -1.929 1.00 91.56 363 ARG A O 1
ATOM 2903 N N . ALA A 1 364 ? 14.260 -13.534 -3.766 1.00 94.00 364 ALA A N 1
ATOM 2904 C CA . ALA A 1 364 ? 15.034 -12.519 -3.045 1.00 94.00 364 ALA A CA 1
ATOM 2905 C C . ALA A 1 364 ? 14.140 -11.664 -2.127 1.00 94.00 364 ALA A C 1
ATOM 2907 O O . ALA A 1 364 ? 14.475 -11.408 -0.972 1.00 94.00 364 ALA A O 1
ATOM 2908 N N . ILE A 1 365 ? 12.952 -11.285 -2.609 1.00 95.62 365 ILE A N 1
ATOM 2909 C CA . ILE A 1 365 ? 11.973 -10.522 -1.823 1.00 95.62 365 ILE A CA 1
ATOM 2910 C C . ILE A 1 365 ? 11.440 -11.336 -0.639 1.00 95.62 365 ILE A C 1
ATOM 2912 O O . ILE A 1 365 ? 11.287 -10.801 0.461 1.00 95.62 365 ILE A O 1
ATOM 2916 N N . SER A 1 366 ? 11.124 -12.617 -0.843 1.00 94.25 366 SER A N 1
ATOM 2917 C CA . SER A 1 366 ? 10.562 -13.451 0.220 1.00 94.25 366 SER A CA 1
ATOM 2918 C C . SER A 1 366 ? 11.607 -13.878 1.256 1.00 94.25 366 SER A C 1
ATOM 2920 O O . SER A 1 366 ? 11.278 -13.965 2.438 1.00 94.25 366 SER A O 1
ATOM 2922 N N . GLU A 1 367 ? 12.863 -14.061 0.845 1.00 93.50 367 GLU A N 1
ATOM 2923 C CA . GLU A 1 367 ? 14.016 -14.272 1.727 1.00 93.50 367 GLU A CA 1
ATOM 2924 C C . GLU A 1 367 ? 14.296 -13.033 2.581 1.00 93.50 367 GLU A C 1
ATOM 2926 O O . GLU A 1 367 ? 14.312 -13.141 3.806 1.00 93.50 367 GLU A O 1
ATOM 2931 N N . ALA A 1 368 ? 14.387 -11.846 1.970 1.00 95.25 368 ALA A N 1
ATOM 2932 C CA . ALA A 1 368 ? 14.585 -10.595 2.704 1.00 95.25 368 ALA A CA 1
ATOM 2933 C C . ALA A 1 368 ? 13.472 -10.346 3.739 1.00 95.25 368 ALA A C 1
ATOM 2935 O O . ALA A 1 368 ? 13.720 -9.849 4.835 1.00 95.25 368 ALA A O 1
ATOM 2936 N N . ALA A 1 369 ? 12.232 -10.722 3.417 1.00 95.62 369 ALA A N 1
ATOM 2937 C CA . ALA A 1 369 ? 11.111 -10.635 4.347 1.00 95.62 369 ALA A CA 1
ATOM 2938 C C . ALA A 1 369 ? 11.245 -11.620 5.514 1.00 95.62 369 ALA A C 1
ATOM 2940 O O . ALA A 1 369 ? 11.028 -11.254 6.671 1.00 95.62 369 ALA A O 1
ATOM 2941 N N . TYR A 1 370 ? 11.614 -12.863 5.206 1.00 93.44 370 TYR A N 1
ATOM 2942 C CA . TYR A 1 370 ? 11.832 -13.905 6.198 1.00 93.44 370 TYR A CA 1
ATOM 2943 C C . TYR A 1 370 ? 12.942 -13.525 7.188 1.00 93.44 370 TYR A C 1
ATOM 2945 O O . TYR A 1 370 ? 12.751 -13.682 8.395 1.00 93.44 370 TYR A O 1
ATOM 2953 N N . GLU A 1 371 ? 14.049 -12.954 6.707 1.00 93.00 371 GLU A N 1
ATOM 2954 C CA . GLU A 1 371 ? 15.177 -12.503 7.537 1.00 93.00 371 GLU A CA 1
ATOM 2955 C C . GLU A 1 371 ? 14.778 -11.464 8.592 1.00 93.00 371 GLU A C 1
ATOM 2957 O O . GLU A 1 371 ? 15.306 -11.476 9.704 1.00 93.00 371 GLU A O 1
ATOM 2962 N N . ILE A 1 372 ? 13.805 -10.602 8.282 1.00 94.31 372 ILE A N 1
ATOM 2963 C CA . ILE A 1 372 ? 13.283 -9.595 9.217 1.00 94.31 372 ILE A CA 1
ATOM 2964 C C . ILE A 1 372 ? 12.022 -10.063 9.963 1.00 94.31 372 ILE A C 1
ATOM 2966 O O . ILE A 1 372 ? 11.324 -9.253 10.570 1.00 94.31 372 ILE A O 1
ATOM 2970 N N . GLY A 1 373 ? 11.698 -11.361 9.931 1.00 93.38 373 GLY A N 1
ATOM 2971 C CA . GLY A 1 373 ? 10.568 -11.943 10.664 1.00 93.38 373 GLY A CA 1
ATOM 2972 C C . GLY A 1 373 ? 9.190 -11.557 10.111 1.00 93.38 373 GLY A C 1
ATOM 2973 O O . GLY A 1 373 ? 8.213 -11.474 10.864 1.00 93.38 373 GLY A O 1
ATOM 2974 N N . VAL A 1 374 ? 9.100 -11.290 8.808 1.00 96.25 374 VAL A N 1
ATOM 2975 C CA . VAL A 1 374 ? 7.864 -10.953 8.091 1.00 96.25 374 VAL A CA 1
ATOM 2976 C C . VAL A 1 374 ? 7.429 -12.142 7.242 1.00 96.25 374 VAL A C 1
ATOM 2978 O O . VAL A 1 374 ? 8.234 -12.768 6.562 1.00 96.25 374 VAL A O 1
ATOM 2981 N N . ILE A 1 375 ? 6.133 -12.456 7.258 1.00 94.81 375 ILE A N 1
ATOM 2982 C CA . ILE A 1 375 ? 5.594 -13.636 6.570 1.00 94.81 375 ILE A CA 1
ATOM 2983 C C . ILE A 1 375 ? 5.331 -13.304 5.089 1.00 94.81 375 ILE A C 1
ATOM 2985 O O . ILE A 1 375 ? 4.491 -12.432 4.833 1.00 94.81 375 ILE A O 1
ATOM 2989 N N . PRO A 1 376 ? 5.941 -14.005 4.109 1.00 93.94 376 PRO A N 1
ATOM 2990 C CA . PRO A 1 376 ? 5.631 -13.850 2.684 1.00 93.94 376 PRO A CA 1
ATOM 2991 C C . PRO A 1 376 ? 4.213 -14.347 2.364 1.00 93.94 376 PRO A C 1
ATOM 2993 O O . PRO A 1 376 ? 3.975 -15.507 2.034 1.00 93.94 376 PRO A O 1
ATOM 2996 N N . TYR A 1 377 ? 3.219 -13.474 2.519 1.00 93.12 377 TYR A N 1
ATOM 2997 C CA . TYR A 1 377 ? 1.822 -13.898 2.523 1.00 93.12 377 TYR A CA 1
ATOM 2998 C C . TYR A 1 377 ? 1.288 -14.154 1.116 1.00 93.12 377 TYR A C 1
ATOM 3000 O O . TYR A 1 377 ? 0.798 -15.249 0.847 1.00 93.12 377 TYR A O 1
ATOM 3008 N N . LYS A 1 378 ? 1.345 -13.171 0.211 1.00 90.62 378 LYS A N 1
ATOM 3009 C CA . LYS A 1 378 ? 0.838 -13.393 -1.149 1.00 90.62 378 LYS A CA 1
ATOM 3010 C C . LYS A 1 378 ? 1.452 -12.515 -2.226 1.00 90.62 378 LYS A C 1
ATOM 3012 O O . LYS A 1 378 ? 1.598 -11.307 -2.037 1.00 90.62 378 LYS A O 1
ATOM 3017 N N . ALA A 1 379 ? 1.678 -13.114 -3.389 1.00 91.31 379 ALA A N 1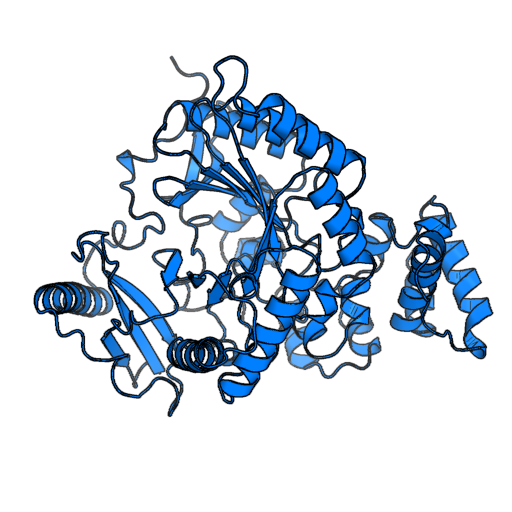
ATOM 3018 C CA . ALA A 1 379 ? 1.895 -12.386 -4.631 1.00 91.31 379 ALA A CA 1
ATOM 3019 C C . ALA A 1 379 ? 0.553 -12.194 -5.359 1.00 91.31 379 ALA A C 1
ATOM 3021 O O . ALA A 1 379 ? -0.337 -13.041 -5.277 1.00 91.31 379 ALA A O 1
ATOM 3022 N N . ILE A 1 380 ? 0.358 -11.046 -6.005 1.00 89.00 380 ILE A N 1
ATOM 3023 C CA . ILE A 1 380 ? -0.946 -10.612 -6.518 1.00 89.00 380 ILE A CA 1
ATOM 3024 C C . ILE A 1 380 ? -0.821 -10.253 -7.998 1.00 89.00 380 ILE A C 1
ATOM 3026 O O . ILE A 1 380 ? -0.189 -9.263 -8.356 1.00 89.00 380 ILE A O 1
ATOM 3030 N N . VAL A 1 381 ? -1.476 -11.038 -8.841 1.00 86.00 381 VAL A N 1
ATOM 3031 C CA . VAL A 1 381 ? -1.650 -10.812 -10.274 1.00 86.00 381 VAL A CA 1
ATOM 3032 C C . VAL A 1 381 ? -2.754 -9.768 -10.495 1.00 86.00 381 VAL A C 1
ATOM 3034 O O . VAL A 1 381 ? -3.783 -9.781 -9.809 1.00 86.00 381 VAL A O 1
ATOM 3037 N N . ASN A 1 382 ? -2.530 -8.856 -11.444 1.00 75.69 382 ASN A N 1
ATOM 3038 C CA . ASN A 1 382 ? -3.469 -7.805 -11.877 1.00 75.69 382 ASN A CA 1
ATOM 3039 C C . ASN A 1 382 ? -3.969 -6.873 -10.776 1.00 75.69 382 ASN A C 1
ATOM 3041 O O . ASN A 1 382 ? -5.114 -6.429 -10.769 1.00 75.69 382 ASN A O 1
ATOM 3045 N N . MET A 1 383 ? -3.086 -6.513 -9.845 1.00 76.75 383 MET A N 1
ATOM 3046 C CA . MET A 1 383 ? -3.341 -5.401 -8.923 1.00 76.75 383 MET A CA 1
ATOM 3047 C C . MET A 1 383 ? -3.072 -4.021 -9.544 1.00 76.75 383 MET A C 1
ATOM 3049 O O . MET A 1 383 ? -3.040 -3.017 -8.825 1.00 76.75 383 MET A O 1
ATOM 3053 N N . HIS A 1 384 ? -2.917 -3.984 -10.869 1.00 66.25 384 HIS A N 1
ATOM 3054 C CA . HIS A 1 384 ? -2.796 -2.788 -11.684 1.00 66.25 384 HIS A CA 1
ATOM 3055 C C . HIS A 1 384 ? -4.097 -2.441 -12.410 1.00 66.25 384 HIS A C 1
ATOM 3057 O O . HIS A 1 384 ? -5.034 -3.236 -12.466 1.00 66.25 384 HIS A O 1
ATOM 3063 N N . SER A 1 385 ? -4.169 -1.218 -12.935 1.00 57.66 385 SER A N 1
ATOM 3064 C CA . SER A 1 385 ? -5.267 -0.817 -13.812 1.00 57.66 385 SER A CA 1
ATOM 3065 C C . SER A 1 385 ? -5.252 -1.671 -15.091 1.00 57.66 385 SER A C 1
ATOM 3067 O O . SER A 1 385 ? -4.209 -1.734 -15.733 1.00 57.66 385 SER A O 1
ATOM 3069 N N . PRO A 1 386 ? -6.380 -2.263 -15.520 1.00 50.66 386 PRO A N 1
ATOM 3070 C CA . PRO A 1 386 ? -6.451 -3.154 -16.685 1.00 50.66 386 PRO A CA 1
ATOM 3071 C C . PRO A 1 386 ? -6.176 -2.493 -18.046 1.00 50.66 386 PRO A C 1
ATOM 3073 O O . PRO A 1 386 ? -6.230 -3.172 -19.064 1.00 50.66 386 PRO A O 1
ATOM 3076 N N . SER A 1 387 ? -5.897 -1.189 -18.089 1.00 49.88 387 SER A N 1
ATOM 3077 C CA . SER A 1 387 ? -5.755 -0.404 -19.323 1.00 49.88 387 SER A CA 1
ATOM 3078 C C . SER A 1 387 ? -4.465 -0.659 -20.126 1.00 49.88 387 SER A C 1
ATOM 3080 O O . SER A 1 387 ? -4.246 0.032 -21.122 1.00 49.88 387 SER A O 1
ATOM 3082 N N . TYR A 1 388 ? -3.597 -1.582 -19.697 1.00 62.25 388 TYR A N 1
ATOM 3083 C CA . TYR A 1 388 ? -2.197 -1.629 -20.139 1.00 62.25 388 TYR A CA 1
ATOM 3084 C C . TYR A 1 388 ? -1.722 -3.059 -20.449 1.00 62.25 388 TYR A C 1
ATOM 3086 O O . TYR A 1 388 ? -1.174 -3.744 -19.577 1.00 62.25 388 TYR A O 1
ATOM 3094 N N . PRO A 1 389 ? -1.914 -3.548 -21.688 1.00 64.94 389 PRO A N 1
ATOM 3095 C CA . PRO A 1 389 ? -1.442 -4.869 -22.096 1.00 64.94 389 PRO A CA 1
ATOM 3096 C C . PRO A 1 389 ? 0.056 -5.110 -21.887 1.00 64.94 389 PRO A C 1
ATOM 3098 O O . PRO A 1 389 ? 0.496 -6.208 -21.550 1.00 64.94 389 PRO A O 1
ATOM 3101 N N . GLU A 1 390 ? 0.855 -4.064 -22.047 1.00 70.81 390 GLU A N 1
ATOM 3102 C CA . GLU A 1 390 ? 2.292 -4.051 -21.806 1.00 70.81 390 GLU A CA 1
ATOM 3103 C C . GLU A 1 390 ? 2.671 -4.261 -20.334 1.00 70.81 390 GLU A C 1
ATOM 3105 O O . GLU A 1 390 ? 3.787 -4.692 -20.065 1.00 70.81 390 GLU A O 1
ATOM 3110 N N . LEU A 1 391 ? 1.749 -4.016 -19.397 1.00 72.44 391 LEU A N 1
ATOM 3111 C CA . LEU A 1 391 ? 1.947 -4.221 -17.959 1.00 72.44 391 LEU A CA 1
ATOM 3112 C C . LEU A 1 391 ? 1.334 -5.525 -17.439 1.00 72.44 391 LEU A C 1
ATOM 3114 O O . LEU A 1 391 ? 1.494 -5.860 -16.261 1.00 72.44 391 LEU A O 1
ATOM 3118 N N . THR A 1 392 ? 0.626 -6.254 -18.303 1.00 76.94 392 THR A N 1
ATOM 3119 C CA . THR A 1 392 ? -0.003 -7.523 -17.941 1.00 76.94 392 THR A CA 1
ATOM 3120 C C . THR A 1 392 ? 1.064 -8.547 -17.571 1.00 76.94 392 THR A C 1
ATOM 3122 O O . THR A 1 392 ? 2.062 -8.709 -18.274 1.00 76.94 392 THR A O 1
ATOM 3125 N N . VAL A 1 393 ? 0.801 -9.275 -16.486 1.00 82.75 393 VAL A N 1
ATOM 3126 C CA . VAL A 1 393 ? 1.602 -10.404 -16.011 1.00 82.75 393 VAL A CA 1
ATOM 3127 C C . VAL A 1 393 ? 0.777 -11.686 -16.221 1.00 82.75 393 VAL A C 1
ATOM 3129 O O . VAL A 1 393 ? -0.087 -11.974 -15.390 1.00 82.75 393 VAL A O 1
ATOM 3132 N N . PRO A 1 394 ? 0.985 -12.432 -17.327 1.00 82.44 394 PRO A N 1
ATOM 3133 C CA . PRO A 1 394 ? 0.141 -13.573 -17.689 1.00 82.44 394 PRO A CA 1
ATOM 3134 C C . PRO A 1 394 ? 0.226 -14.716 -16.683 1.00 82.44 394 PRO A C 1
ATOM 3136 O O . PRO A 1 394 ? 1.312 -15.048 -16.194 1.00 82.44 394 PRO A O 1
ATOM 3139 N N . ILE A 1 395 ? -0.904 -15.369 -16.412 1.00 81.06 395 ILE A N 1
ATOM 3140 C CA . ILE A 1 395 ? -0.970 -16.436 -15.403 1.00 81.06 395 ILE A CA 1
ATOM 3141 C C . ILE A 1 395 ? -0.111 -17.658 -15.768 1.00 81.06 395 ILE A C 1
ATOM 3143 O O . ILE A 1 395 ? 0.402 -18.331 -14.871 1.00 81.06 395 ILE A O 1
ATOM 3147 N N . GLU A 1 396 ? 0.104 -17.927 -17.060 1.00 78.44 396 GLU A N 1
ATOM 3148 C CA . GLU A 1 396 ? 1.032 -18.944 -17.564 1.00 78.44 396 GLU A CA 1
ATOM 3149 C C . GLU A 1 396 ? 2.451 -18.681 -17.062 1.00 78.44 396 GLU A C 1
ATOM 3151 O O . GLU A 1 396 ? 3.069 -19.556 -16.456 1.00 78.44 396 GLU A O 1
ATOM 3156 N N . ARG A 1 397 ? 2.941 -17.451 -17.244 1.00 84.81 397 ARG A N 1
ATOM 3157 C CA . ARG A 1 397 ? 4.303 -17.067 -16.855 1.00 84.81 397 ARG A CA 1
ATOM 3158 C C . ARG A 1 397 ? 4.455 -17.039 -15.343 1.00 84.81 397 ARG A C 1
ATOM 3160 O O . ARG A 1 397 ? 5.484 -17.468 -14.824 1.00 84.81 397 ARG A O 1
ATOM 3167 N N . VAL A 1 398 ? 3.419 -16.612 -14.616 1.00 85.50 398 VAL A N 1
ATOM 3168 C CA . VAL A 1 398 ? 3.397 -16.721 -13.148 1.00 85.50 398 VAL A CA 1
ATOM 3169 C C . VAL A 1 398 ? 3.516 -18.184 -12.723 1.00 85.50 398 VAL A C 1
ATOM 3171 O O . VAL A 1 398 ? 4.306 -18.500 -11.840 1.00 85.50 398 VAL A O 1
ATOM 3174 N N . SER A 1 399 ? 2.793 -19.094 -13.378 1.00 78.56 399 SER A N 1
ATOM 3175 C CA . SER A 1 399 ? 2.839 -20.531 -13.073 1.00 78.56 399 SER A CA 1
ATOM 3176 C C . SER A 1 399 ? 4.214 -21.152 -13.348 1.00 78.56 399 SER A C 1
ATOM 3178 O O . SER A 1 399 ? 4.682 -21.999 -12.581 1.00 78.56 399 SER A O 1
ATOM 3180 N N . GLU A 1 400 ? 4.887 -20.721 -14.413 1.00 78.62 400 GLU A N 1
ATOM 3181 C CA . GLU A 1 400 ? 6.272 -21.105 -14.702 1.00 78.62 400 GLU A CA 1
ATOM 3182 C C . GLU A 1 400 ? 7.221 -20.613 -13.599 1.00 78.62 400 GLU A C 1
ATOM 3184 O O . GLU A 1 400 ? 7.949 -21.423 -13.023 1.00 78.62 400 GLU A O 1
ATOM 3189 N N . ALA A 1 401 ? 7.143 -19.333 -13.215 1.00 83.81 401 ALA A N 1
ATOM 3190 C CA . ALA A 1 401 ? 7.935 -18.761 -12.120 1.00 83.81 401 ALA A CA 1
ATOM 3191 C C . ALA A 1 401 ? 7.726 -19.509 -10.787 1.00 83.81 401 ALA A C 1
ATOM 3193 O O . ALA A 1 401 ? 8.684 -19.825 -10.081 1.00 83.81 401 ALA A O 1
ATOM 3194 N N . ILE A 1 402 ? 6.481 -19.870 -10.463 1.00 80.06 402 ILE A N 1
ATOM 3195 C CA . ILE A 1 402 ? 6.147 -20.674 -9.276 1.00 80.06 402 ILE A CA 1
ATOM 3196 C C . ILE A 1 402 ? 6.795 -22.058 -9.337 1.00 80.06 402 ILE A C 1
ATOM 3198 O O . ILE A 1 402 ? 7.306 -22.540 -8.330 1.00 80.06 402 ILE A O 1
ATOM 3202 N N . THR A 1 403 ? 6.801 -22.694 -10.510 1.00 73.25 403 THR A N 1
ATOM 3203 C CA . THR A 1 403 ? 7.426 -24.012 -10.692 1.00 73.25 403 THR A CA 1
ATOM 3204 C C . THR A 1 403 ? 8.921 -23.956 -10.388 1.00 73.25 403 THR A C 1
ATOM 3206 O O . THR A 1 403 ? 9.443 -24.860 -9.733 1.00 73.25 403 THR A O 1
ATOM 3209 N N . PHE A 1 404 ? 9.598 -22.880 -10.804 1.00 76.44 404 PHE A N 1
ATOM 3210 C CA . PHE A 1 404 ? 10.985 -22.646 -10.420 1.00 76.44 404 PHE A CA 1
ATOM 3211 C C . PHE A 1 404 ? 11.113 -22.485 -8.903 1.00 76.44 404 PHE A C 1
ATOM 3213 O O . PHE A 1 404 ? 11.903 -23.207 -8.303 1.00 76.44 404 PHE A O 1
ATOM 3220 N N . LEU A 1 405 ? 10.312 -21.629 -8.259 1.00 76.38 405 LEU A N 1
ATOM 3221 C CA . LEU A 1 405 ? 10.346 -21.437 -6.798 1.00 76.38 405 LEU A CA 1
ATOM 3222 C C . LEU A 1 405 ? 10.161 -22.750 -6.017 1.00 76.38 405 LEU A C 1
ATOM 3224 O O . LEU A 1 405 ? 10.912 -23.028 -5.086 1.00 76.38 405 LEU A O 1
ATOM 3228 N N . ASP A 1 406 ? 9.205 -23.582 -6.428 1.00 67.75 406 ASP A N 1
ATOM 3229 C CA . ASP A 1 406 ? 8.889 -24.862 -5.786 1.00 67.75 406 ASP A CA 1
ATOM 3230 C C . ASP A 1 406 ? 9.947 -25.952 -6.014 1.00 67.75 406 ASP A C 1
ATOM 3232 O O . ASP A 1 406 ? 10.000 -26.928 -5.256 1.00 67.75 406 ASP A O 1
ATOM 3236 N N . GLY A 1 407 ? 10.741 -25.828 -7.081 1.00 59.47 407 GLY A N 1
ATOM 3237 C CA . GLY A 1 407 ? 11.834 -26.739 -7.415 1.00 59.47 407 GLY A CA 1
ATOM 3238 C C . GLY A 1 407 ? 13.120 -26.481 -6.626 1.00 59.47 407 GLY A C 1
ATOM 3239 O O . GLY A 1 407 ? 13.989 -27.352 -6.597 1.00 59.47 407 GLY A O 1
ATOM 3240 N N . HIS A 1 408 ? 13.241 -25.323 -5.970 1.00 62.25 408 HIS A N 1
ATOM 3241 C CA . HIS A 1 408 ? 14.401 -24.973 -5.152 1.00 62.25 408 HIS A CA 1
ATOM 3242 C C . HIS A 1 408 ? 14.187 -25.413 -3.698 1.00 62.25 408 HIS A C 1
ATOM 3244 O O . HIS A 1 408 ? 13.301 -24.925 -2.995 1.00 62.25 408 HIS A O 1
ATOM 3250 N N . PHE A 1 409 ? 15.023 -26.341 -3.231 1.00 63.00 409 PHE A N 1
ATOM 3251 C CA . PHE A 1 409 ? 15.005 -26.841 -1.849 1.00 63.00 409 PHE A CA 1
ATOM 3252 C C . PHE A 1 409 ? 15.950 -26.078 -0.913 1.00 63.00 409 PHE A C 1
ATOM 3254 O O . PHE A 1 409 ? 16.014 -26.391 0.271 1.00 63.00 409 PHE A O 1
ATOM 3261 N N . ASP A 1 410 ? 16.634 -25.059 -1.432 1.00 69.81 410 ASP A N 1
ATOM 3262 C CA . ASP A 1 410 ? 17.641 -24.292 -0.693 1.00 69.81 410 ASP A CA 1
ATOM 3263 C C . ASP A 1 410 ? 17.028 -23.134 0.115 1.00 69.81 410 ASP A C 1
ATOM 3265 O O . ASP A 1 410 ? 17.740 -22.401 0.796 1.00 69.81 410 ASP A O 1
ATOM 3269 N N . THR A 1 411 ? 15.701 -22.972 0.064 1.00 70.25 411 THR A N 1
ATOM 3270 C CA . THR A 1 411 ? 14.957 -21.945 0.802 1.00 70.25 411 THR A CA 1
ATOM 3271 C C . THR A 1 411 ? 14.115 -22.547 1.915 1.00 70.25 411 THR A C 1
ATOM 3273 O O . THR A 1 411 ? 13.471 -23.589 1.749 1.00 70.25 411 THR A O 1
ATOM 3276 N N . SER A 1 412 ? 14.089 -21.853 3.056 1.00 82.44 412 SER A N 1
ATOM 3277 C CA . SER A 1 412 ? 13.196 -22.180 4.169 1.00 82.44 412 SER A CA 1
ATOM 3278 C C . SER A 1 412 ? 11.747 -22.236 3.682 1.00 82.44 412 SER A C 1
ATOM 3280 O O . SER A 1 412 ? 11.300 -21.369 2.929 1.00 82.44 412 SER A O 1
ATOM 3282 N N . ASP A 1 413 ? 10.987 -23.229 4.134 1.00 80.50 413 ASP A N 1
ATOM 3283 C CA . ASP A 1 413 ? 9.554 -23.337 3.847 1.00 80.50 413 ASP A CA 1
ATOM 3284 C C . ASP A 1 413 ? 8.771 -22.114 4.354 1.00 80.50 413 ASP A C 1
ATOM 3286 O O . ASP A 1 413 ? 7.808 -21.684 3.719 1.00 80.50 413 ASP A O 1
ATOM 3290 N N . MET A 1 414 ? 9.249 -21.488 5.431 1.00 84.12 414 MET A N 1
ATOM 3291 C CA . MET A 1 414 ? 8.726 -20.236 5.984 1.00 84.12 414 MET A CA 1
ATOM 3292 C C . MET A 1 414 ? 8.998 -19.001 5.111 1.00 84.12 414 MET A C 1
ATOM 3294 O O . MET A 1 414 ? 8.302 -17.996 5.255 1.00 84.12 414 MET A O 1
ATOM 3298 N N . ALA A 1 415 ? 9.979 -19.067 4.206 1.00 87.69 415 ALA A N 1
ATOM 3299 C CA . ALA A 1 415 ? 10.290 -18.006 3.248 1.00 87.69 415 ALA A CA 1
ATOM 3300 C C . ALA A 1 415 ? 9.489 -18.139 1.940 1.00 87.69 415 ALA A C 1
ATOM 3302 O O . ALA A 1 415 ? 9.668 -17.342 1.020 1.00 87.69 415 ALA A O 1
ATOM 3303 N N . ARG A 1 416 ? 8.608 -19.141 1.820 1.00 85.62 416 ARG A N 1
ATOM 3304 C CA . ARG A 1 416 ? 7.806 -19.367 0.611 1.00 85.62 416 ARG A CA 1
ATOM 3305 C C . ARG A 1 416 ? 6.536 -18.525 0.615 1.00 85.62 416 ARG A C 1
ATOM 3307 O O . ARG A 1 416 ? 5.879 -18.356 1.641 1.00 85.62 416 ARG A O 1
ATOM 3314 N N . TRP A 1 417 ? 6.153 -18.053 -0.569 1.00 87.56 417 TRP A N 1
ATOM 3315 C CA . TRP A 1 417 ? 4.873 -17.382 -0.788 1.00 87.56 417 TRP A CA 1
ATOM 3316 C C . TRP A 1 417 ? 3.706 -18.326 -0.476 1.00 87.56 417 TRP A C 1
ATOM 3318 O O . TRP A 1 417 ? 3.586 -19.397 -1.070 1.00 87.56 417 TRP A O 1
ATOM 3328 N N . GLN A 1 418 ? 2.823 -17.922 0.440 1.00 85.06 418 GLN A N 1
ATOM 3329 C CA . GLN A 1 418 ? 1.726 -18.787 0.897 1.00 85.06 418 GLN A CA 1
ATOM 3330 C C . GLN A 1 418 ? 0.552 -18.864 -0.086 1.00 85.06 418 GLN A C 1
ATOM 3332 O O . GLN A 1 418 ? -0.202 -19.840 -0.076 1.00 85.06 418 GLN A O 1
ATOM 3337 N N . ALA A 1 419 ? 0.357 -17.830 -0.905 1.00 84.62 419 ALA A N 1
ATOM 3338 C CA . ALA A 1 419 ? -0.721 -17.775 -1.880 1.00 84.62 419 ALA A CA 1
ATOM 3339 C C . ALA A 1 419 ? -0.375 -16.898 -3.087 1.00 84.62 419 ALA A C 1
ATOM 3341 O O . ALA A 1 419 ? 0.377 -15.926 -2.984 1.00 84.62 419 ALA A O 1
ATOM 3342 N N . TYR A 1 420 ? -1.020 -17.200 -4.209 1.00 84.00 420 TYR A N 1
ATOM 3343 C CA . TYR A 1 420 ? -1.060 -16.343 -5.383 1.00 84.00 420 TYR A CA 1
ATOM 3344 C C . TYR A 1 420 ? -2.489 -15.871 -5.584 1.00 84.00 420 TYR A C 1
ATOM 3346 O O . TYR A 1 420 ? -3.423 -16.664 -5.572 1.00 84.00 420 TYR A O 1
ATOM 3354 N N . ASN A 1 421 ? -2.689 -14.570 -5.727 1.00 84.06 421 ASN A N 1
ATOM 3355 C CA . ASN A 1 421 ? -4.016 -14.001 -5.885 1.00 84.06 421 ASN A CA 1
ATOM 3356 C C . ASN A 1 421 ? -4.187 -13.434 -7.278 1.00 84.06 421 ASN A C 1
ATOM 3358 O O . ASN A 1 421 ? -3.288 -12.765 -7.763 1.00 84.06 421 ASN A O 1
ATOM 3362 N N . ILE A 1 422 ? -5.360 -13.616 -7.869 1.00 81.69 422 ILE A N 1
ATOM 3363 C CA . ILE A 1 422 ? -5.727 -12.965 -9.123 1.00 81.69 422 ILE A CA 1
ATOM 3364 C C . ILE A 1 422 ? -6.849 -11.986 -8.814 1.00 81.69 422 ILE A C 1
ATOM 3366 O O . ILE A 1 422 ? -7.889 -12.378 -8.276 1.00 81.69 422 ILE A O 1
ATOM 3370 N N . LEU A 1 423 ? -6.634 -10.714 -9.136 1.00 79.94 423 LEU A N 1
ATOM 3371 C CA . LEU A 1 423 ? -7.692 -9.713 -9.131 1.00 79.94 423 LEU A CA 1
ATOM 3372 C C . LEU A 1 423 ? -8.326 -9.651 -10.517 1.00 79.94 423 LEU A C 1
ATOM 3374 O O . LEU A 1 423 ? -7.633 -9.569 -11.526 1.00 79.94 423 LEU A O 1
ATOM 3378 N N . HIS A 1 424 ? -9.649 -9.743 -10.557 1.00 74.56 424 HIS A N 1
ATOM 3379 C CA . HIS A 1 424 ? -10.430 -9.741 -11.785 1.00 74.56 424 HIS A CA 1
ATOM 3380 C C . HIS A 1 424 ? -11.812 -9.129 -11.541 1.00 74.56 424 HIS A C 1
ATOM 3382 O O . HIS A 1 424 ? -12.169 -8.739 -10.428 1.00 74.56 424 HIS A O 1
ATOM 3388 N N . GLU A 1 425 ? -12.616 -9.023 -12.595 1.00 67.75 425 GLU A N 1
ATOM 3389 C CA . GLU A 1 425 ? -13.891 -8.305 -12.545 1.00 67.75 425 GLU A CA 1
ATOM 3390 C C . GLU A 1 425 ? -14.955 -8.943 -11.646 1.00 67.75 425 GLU A C 1
ATOM 3392 O O . GLU A 1 425 ? -15.865 -8.247 -11.204 1.00 67.75 425 GLU A O 1
ATOM 3397 N N . GLN A 1 426 ? -14.855 -10.243 -11.373 1.00 69.12 426 GLN A N 1
ATOM 3398 C CA . GLN A 1 426 ? -15.748 -10.956 -10.452 1.00 69.12 426 GLN A CA 1
ATOM 3399 C C . GLN A 1 426 ? -15.121 -11.106 -9.063 1.00 69.12 426 GLN A C 1
ATOM 3401 O O . GLN A 1 426 ? -15.634 -11.840 -8.229 1.00 69.12 426 GLN A O 1
ATOM 3406 N N . GLY A 1 427 ? -14.016 -10.405 -8.803 1.00 73.44 427 GLY A N 1
ATOM 3407 C CA . GLY A 1 427 ? -13.433 -10.273 -7.482 1.00 73.44 427 GLY A CA 1
ATOM 3408 C C . GLY A 1 427 ? -12.006 -10.777 -7.372 1.00 73.44 427 GLY A C 1
ATOM 3409 O O . GLY A 1 427 ? -11.161 -10.539 -8.234 1.00 73.44 427 GLY A O 1
ATOM 3410 N N . ASN A 1 428 ? -11.703 -11.403 -6.240 1.00 77.56 428 ASN A N 1
ATOM 3411 C CA . ASN A 1 428 ? -10.353 -11.818 -5.883 1.00 77.56 428 ASN A CA 1
ATOM 3412 C C . ASN A 1 428 ? -10.302 -13.329 -5.677 1.00 77.56 428 ASN A C 1
ATOM 3414 O O . ASN A 1 428 ? -10.890 -13.846 -4.727 1.00 77.56 428 ASN A O 1
ATOM 3418 N N . SER A 1 429 ? -9.534 -14.008 -6.521 1.00 75.94 429 SER A N 1
ATOM 3419 C CA . SER A 1 429 ? -9.352 -15.456 -6.476 1.00 75.94 429 SER A CA 1
ATOM 3420 C C . SER A 1 429 ? -8.031 -15.818 -5.811 1.00 75.94 429 SER A C 1
ATOM 3422 O O . SER A 1 429 ? -7.012 -15.182 -6.070 1.00 75.94 429 SER A O 1
ATOM 3424 N N . TYR A 1 430 ? -8.040 -16.843 -4.959 1.00 76.19 430 TYR A N 1
ATOM 3425 C CA . TYR A 1 430 ? -6.828 -17.439 -4.397 1.00 76.19 430 TYR A CA 1
ATOM 3426 C C . TYR A 1 430 ? -6.452 -18.680 -5.210 1.00 76.19 430 TYR A C 1
ATOM 3428 O O . TYR A 1 430 ? -7.262 -19.590 -5.371 1.00 76.19 430 TYR A O 1
ATOM 3436 N N . VAL A 1 431 ? -5.217 -18.712 -5.693 1.00 72.88 431 VAL A N 1
ATOM 3437 C CA . VAL A 1 431 ? -4.604 -19.807 -6.440 1.00 72.88 431 VAL A CA 1
ATOM 3438 C C . VAL A 1 431 ? -3.433 -20.337 -5.615 1.00 72.88 431 VAL A C 1
ATOM 3440 O O . VAL A 1 431 ? -2.604 -19.572 -5.117 1.00 72.88 431 VAL A O 1
ATOM 3443 N N . TYR A 1 432 ? -3.389 -21.655 -5.427 1.00 66.06 432 TYR A N 1
ATOM 3444 C CA . TYR A 1 432 ? -2.345 -22.313 -4.642 1.00 66.06 432 TYR A CA 1
ATOM 3445 C C . TYR A 1 432 ? -1.201 -22.829 -5.534 1.00 66.06 432 TYR A C 1
ATOM 3447 O O . TYR A 1 432 ? -1.465 -23.214 -6.674 1.00 66.06 432 TYR A O 1
ATOM 3455 N N . PRO A 1 433 ? 0.046 -22.886 -5.021 1.00 57.19 433 PRO A N 1
ATOM 3456 C CA . PRO A 1 433 ? 1.251 -23.129 -5.829 1.00 57.19 433 PRO A CA 1
ATOM 3457 C C . PRO A 1 433 ? 1.345 -24.514 -6.517 1.00 57.19 433 PRO A C 1
ATOM 3459 O O . PRO A 1 433 ? 2.059 -24.652 -7.503 1.00 57.19 433 PRO A O 1
ATOM 3462 N N . LYS A 1 434 ? 0.601 -25.544 -6.067 1.00 57.72 434 LYS A N 1
ATOM 3463 C CA . LYS A 1 434 ? 0.596 -26.914 -6.642 1.00 57.72 434 LYS A CA 1
ATOM 3464 C C . LYS A 1 434 ? -0.790 -27.578 -6.608 1.00 57.72 434 LYS A C 1
ATOM 3466 O O . LYS A 1 434 ? -1.544 -27.341 -5.670 1.00 57.72 434 LYS A O 1
ATOM 3471 N N . PRO A 1 435 ? -1.046 -28.564 -7.493 1.00 45.25 435 PRO A N 1
ATOM 3472 C CA . PRO A 1 435 ? -1.288 -28.428 -8.921 1.00 45.25 435 PRO A CA 1
ATOM 3473 C C . PRO A 1 435 ? -2.779 -28.124 -9.170 1.00 45.25 435 PRO A C 1
ATOM 3475 O O . PRO A 1 435 ? -3.572 -29.036 -9.370 1.00 45.25 435 PRO A O 1
ATOM 3478 N N . ASN A 1 436 ? -3.160 -26.849 -9.208 1.00 46.25 436 ASN A N 1
ATOM 3479 C CA . ASN A 1 436 ? -4.464 -26.435 -9.736 1.00 46.25 436 ASN A CA 1
ATOM 3480 C C . ASN A 1 436 ? -4.287 -25.774 -11.108 1.00 46.25 436 ASN A C 1
ATOM 3482 O O . ASN A 1 436 ? -4.822 -24.703 -11.386 1.00 46.25 436 ASN A O 1
ATOM 3486 N N . PHE A 1 437 ? -3.547 -26.467 -11.978 1.00 57.72 437 PHE A N 1
ATOM 3487 C CA . PHE A 1 437 ? -3.653 -26.317 -13.427 1.00 57.72 437 PHE A CA 1
ATOM 3488 C C . PHE A 1 437 ? -5.048 -26.800 -13.849 1.00 57.72 437 PHE A C 1
ATOM 3490 O O . PHE A 1 437 ? -5.220 -27.946 -14.260 1.00 57.72 437 PHE A O 1
ATOM 3497 N N . VAL A 1 438 ? -6.064 -25.974 -13.603 1.00 59.94 438 VAL A N 1
ATOM 3498 C CA . VAL A 1 438 ? -7.462 -26.304 -13.892 1.00 59.94 438 VAL A CA 1
ATOM 3499 C C . VAL A 1 438 ? -8.207 -25.142 -14.542 1.00 59.94 438 VAL A C 1
ATOM 3501 O O . VAL A 1 438 ? -9.417 -25.053 -14.408 1.00 59.94 438 VAL A O 1
ATOM 3504 N N . ALA A 1 439 ? -7.523 -24.248 -15.257 1.00 68.31 439 ALA A N 1
ATOM 3505 C CA . ALA A 1 439 ? -8.208 -23.234 -16.055 1.00 68.31 439 ALA A CA 1
ATOM 3506 C C . ALA A 1 439 ? -8.309 -23.682 -17.518 1.00 68.31 439 ALA A C 1
ATOM 3508 O O . ALA A 1 439 ? -7.289 -23.925 -18.170 1.00 68.31 439 ALA A O 1
ATOM 3509 N N . GLU A 1 440 ? -9.532 -23.756 -18.046 1.00 78.62 440 GLU A N 1
ATOM 3510 C CA . GLU A 1 440 ? -9.721 -23.742 -19.500 1.00 78.62 440 GLU A CA 1
ATOM 3511 C C . GLU A 1 440 ? -9.549 -22.323 -20.018 1.00 78.62 440 GLU A C 1
ATOM 3513 O O . GLU A 1 440 ? -9.841 -21.363 -19.302 1.00 78.62 440 GLU A O 1
ATOM 3518 N N . LYS A 1 441 ? -9.122 -22.185 -21.272 1.00 83.81 441 LYS A N 1
ATOM 3519 C CA . LYS A 1 441 ? -9.079 -20.880 -21.924 1.00 83.81 441 LYS A CA 1
ATOM 3520 C C . LYS A 1 441 ? -9.678 -20.874 -23.319 1.00 83.81 441 LYS A C 1
ATOM 3522 O O . LYS A 1 441 ? -9.560 -21.847 -24.062 1.00 83.81 441 LYS A O 1
ATOM 3527 N N . ASP A 1 442 ? -10.275 -19.738 -23.651 1.00 86.81 442 ASP A N 1
ATOM 3528 C CA . ASP A 1 442 ? -10.683 -19.346 -24.994 1.00 86.81 442 ASP A CA 1
ATOM 3529 C C . ASP A 1 442 ? -9.741 -18.264 -25.517 1.00 86.81 442 ASP A C 1
ATOM 3531 O O . ASP A 1 442 ? -9.447 -17.299 -24.813 1.00 86.81 442 ASP A O 1
ATOM 3535 N N . ILE A 1 443 ? -9.285 -18.422 -26.760 1.00 86.44 443 ILE A N 1
ATOM 3536 C CA . ILE A 1 443 ? -8.422 -17.452 -27.438 1.00 86.44 443 ILE A CA 1
ATOM 3537 C C . ILE A 1 443 ? -9.246 -16.759 -28.522 1.00 86.44 443 ILE A C 1
ATOM 3539 O O . ILE A 1 443 ? -9.676 -17.394 -29.485 1.00 86.44 443 ILE A O 1
ATOM 3543 N N . ASP A 1 444 ? -9.437 -15.452 -28.373 1.00 82.94 444 ASP A N 1
ATOM 3544 C CA . ASP A 1 444 ? -10.075 -14.583 -29.357 1.00 82.94 444 ASP A CA 1
ATOM 3545 C C . ASP A 1 444 ? -8.989 -13.755 -30.058 1.00 82.94 444 ASP A C 1
ATOM 3547 O O . ASP A 1 444 ? -8.562 -12.705 -29.572 1.00 82.94 444 ASP A O 1
ATOM 3551 N N . ARG A 1 445 ? -8.513 -14.258 -31.204 1.00 85.38 445 ARG A N 1
ATOM 3552 C CA . ARG A 1 445 ? -7.486 -13.581 -32.013 1.00 85.38 445 ARG A CA 1
ATOM 3553 C C . ARG A 1 445 ? -8.016 -12.330 -32.718 1.00 85.38 445 ARG A C 1
ATOM 3555 O O . ARG A 1 445 ? -7.229 -11.442 -33.011 1.00 85.38 445 ARG A O 1
ATOM 3562 N N . GLU A 1 446 ? -9.324 -12.229 -32.967 1.00 79.62 446 GLU A N 1
ATOM 3563 C CA . GLU A 1 446 ? -9.915 -11.036 -33.594 1.00 79.62 446 GLU A CA 1
ATOM 3564 C C . GLU A 1 446 ? -9.912 -9.845 -32.634 1.00 79.62 446 GLU A C 1
ATOM 3566 O O . GLU A 1 446 ? -9.702 -8.706 -33.048 1.00 79.62 446 GLU A O 1
ATOM 3571 N N . ARG A 1 447 ? -10.134 -10.107 -31.342 1.00 73.62 447 ARG A N 1
ATOM 3572 C CA . ARG A 1 447 ? -10.111 -9.083 -30.288 1.00 73.62 447 ARG A CA 1
ATOM 3573 C C . ARG A 1 447 ? -8.772 -8.987 -29.560 1.00 73.62 447 ARG A C 1
ATOM 3575 O O . ARG A 1 447 ? -8.651 -8.149 -28.672 1.00 73.62 447 ARG A O 1
ATOM 3582 N N . SER A 1 448 ? -7.795 -9.823 -29.912 1.00 77.62 448 SER A N 1
ATOM 3583 C CA . SER A 1 448 ? -6.508 -9.962 -29.219 1.00 77.62 448 SER A CA 1
ATOM 3584 C C . SER A 1 448 ? -6.667 -10.197 -27.711 1.00 77.62 448 SER A C 1
ATOM 3586 O O . SER A 1 448 ? -6.059 -9.495 -26.900 1.00 77.62 448 SER A O 1
ATOM 3588 N N . ARG A 1 449 ? -7.499 -11.172 -27.309 1.00 81.19 449 ARG A N 1
ATOM 3589 C CA . ARG A 1 449 ? -7.751 -11.499 -25.889 1.00 81.19 449 ARG A CA 1
ATOM 3590 C C . ARG A 1 449 ? -7.731 -12.996 -25.602 1.00 81.19 449 ARG A C 1
ATOM 3592 O O . ARG A 1 449 ? -8.052 -13.815 -26.461 1.00 81.19 449 ARG A O 1
ATOM 3599 N N . VAL A 1 450 ? -7.424 -13.323 -24.350 1.00 82.19 450 VAL A N 1
ATOM 3600 C CA . VAL A 1 450 ? -7.557 -14.663 -23.774 1.00 82.19 450 VAL A CA 1
ATOM 3601 C C . VAL A 1 450 ? -8.521 -14.595 -22.593 1.00 82.19 450 VAL A C 1
ATOM 3603 O O . VAL A 1 450 ? -8.383 -13.742 -21.716 1.00 82.19 450 VAL A O 1
ATOM 3606 N N . THR A 1 451 ? -9.510 -15.487 -22.572 1.00 83.44 451 THR A N 1
ATOM 3607 C CA . THR A 1 451 ? -10.464 -15.634 -21.466 1.00 83.44 451 THR A CA 1
ATOM 3608 C C . THR A 1 451 ? -10.210 -16.953 -20.754 1.00 83.44 451 THR A C 1
ATOM 3610 O O . THR A 1 451 ? -10.325 -18.013 -21.363 1.00 83.44 451 THR A O 1
ATOM 3613 N N . TYR A 1 452 ? -9.923 -16.896 -19.459 1.00 82.38 452 TYR A N 1
ATOM 3614 C CA . TYR A 1 452 ? -9.723 -18.045 -18.583 1.00 82.38 452 TYR A CA 1
ATOM 3615 C C . TYR A 1 452 ? -10.984 -18.359 -17.786 1.00 82.38 452 TYR A C 1
ATOM 3617 O O . TYR A 1 452 ? -11.623 -17.456 -17.249 1.00 82.38 452 TYR A O 1
ATOM 3625 N N . PHE A 1 453 ? -11.284 -19.647 -17.644 1.00 80.94 453 PHE A N 1
ATOM 3626 C CA . PHE A 1 453 ? -12.368 -20.199 -16.837 1.00 80.94 453 PHE A CA 1
ATOM 3627 C C . PHE A 1 453 ? -11.770 -20.991 -15.671 1.00 80.94 453 PHE A C 1
ATOM 3629 O O . PHE A 1 453 ? -11.379 -22.146 -15.825 1.00 80.94 453 PHE A O 1
ATOM 3636 N N . ILE A 1 454 ? -11.672 -20.348 -14.510 1.00 78.44 454 ILE A N 1
ATOM 3637 C CA . ILE A 1 454 ? -10.957 -20.815 -13.320 1.00 78.44 454 ILE A CA 1
ATOM 3638 C C . ILE A 1 454 ? -11.970 -21.397 -12.315 1.00 78.44 454 ILE A C 1
ATOM 3640 O O . ILE A 1 454 ? -12.769 -20.648 -11.750 1.00 78.44 454 ILE A O 1
ATOM 3644 N N . PRO A 1 455 ? -11.984 -22.715 -12.059 1.00 75.00 455 PRO A N 1
ATOM 3645 C CA . PRO A 1 455 ? -12.904 -23.334 -11.117 1.00 75.00 455 PRO A CA 1
ATOM 3646 C C . PRO A 1 455 ? -12.480 -23.063 -9.674 1.00 75.00 455 PRO A C 1
ATOM 3648 O O . PRO A 1 455 ? -11.307 -23.177 -9.311 1.00 75.00 455 PRO A O 1
ATOM 3651 N N . LYS A 1 456 ? -13.463 -22.785 -8.821 1.00 70.88 456 LYS A N 1
ATOM 3652 C CA . LYS A 1 456 ? -13.290 -22.730 -7.372 1.00 70.88 456 LYS A CA 1
ATOM 3653 C C . LYS A 1 456 ? -13.624 -24.096 -6.780 1.00 70.88 456 LYS A C 1
ATOM 3655 O O . LYS A 1 456 ? -14.761 -24.559 -6.865 1.00 70.88 456 LYS A O 1
ATOM 3660 N N . LEU A 1 457 ? -12.615 -24.745 -6.204 1.00 65.81 457 LEU A N 1
ATOM 3661 C CA . LEU A 1 457 ? -12.755 -26.054 -5.569 1.00 65.81 457 LEU A CA 1
ATOM 3662 C C . LEU A 1 457 ? -13.224 -25.895 -4.121 1.00 65.81 457 LEU A C 1
ATOM 3664 O O . LEU A 1 457 ? -12.613 -25.174 -3.331 1.00 65.81 457 LEU A O 1
ATOM 3668 N N . ASN A 1 458 ? -14.286 -26.607 -3.765 1.00 61.69 458 ASN A N 1
ATOM 3669 C CA . ASN A 1 458 ? -14.691 -26.802 -2.380 1.00 61.69 458 ASN A CA 1
ATOM 3670 C C . ASN A 1 458 ? -13.732 -27.781 -1.671 1.00 61.69 458 ASN A C 1
ATOM 3672 O O . ASN A 1 458 ? -13.050 -28.565 -2.339 1.00 61.69 458 ASN A O 1
ATOM 3676 N N . PRO A 1 459 ? -13.701 -27.808 -0.322 1.00 54.97 459 PRO A N 1
ATOM 3677 C CA . PRO A 1 459 ? -12.885 -28.768 0.429 1.00 54.97 459 PRO A CA 1
ATOM 3678 C C . PRO A 1 459 ? -13.170 -30.242 0.098 1.00 54.97 459 PRO A C 1
ATOM 3680 O O . PRO A 1 459 ? -12.306 -31.090 0.294 1.00 54.97 459 PRO A O 1
ATOM 3683 N N . ASP A 1 460 ? -14.369 -30.549 -0.406 1.00 61.97 460 ASP A N 1
ATOM 3684 C CA . ASP A 1 460 ? -14.789 -31.886 -0.845 1.00 61.97 460 ASP A CA 1
ATOM 3685 C C . ASP A 1 460 ? -14.430 -32.201 -2.315 1.00 61.97 460 ASP A C 1
ATOM 3687 O O . ASP A 1 460 ? -14.784 -33.263 -2.830 1.00 61.97 460 ASP A O 1
ATOM 3691 N N . GLY A 1 461 ? -13.744 -31.280 -3.001 1.00 59.47 461 GLY A N 1
ATOM 3692 C CA . GLY A 1 461 ? -13.346 -31.397 -4.404 1.00 59.47 461 GLY A CA 1
ATOM 3693 C C . GLY A 1 461 ? -14.445 -31.068 -5.422 1.00 59.47 461 GLY A C 1
ATOM 3694 O O . GLY A 1 461 ? -14.208 -31.196 -6.622 1.00 59.47 461 GLY A O 1
ATOM 3695 N N . SER A 1 462 ? -15.641 -30.650 -4.991 1.00 66.44 462 SER A N 1
ATOM 3696 C CA . SER A 1 462 ? -16.706 -30.196 -5.897 1.00 66.44 462 SER A CA 1
ATOM 3697 C C . SER A 1 462 ? -16.476 -28.761 -6.396 1.00 66.44 462 SER A C 1
ATOM 3699 O O . SER A 1 462 ? -15.771 -27.978 -5.763 1.00 66.44 462 SER A O 1
ATOM 3701 N N . VAL A 1 463 ? -17.089 -28.399 -7.530 1.00 64.50 463 VAL A N 1
ATOM 3702 C CA . VAL A 1 463 ? -17.067 -27.029 -8.079 1.00 64.50 463 VAL A CA 1
ATOM 3703 C C . VAL A 1 463 ? -18.478 -26.461 -8.065 1.00 64.50 463 VAL A C 1
ATOM 3705 O O . VAL A 1 463 ? -19.365 -26.980 -8.741 1.00 64.50 463 VAL A O 1
ATOM 3708 N N . ASN A 1 464 ? -18.683 -25.383 -7.313 1.00 67.75 464 ASN A N 1
ATOM 3709 C CA . ASN A 1 464 ? -19.924 -24.598 -7.328 1.00 67.75 464 ASN A CA 1
ATOM 3710 C C . ASN A 1 464 ? -19.817 -23.369 -8.250 1.00 67.75 464 ASN A C 1
ATOM 3712 O O . ASN A 1 464 ? -20.790 -22.979 -8.904 1.00 67.75 464 ASN A O 1
ATOM 3716 N N . GLU A 1 465 ? -18.620 -22.800 -8.349 1.00 69.44 465 GLU A N 1
ATOM 3717 C CA . GLU A 1 465 ? -18.353 -21.503 -8.953 1.00 69.44 465 GLU A CA 1
ATOM 3718 C C . GLU A 1 465 ? -17.183 -21.607 -9.942 1.00 69.44 465 GLU A C 1
ATOM 3720 O O . GLU A 1 465 ? -16.179 -22.270 -9.678 1.00 69.44 465 GLU A O 1
ATOM 3725 N N . VAL A 1 466 ? -17.324 -20.967 -11.104 1.00 74.31 466 VAL A N 1
ATOM 3726 C CA . VAL A 1 466 ? -16.250 -20.826 -12.094 1.00 74.31 466 VAL A CA 1
ATOM 3727 C C . VAL A 1 466 ? -16.092 -19.345 -12.369 1.00 74.31 466 VAL A C 1
ATOM 3729 O O . VAL A 1 466 ? -17.035 -18.676 -12.785 1.00 74.31 466 VAL A O 1
ATOM 3732 N N . HIS A 1 467 ? -14.891 -18.858 -12.109 1.00 74.94 467 HIS A N 1
ATOM 3733 C CA . HIS A 1 467 ? -14.502 -17.475 -12.273 1.00 74.94 467 HIS A CA 1
ATOM 3734 C C . HIS A 1 467 ? -13.988 -17.280 -13.696 1.00 74.94 467 HIS A C 1
ATOM 3736 O O . HIS A 1 467 ? -13.209 -18.082 -14.204 1.00 74.94 467 HIS A O 1
ATOM 3742 N N . THR A 1 468 ? -14.406 -16.203 -14.337 1.00 76.12 468 THR A N 1
ATOM 3743 C CA . THR A 1 468 ? -13.863 -15.730 -15.603 1.00 76.12 468 THR A CA 1
ATOM 3744 C C . THR A 1 468 ? -12.856 -14.616 -15.355 1.00 76.12 468 THR A C 1
ATOM 3746 O O . THR A 1 468 ? -13.121 -13.655 -14.625 1.00 76.12 468 THR A O 1
ATOM 3749 N N . TYR A 1 469 ? -11.691 -14.742 -15.973 1.00 76.62 469 TYR A N 1
ATOM 3750 C CA . TYR A 1 469 ? -10.651 -13.722 -15.976 1.00 76.62 469 TYR A CA 1
ATOM 3751 C C . TYR A 1 469 ? -10.182 -13.508 -17.412 1.00 76.62 469 TYR A C 1
ATOM 3753 O O . TYR A 1 469 ? -10.079 -14.458 -18.179 1.00 76.62 469 TYR A O 1
ATOM 3761 N N . GLU A 1 470 ? -9.933 -12.260 -17.788 1.00 77.44 470 GLU A N 1
ATOM 3762 C CA . GLU A 1 470 ? -9.512 -11.914 -19.137 1.00 77.44 470 GLU A CA 1
ATOM 3763 C C . GLU A 1 470 ? -8.243 -11.099 -19.127 1.00 77.44 470 GLU A C 1
ATOM 3765 O O . GLU A 1 470 ? -8.103 -10.166 -18.335 1.00 77.44 470 GLU A O 1
ATOM 3770 N N . GLU A 1 471 ? -7.390 -11.383 -20.098 1.00 77.62 471 GLU A N 1
ATOM 3771 C CA . GLU A 1 471 ? -6.169 -10.632 -20.322 1.00 77.62 471 GLU A CA 1
ATOM 3772 C C . GLU A 1 471 ? -5.888 -10.494 -21.828 1.00 77.62 471 GLU A C 1
ATOM 3774 O O . GLU A 1 471 ? -6.505 -11.189 -22.645 1.00 77.62 471 GLU A O 1
ATOM 3779 N N . PRO A 1 472 ? -5.019 -9.559 -22.232 1.00 79.50 472 PRO A N 1
ATOM 3780 C CA . PRO A 1 472 ? -4.587 -9.437 -23.620 1.00 79.50 472 PRO A CA 1
ATOM 3781 C C . PRO A 1 472 ? -3.929 -10.719 -24.145 1.00 79.50 472 PRO A C 1
ATOM 3783 O O . PRO A 1 472 ? -3.192 -11.395 -23.429 1.00 79.50 472 PRO A O 1
ATOM 3786 N N . LEU A 1 473 ? -4.151 -11.021 -25.424 1.00 82.44 473 LEU A N 1
ATOM 3787 C CA . LEU A 1 473 ? -3.406 -12.051 -26.142 1.00 82.44 473 LEU A CA 1
ATOM 3788 C C . LEU A 1 473 ? -1.976 -11.566 -26.388 1.00 82.44 473 LEU A C 1
ATOM 3790 O O . LEU A 1 473 ? -1.765 -10.545 -27.043 1.00 82.44 473 LEU A O 1
ATOM 3794 N N . ILE A 1 474 ? -1.006 -12.325 -25.892 1.00 82.62 474 ILE A N 1
ATOM 3795 C CA . ILE A 1 474 ? 0.416 -12.138 -26.145 1.00 82.62 474 ILE A CA 1
ATOM 3796 C C . ILE A 1 474 ? 0.919 -13.396 -26.864 1.00 82.62 474 ILE A C 1
ATOM 3798 O O . ILE A 1 474 ? 1.028 -14.474 -26.273 1.00 82.62 474 ILE A O 1
ATOM 3802 N N . GLU A 1 475 ? 1.173 -13.254 -28.165 1.00 84.81 475 GLU A N 1
ATOM 3803 C CA . GLU A 1 475 ? 1.577 -14.342 -29.067 1.00 84.81 475 GLU A CA 1
ATOM 3804 C C . GLU A 1 475 ? 2.833 -15.065 -28.554 1.00 84.81 475 GLU A C 1
ATOM 3806 O O . GLU A 1 475 ? 3.807 -14.430 -28.146 1.00 84.81 475 GLU A O 1
ATOM 3811 N N . GLY A 1 476 ? 2.808 -16.401 -28.553 1.00 83.38 476 GLY A N 1
ATOM 3812 C CA . GLY A 1 476 ? 3.872 -17.246 -28.000 1.00 83.38 476 GLY A CA 1
ATOM 3813 C C . GLY A 1 476 ? 3.977 -17.259 -26.467 1.00 83.38 476 GLY A C 1
ATOM 3814 O O . GLY A 1 476 ? 4.848 -17.942 -25.920 1.00 83.38 476 GLY A O 1
ATOM 3815 N N . ILE A 1 477 ? 3.123 -16.514 -25.756 1.00 81.75 477 ILE A N 1
ATOM 3816 C CA . ILE A 1 477 ? 3.110 -16.448 -24.289 1.00 81.75 477 ILE A CA 1
ATOM 3817 C C . ILE A 1 477 ? 1.868 -17.126 -23.720 1.00 81.75 477 ILE A C 1
ATOM 3819 O O . ILE A 1 477 ? 1.998 -18.094 -22.974 1.00 81.75 477 ILE A O 1
ATOM 3823 N N . ASN A 1 478 ? 0.674 -16.641 -24.066 1.00 81.62 478 ASN A N 1
ATOM 3824 C CA . ASN A 1 478 ? -0.590 -17.143 -23.521 1.00 81.62 478 ASN A CA 1
ATOM 3825 C C . ASN A 1 478 ? -1.544 -17.696 -24.596 1.00 81.62 478 ASN A C 1
ATOM 3827 O O . ASN A 1 478 ? -2.735 -17.890 -24.355 1.00 81.62 478 ASN A O 1
ATOM 3831 N N . ASP A 1 479 ? -1.011 -18.075 -25.756 1.00 84.88 479 ASP A N 1
ATOM 3832 C CA . ASP A 1 479 ? -1.739 -18.647 -26.896 1.00 84.88 479 ASP A CA 1
ATOM 3833 C C . ASP A 1 479 ? -1.609 -20.183 -27.028 1.00 84.88 479 ASP A C 1
ATOM 3835 O O . ASP A 1 479 ? -2.125 -20.780 -27.975 1.00 84.88 479 ASP A O 1
ATOM 3839 N N . GLY A 1 480 ? -0.933 -20.830 -26.069 1.00 76.25 480 GLY A N 1
ATOM 3840 C CA . GLY A 1 480 ? -0.757 -22.286 -26.006 1.00 76.25 480 GLY A CA 1
ATOM 3841 C C . GLY A 1 480 ? -2.007 -23.070 -25.572 1.00 76.25 480 GLY A C 1
ATOM 3842 O O . GLY A 1 480 ? -3.104 -22.531 -25.454 1.00 76.25 480 GLY A O 1
ATOM 3843 N N . ALA A 1 481 ? -1.852 -24.367 -25.290 1.00 69.69 481 ALA A N 1
ATOM 3844 C CA . ALA A 1 481 ? -2.942 -25.191 -24.754 1.00 69.69 481 ALA A CA 1
ATOM 3845 C C . ALA A 1 481 ? -3.424 -24.688 -23.375 1.00 69.69 481 ALA A C 1
ATOM 3847 O O . ALA A 1 481 ? -2.706 -23.971 -22.678 1.00 69.69 481 ALA A O 1
ATOM 3848 N N . SER A 1 482 ? -4.644 -25.069 -22.970 1.00 68.81 482 SER A N 1
ATOM 3849 C CA . SER A 1 482 ? -5.152 -24.783 -21.616 1.00 68.81 482 SER A CA 1
ATOM 3850 C C . SER A 1 482 ? -4.185 -25.296 -20.540 1.00 68.81 482 SER A C 1
ATOM 3852 O O . SER A 1 482 ? -3.457 -26.267 -20.768 1.00 68.81 482 SER A O 1
ATOM 3854 N N . LEU A 1 483 ? -4.189 -24.647 -19.372 1.00 61.91 483 LEU A N 1
ATOM 3855 C CA . LEU A 1 483 ? -3.345 -24.978 -18.222 1.00 61.91 483 LEU A CA 1
ATOM 3856 C C . LEU A 1 483 ? -3.707 -26.378 -17.691 1.00 61.91 483 LEU A C 1
ATOM 3858 O O . LEU A 1 483 ? -4.479 -26.472 -16.753 1.00 61.91 483 LEU A O 1
ATOM 3862 N N . ARG A 1 484 ? -3.156 -27.431 -18.322 1.00 58.00 484 ARG A N 1
ATOM 3863 C CA . ARG A 1 484 ? -3.433 -28.883 -18.189 1.00 58.00 484 ARG A CA 1
ATOM 3864 C C . ARG A 1 484 ? -4.925 -29.280 -18.185 1.00 58.00 484 ARG A C 1
ATOM 3866 O O . ARG A 1 484 ? -5.814 -28.584 -17.721 1.00 58.00 484 ARG A O 1
ATOM 3873 N N . LEU A 1 485 ? -5.217 -30.452 -18.747 1.00 53.22 485 LEU A N 1
ATOM 3874 C CA . LEU A 1 485 ? -6.586 -30.966 -18.842 1.00 53.22 485 LEU A CA 1
ATOM 3875 C C . LEU A 1 485 ? -7.110 -31.363 -17.458 1.00 53.22 485 LEU A C 1
ATOM 3877 O O . LEU A 1 485 ? -6.535 -32.224 -16.788 1.00 53.22 485 LEU A O 1
ATOM 3881 N N . ILE A 1 486 ? -8.238 -30.780 -17.063 1.00 57.06 486 ILE A N 1
ATOM 3882 C CA . ILE A 1 486 ? -8.993 -31.234 -15.899 1.00 57.06 486 ILE A CA 1
ATOM 3883 C C . ILE A 1 486 ? -9.602 -32.587 -16.256 1.00 57.06 486 ILE A C 1
ATOM 3885 O O . ILE A 1 486 ? -10.511 -32.671 -17.077 1.00 57.06 486 ILE A O 1
ATOM 3889 N N . ALA A 1 487 ? -9.108 -33.660 -15.646 1.00 58.97 487 ALA A N 1
ATOM 3890 C CA . ALA A 1 487 ? -9.635 -34.996 -15.918 1.00 58.97 487 ALA A CA 1
ATOM 3891 C C . ALA A 1 487 ? -11.016 -35.244 -15.269 1.00 58.97 487 ALA A C 1
ATOM 3893 O O . ALA A 1 487 ? -11.725 -36.165 -15.671 1.00 58.97 487 ALA A O 1
ATOM 3894 N N . ASP A 1 488 ? -11.420 -34.443 -14.271 1.00 62.56 488 ASP A N 1
ATOM 3895 C CA . ASP A 1 488 ? -12.721 -34.592 -13.605 1.00 62.56 488 ASP A CA 1
ATOM 3896 C C . ASP A 1 488 ? -13.866 -34.059 -14.484 1.00 62.56 488 ASP A C 1
ATOM 3898 O O . ASP A 1 488 ? -14.036 -32.853 -14.689 1.00 62.56 488 ASP A O 1
ATOM 3902 N N . ALA A 1 489 ? -14.700 -34.983 -14.963 1.00 71.62 489 ALA A N 1
ATOM 3903 C CA . ALA A 1 489 ? -15.822 -34.701 -15.852 1.00 71.62 489 ALA A CA 1
ATOM 3904 C C . ALA A 1 489 ? -16.880 -33.744 -15.265 1.00 71.62 489 ALA A C 1
ATOM 3906 O O . ALA A 1 489 ? -17.595 -33.085 -16.023 1.00 71.62 489 ALA A O 1
ATOM 3907 N N . ARG A 1 490 ? -17.017 -33.651 -13.933 1.00 66.81 490 ARG A N 1
ATOM 3908 C CA . ARG A 1 490 ? -17.972 -32.733 -13.282 1.00 66.81 490 ARG A CA 1
ATOM 3909 C C . ARG A 1 490 ? -17.483 -31.296 -13.381 1.00 66.81 490 ARG A C 1
ATOM 3911 O O . ARG A 1 490 ? -18.265 -30.405 -13.704 1.00 66.81 490 ARG A O 1
ATOM 3918 N N . ILE A 1 491 ? -16.187 -31.093 -13.154 1.00 68.12 491 ILE A N 1
ATOM 3919 C CA . ILE A 1 491 ? -15.541 -29.784 -13.271 1.00 68.12 491 ILE A CA 1
ATOM 3920 C C . ILE A 1 491 ? -15.580 -29.318 -14.726 1.00 68.12 491 ILE A C 1
ATOM 3922 O O . ILE A 1 491 ? -16.013 -28.203 -15.001 1.00 68.12 491 ILE A O 1
ATOM 3926 N N . GLN A 1 492 ? -15.225 -30.205 -15.659 1.00 73.88 492 GLN A N 1
ATOM 3927 C CA . GLN A 1 492 ? -15.294 -29.942 -17.100 1.00 73.88 492 GLN A CA 1
ATOM 3928 C C . GLN A 1 492 ? -16.704 -29.548 -17.552 1.00 73.88 492 GLN A C 1
ATOM 3930 O O . GLN A 1 492 ? -16.879 -28.574 -18.281 1.00 73.88 492 GLN A O 1
ATOM 3935 N N . ARG A 1 493 ? -17.741 -30.244 -17.064 1.00 77.44 493 ARG A N 1
ATOM 3936 C CA . ARG A 1 493 ? -19.135 -29.879 -17.352 1.00 77.44 493 ARG A CA 1
ATOM 3937 C C . ARG A 1 493 ? -19.465 -28.472 -16.861 1.00 77.44 493 ARG A C 1
ATOM 3939 O O . ARG A 1 493 ? -20.031 -27.687 -17.617 1.00 77.44 493 ARG A O 1
ATOM 3946 N N . ARG A 1 494 ? -19.104 -28.149 -15.616 1.00 75.56 494 ARG A N 1
ATOM 3947 C CA . ARG A 1 494 ? -19.403 -26.843 -15.021 1.00 75.56 494 ARG A CA 1
ATOM 3948 C C . ARG A 1 494 ? -18.682 -25.704 -15.741 1.00 75.56 494 ARG A C 1
ATOM 3950 O O . ARG A 1 494 ? -19.283 -24.660 -15.983 1.00 75.56 494 ARG A O 1
ATOM 3957 N N . ILE A 1 495 ? -17.426 -25.916 -16.126 1.00 74.06 495 ILE A N 1
ATOM 3958 C CA . ILE A 1 495 ? -16.680 -24.967 -16.955 1.00 74.06 495 ILE A CA 1
ATOM 3959 C C . ILE A 1 495 ? -17.358 -24.796 -18.313 1.00 74.06 495 ILE A C 1
ATOM 3961 O O . ILE A 1 495 ? -17.601 -23.663 -18.715 1.00 74.06 495 ILE A O 1
ATOM 3965 N N . GLY A 1 496 ? -17.756 -25.887 -18.974 1.00 77.31 496 GLY A N 1
ATOM 3966 C CA . GLY A 1 496 ? -18.488 -25.832 -20.240 1.00 77.31 496 GLY A CA 1
ATOM 3967 C C . GLY A 1 496 ? -19.803 -25.047 -20.152 1.00 77.31 496 GLY A C 1
ATOM 3968 O O . GLY A 1 496 ? -20.121 -24.270 -21.050 1.00 77.31 496 GLY A O 1
ATOM 3969 N N . GLU A 1 497 ? -20.562 -25.190 -19.063 1.00 78.69 497 GLU A N 1
ATOM 3970 C CA . GLU A 1 497 ? -21.773 -24.396 -18.809 1.00 78.69 497 GLU A CA 1
ATOM 3971 C C . GLU A 1 497 ? -21.467 -22.896 -18.712 1.00 78.69 497 GLU A C 1
ATOM 3973 O O . GLU A 1 497 ? -22.102 -22.094 -19.401 1.00 78.69 497 GLU A O 1
ATOM 3978 N N . VAL A 1 498 ? -20.484 -22.518 -17.887 1.00 73.94 498 VAL A N 1
ATOM 3979 C CA . VAL A 1 498 ? -20.105 -21.110 -17.686 1.00 73.94 498 VAL A CA 1
ATOM 3980 C C . VAL A 1 498 ? -19.491 -20.519 -18.949 1.00 73.94 498 VAL A C 1
ATOM 3982 O O . VAL A 1 498 ? -19.834 -19.399 -19.313 1.00 73.94 498 VAL A O 1
ATOM 3985 N N . ARG A 1 499 ? -18.677 -21.282 -19.679 1.00 78.06 499 ARG A N 1
ATOM 3986 C CA . ARG A 1 499 ? -18.121 -20.907 -20.983 1.00 78.06 499 ARG A CA 1
ATOM 3987 C C . ARG A 1 499 ? -19.208 -20.631 -22.012 1.00 78.06 499 ARG A C 1
ATOM 3989 O O . ARG A 1 499 ? -19.213 -19.567 -22.626 1.00 78.06 499 ARG A O 1
ATOM 3996 N N . ASN A 1 500 ? -20.186 -21.526 -22.144 1.00 77.81 500 ASN A N 1
ATOM 3997 C CA . ASN A 1 500 ? -21.329 -21.321 -23.036 1.00 77.81 500 ASN A CA 1
ATOM 3998 C C . ASN A 1 500 ? -22.164 -20.095 -22.637 1.00 77.81 500 ASN A C 1
ATOM 4000 O O . ASN A 1 500 ? -22.603 -19.340 -23.505 1.00 77.81 500 ASN A O 1
ATOM 4004 N N . ALA A 1 501 ? -22.393 -19.884 -21.338 1.00 68.56 501 ALA A N 1
ATOM 4005 C CA . ALA A 1 501 ? -23.094 -18.701 -20.843 1.00 68.56 501 ALA A CA 1
ATOM 4006 C C . ALA A 1 501 ? -22.305 -17.415 -21.138 1.00 68.56 501 ALA A C 1
ATOM 4008 O O . ALA A 1 501 ? -22.869 -16.458 -21.661 1.00 68.56 501 ALA A O 1
ATOM 4009 N N . TYR A 1 502 ? -20.995 -17.420 -20.891 1.00 69.62 502 TYR A N 1
ATOM 4010 C CA . TYR A 1 502 ? -20.091 -16.303 -21.153 1.00 69.62 502 TYR A CA 1
ATOM 4011 C C . TYR A 1 502 ? -20.067 -15.908 -22.636 1.00 69.62 502 TYR A C 1
ATOM 4013 O O . TYR A 1 502 ? -20.233 -14.737 -22.982 1.00 69.62 502 TYR A O 1
ATOM 4021 N N . GLN A 1 503 ? -19.944 -16.889 -23.534 1.00 72.62 503 GLN A N 1
ATOM 4022 C CA . GLN A 1 503 ? -19.970 -16.658 -24.981 1.00 72.62 503 GLN A CA 1
ATOM 4023 C C . GLN A 1 503 ? -21.312 -16.087 -25.465 1.00 72.62 503 GLN A C 1
ATOM 4025 O O . GLN A 1 503 ? -21.328 -15.278 -26.394 1.00 72.62 503 GLN A O 1
ATOM 4030 N N . LYS A 1 504 ? -22.434 -16.476 -24.842 1.00 66.38 504 LYS A N 1
ATOM 4031 C CA . LYS A 1 504 ? -23.762 -15.902 -25.123 1.00 66.38 504 LYS A CA 1
ATOM 4032 C C . LYS A 1 504 ? -23.881 -14.465 -24.612 1.00 66.38 504 LYS A C 1
ATOM 4034 O O . LYS A 1 504 ? -24.315 -13.605 -25.368 1.00 66.38 504 LYS A O 1
ATOM 4039 N N . LEU A 1 505 ? -23.424 -14.190 -23.386 1.00 59.66 505 LEU A N 1
ATOM 4040 C CA . LEU A 1 505 ? -23.433 -12.847 -22.783 1.00 59.66 505 LEU A CA 1
ATOM 4041 C C . LEU A 1 505 ? -22.700 -11.817 -23.654 1.00 59.66 505 LEU A C 1
ATOM 4043 O O . LEU A 1 505 ? -23.155 -10.689 -23.804 1.00 59.66 505 LEU A O 1
ATOM 4047 N N . ARG A 1 506 ? -21.587 -12.215 -24.276 1.00 64.44 506 ARG A N 1
ATOM 4048 C CA . ARG A 1 506 ? -20.791 -11.358 -25.168 1.00 64.44 506 ARG A CA 1
ATOM 4049 C C . ARG A 1 506 ? -21.374 -11.119 -26.559 1.00 64.44 506 AR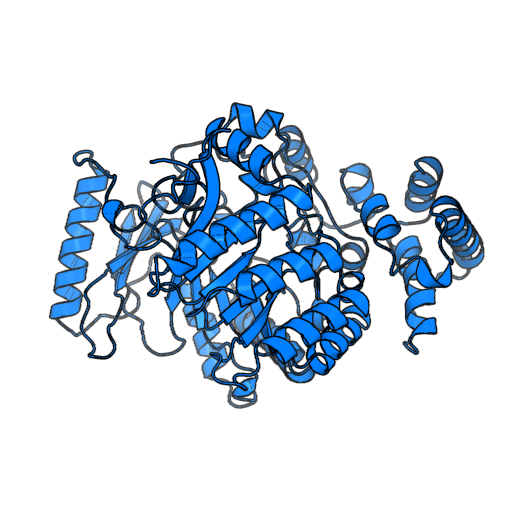G A C 1
ATOM 4051 O O . ARG A 1 506 ? -20.792 -10.342 -27.319 1.00 64.44 506 ARG A O 1
ATOM 4058 N N . LYS A 1 507 ? -22.480 -11.783 -26.893 1.00 60.88 507 LYS A N 1
ATOM 4059 C CA . LYS A 1 507 ? -23.226 -11.604 -28.145 1.00 60.88 507 LYS A CA 1
ATOM 4060 C C . LYS A 1 507 ? -24.511 -10.774 -27.956 1.00 60.88 507 LYS A C 1
ATOM 4062 O O . LYS A 1 507 ? -25.315 -10.752 -28.876 1.00 60.88 507 LYS A O 1
ATOM 4067 N N . ASP A 1 508 ? -24.636 -10.073 -26.818 1.00 50.09 508 ASP A N 1
ATOM 4068 C CA . ASP A 1 508 ? -25.760 -9.224 -26.382 1.00 50.09 508 ASP A CA 1
ATOM 4069 C C . ASP A 1 508 ? -27.106 -9.962 -26.228 1.00 50.09 508 ASP A C 1
ATOM 4071 O O . ASP A 1 508 ? -27.859 -10.070 -27.184 1.00 50.09 508 ASP A O 1
ATOM 4075 N N . GLU A 1 509 ? -27.417 -10.425 -25.004 1.00 48.31 509 GLU A N 1
ATOM 4076 C CA . GLU A 1 509 ? -28.775 -10.623 -24.438 1.00 48.31 509 GLU A CA 1
ATOM 4077 C C . GLU A 1 509 ? -28.661 -11.244 -23.021 1.00 48.31 509 GLU A C 1
ATOM 4079 O O . GLU A 1 509 ? -28.386 -12.434 -22.912 1.00 48.31 509 GLU A O 1
ATOM 4084 N N . ILE A 1 510 ? -28.802 -10.445 -21.943 1.00 40.06 510 ILE A N 1
ATOM 4085 C CA . ILE A 1 510 ? -29.285 -10.772 -20.565 1.00 40.06 510 ILE A CA 1
ATOM 4086 C C . ILE A 1 510 ? -29.036 -9.552 -19.639 1.00 40.06 510 ILE A C 1
ATOM 4088 O O . ILE A 1 510 ? -28.025 -8.866 -19.770 1.00 40.06 510 ILE A O 1
ATOM 4092 N N . ASP A 1 511 ? -29.941 -9.280 -18.682 1.00 41.31 511 ASP A N 1
ATOM 4093 C CA . ASP A 1 511 ? -29.749 -8.281 -17.608 1.00 41.31 511 ASP A CA 1
ATOM 4094 C C . ASP A 1 511 ? -28.612 -8.724 -16.666 1.00 41.31 511 ASP A C 1
ATOM 4096 O O . ASP A 1 511 ? -28.719 -9.690 -15.912 1.00 41.31 511 ASP A O 1
ATOM 4100 N N . THR A 1 512 ? -27.487 -8.020 -16.747 1.00 47.12 512 THR A N 1
ATOM 4101 C CA . THR A 1 512 ? -26.170 -8.427 -16.243 1.00 47.12 512 THR A CA 1
ATOM 4102 C C . THR A 1 512 ? -25.940 -8.206 -14.746 1.00 47.12 512 THR A C 1
ATOM 4104 O O . THR A 1 512 ? -24.845 -8.440 -14.238 1.00 47.12 512 THR A O 1
ATOM 4107 N N . ARG A 1 513 ? -26.945 -7.770 -13.985 1.00 45.88 513 ARG A N 1
ATOM 4108 C CA . ARG A 1 513 ? -26.757 -7.330 -12.591 1.00 45.88 513 ARG A CA 1
ATOM 4109 C C . ARG A 1 513 ? -26.419 -8.431 -11.574 1.00 45.88 513 ARG A C 1
ATOM 4111 O O . ARG A 1 513 ? -26.010 -8.074 -10.473 1.00 45.88 513 ARG A O 1
ATOM 4118 N N . GLU A 1 514 ? -26.553 -9.719 -11.898 1.00 41.09 514 GLU A N 1
ATOM 4119 C CA . GLU A 1 514 ? -26.184 -10.832 -10.995 1.00 41.09 514 GLU A CA 1
ATOM 4120 C C . GLU A 1 514 ? -24.782 -11.420 -11.244 1.00 41.09 514 GLU A C 1
ATOM 4122 O O . GLU A 1 514 ? -24.164 -11.899 -10.299 1.00 41.09 514 GLU A O 1
ATOM 4127 N N . PHE A 1 515 ? -24.238 -11.341 -12.464 1.00 46.06 515 PHE A N 1
ATOM 4128 C CA . PHE A 1 515 ? -22.958 -11.983 -12.824 1.00 46.06 515 PHE A CA 1
ATOM 4129 C C . PHE A 1 515 ? -21.700 -11.196 -12.408 1.00 46.06 515 PHE A C 1
ATOM 4131 O O . PHE A 1 515 ? -20.594 -11.726 -12.478 1.00 46.06 515 PHE A O 1
ATOM 4138 N N . TYR A 1 516 ? -21.858 -9.937 -11.986 1.00 51.25 516 TYR A N 1
ATOM 4139 C CA . TYR A 1 516 ? -20.756 -8.986 -11.768 1.00 51.25 516 TYR A CA 1
ATOM 4140 C C . TYR A 1 516 ? -20.450 -8.677 -10.303 1.00 51.25 516 TYR A C 1
ATOM 4142 O O . TYR A 1 516 ? -19.768 -7.688 -10.009 1.00 51.25 516 TYR A O 1
ATOM 4150 N N . ARG A 1 517 ? -20.951 -9.484 -9.369 1.00 57.19 517 ARG A N 1
ATOM 4151 C CA . ARG A 1 517 ? -20.623 -9.263 -7.965 1.00 57.19 517 ARG A CA 1
ATOM 4152 C C . ARG A 1 517 ? -19.280 -9.829 -7.634 1.00 57.19 517 ARG A C 1
ATOM 4154 O O . ARG A 1 517 ? -19.024 -11.008 -7.829 1.00 57.19 517 ARG A O 1
ATOM 4161 N N . VAL A 1 518 ? -18.480 -8.960 -7.052 1.00 58.62 518 VAL A N 1
ATOM 4162 C CA . VAL A 1 518 ? -17.153 -9.291 -6.566 1.00 58.62 518 VAL A CA 1
ATOM 4163 C C . VAL A 1 518 ? -17.219 -10.237 -5.372 1.00 58.62 518 VAL A C 1
ATOM 4165 O O . VAL A 1 518 ? -16.326 -11.055 -5.168 1.00 58.62 518 VAL A O 1
ATOM 4168 N N . SER A 1 519 ? -18.275 -10.109 -4.569 1.00 56.34 519 SER A N 1
ATOM 4169 C CA . SER A 1 519 ? -18.453 -10.895 -3.355 1.00 56.34 519 SER A CA 1
ATOM 4170 C C . SER A 1 519 ? -19.123 -12.255 -3.572 1.00 56.34 519 SER A C 1
ATOM 4172 O O . SER A 1 519 ? -18.963 -13.120 -2.721 1.00 56.34 519 SER A O 1
ATOM 4174 N N . GLY A 1 520 ? -19.878 -12.452 -4.662 1.00 59.47 520 GLY A N 1
ATOM 4175 C CA . GLY A 1 520 ? -20.740 -13.632 -4.855 1.00 59.47 520 GLY A CA 1
ATOM 4176 C C . GLY A 1 520 ? -22.056 -13.627 -4.047 1.00 59.47 520 GLY A C 1
ATOM 4177 O O . GLY A 1 520 ? -22.836 -14.572 -4.139 1.00 59.47 520 GLY A O 1
ATOM 4178 N N . ILE A 1 521 ? -22.342 -12.557 -3.291 1.00 58.03 521 ILE A N 1
ATOM 4179 C CA . ILE A 1 521 ? -23.466 -12.432 -2.334 1.00 58.03 521 ILE A CA 1
ATOM 4180 C C . ILE A 1 521 ? -24.713 -11.825 -3.001 1.00 58.03 521 ILE A C 1
ATOM 4182 O O . ILE A 1 521 ? -24.582 -10.931 -3.837 1.00 58.03 521 ILE A O 1
ATOM 4186 N N . LYS A 1 522 ? -25.950 -12.190 -2.617 1.00 56.62 522 LYS A N 1
ATOM 4187 C CA . LYS A 1 522 ? -27.183 -11.540 -3.145 1.00 56.62 522 LYS A CA 1
ATOM 4188 C C . LYS A 1 522 ? -27.433 -10.148 -2.534 1.00 56.62 522 LYS A C 1
ATOM 4190 O O . LYS A 1 522 ? -27.029 -9.863 -1.420 1.00 56.62 522 LYS A O 1
ATOM 4195 N N . PHE A 1 523 ? -28.125 -9.234 -3.233 1.00 49.50 523 PHE A N 1
ATOM 4196 C CA . PHE A 1 523 ? -28.170 -7.801 -2.801 1.00 49.50 523 PHE A CA 1
ATOM 4197 C C . PHE A 1 523 ? -29.054 -7.653 -1.575 1.00 49.50 523 PHE A C 1
ATOM 4199 O O . PHE A 1 523 ? -28.792 -6.848 -0.691 1.00 49.50 523 PHE A O 1
ATOM 4206 N N . SER A 1 524 ? -30.067 -8.512 -1.500 1.00 50.22 524 SER A N 1
ATOM 4207 C CA . SER A 1 524 ? -30.916 -8.708 -0.334 1.00 50.22 524 SER A CA 1
ATOM 4208 C C . SER A 1 524 ? -30.148 -9.069 0.940 1.00 50.22 524 SER A C 1
ATOM 4210 O O . SER A 1 524 ? -30.700 -8.887 2.022 1.00 50.22 524 SER A O 1
ATOM 4212 N N . GLU A 1 525 ? -28.923 -9.584 0.820 1.00 62.28 525 GLU A N 1
ATOM 4213 C CA . GLU A 1 525 ? -28.054 -9.987 1.933 1.00 62.28 525 GLU A CA 1
ATOM 4214 C C . GLU A 1 525 ? -27.054 -8.879 2.316 1.00 62.28 525 GLU A C 1
ATOM 4216 O O . GLU A 1 525 ? -26.353 -9.009 3.309 1.00 62.28 525 GLU A O 1
ATOM 4221 N N . ASN A 1 526 ? -27.014 -7.763 1.574 1.00 68.88 526 ASN A N 1
ATOM 4222 C CA . ASN A 1 526 ? -26.171 -6.598 1.861 1.00 68.88 526 ASN A CA 1
ATOM 4223 C C . ASN A 1 526 ? -27.041 -5.364 2.162 1.00 68.88 526 ASN A C 1
ATOM 4225 O O . ASN A 1 526 ? -26.967 -4.336 1.484 1.00 68.88 526 ASN A O 1
ATOM 4229 N N . LYS A 1 527 ? -27.949 -5.491 3.138 1.00 74.56 527 LYS A N 1
ATOM 4230 C CA . LYS A 1 527 ? -28.901 -4.419 3.462 1.00 74.56 527 LYS A CA 1
ATOM 4231 C C . LYS A 1 527 ? -28.170 -3.212 4.060 1.00 74.56 527 LYS A C 1
ATOM 4233 O O . LYS A 1 527 ? -27.273 -3.396 4.887 1.00 74.56 527 LYS A O 1
ATOM 4238 N N . PRO A 1 528 ? -28.552 -1.979 3.683 1.00 79.12 528 PRO A N 1
ATOM 4239 C CA . PRO A 1 528 ? -27.971 -0.790 4.282 1.00 79.12 528 PRO A CA 1
ATOM 4240 C C . PRO A 1 528 ? -28.311 -0.714 5.773 1.00 79.12 528 PRO A C 1
ATOM 4242 O O . PRO A 1 528 ? -29.396 -1.117 6.195 1.00 79.12 528 PRO A O 1
ATOM 4245 N N . LEU A 1 529 ? -27.406 -0.134 6.559 1.00 84.44 529 LEU A N 1
ATOM 4246 C CA . LEU A 1 529 ? -27.701 0.233 7.941 1.00 84.44 529 LEU A CA 1
ATOM 4247 C C . LEU A 1 529 ? -28.667 1.422 7.942 1.00 84.44 529 LEU A C 1
ATOM 4249 O O . LEU A 1 529 ? -28.335 2.475 7.405 1.00 84.44 529 LEU A O 1
ATOM 4253 N N . VAL A 1 530 ? -29.834 1.297 8.569 1.00 82.12 530 VAL A N 1
ATOM 4254 C CA . VAL A 1 530 ? -30.763 2.424 8.744 1.00 82.12 530 VAL A CA 1
ATOM 4255 C C . VAL A 1 530 ? -30.543 3.038 10.122 1.00 82.12 530 VAL A C 1
ATOM 4257 O O . VAL A 1 530 ? -30.704 2.365 11.137 1.00 82.12 530 VAL A O 1
ATOM 4260 N N . VAL A 1 531 ? -30.153 4.313 10.164 1.00 78.56 531 VAL A N 1
ATOM 4261 C CA . VAL A 1 531 ? -29.837 5.028 11.406 1.00 78.56 531 VAL A CA 1
ATOM 4262 C C . VAL A 1 531 ? -30.937 6.043 11.709 1.00 78.56 531 VAL A C 1
ATOM 4264 O O . VAL A 1 531 ? -31.048 7.067 11.035 1.00 78.56 531 VAL A O 1
ATOM 4267 N N . GLY A 1 532 ? -31.712 5.787 12.766 1.00 62.12 532 GLY A N 1
ATOM 4268 C CA . GLY A 1 532 ? -32.677 6.747 13.313 1.00 62.12 532 GLY A CA 1
ATOM 4269 C C . GLY A 1 532 ? -34.041 6.797 12.616 1.00 62.12 532 GLY A C 1
ATOM 4270 O O . GLY A 1 532 ? -34.580 7.896 12.467 1.00 62.12 532 GLY A O 1
ATOM 4271 N N . GLY A 1 533 ? -34.580 5.643 12.212 1.00 51.28 533 GLY A N 1
ATOM 4272 C CA . GLY A 1 533 ? -35.984 5.484 11.818 1.00 51.28 533 GLY A CA 1
ATOM 4273 C C . GLY A 1 533 ? -36.767 4.679 12.857 1.00 51.28 533 GLY A C 1
ATOM 4274 O O . GLY A 1 533 ? -36.227 3.707 13.389 1.00 51.28 533 GLY A O 1
ATOM 4275 N N . ASP A 1 534 ? -37.995 5.124 13.132 1.00 34.56 534 ASP A N 1
ATOM 4276 C CA . ASP A 1 534 ? -39.081 4.277 13.648 1.00 34.56 534 ASP A CA 1
ATOM 4277 C C . ASP A 1 534 ? -39.444 3.174 12.638 1.00 34.56 534 ASP A C 1
ATOM 4279 O O . ASP A 1 534 ? -39.304 3.428 11.413 1.00 34.56 534 ASP A O 1
#

Secondary structure (DSSP, 8-state):
-HHHHHHHHHH-HHHHHHHHHHHHHHHTT-------GGGHHHHHHHHHHHHHHHTS-GGGGGG-HHHHHHT-B-SHHHHHTT-----HHHHHHHHHTTBPP-B-HHHHHH-HHHHHTTS---S--S-SS--TTS-TTSSSSTTTEEEEEETTEEEEEEEEEETTEEEEE--S--TT--TT-TTHHHHHB-HHHHHHH-HHHHHHHHHTSS-HHHHHHHHHHHHHHHHT-TT--EEEEESS-GGGS-HHHHHHHHHHHTT-SS--EEEEEESTTTTT-GGGS-HHHHHHHHHHHHHTSS-TTPPP-EEEEEEE-S-THHHHSHHHHHHHHHHHHTT-EEEEEEE--BTTTB-TT-HHHHHHHHHHHHHHHHHTT-EEEEEEET-S-TT-GGG---HHHHHHHHHHHHH--SS-GGGS--EEEEEETTEEEEE-TTT---BEEEEETTTTEEEEEEEEE-TTS-EEEEEEEEEE--TTTS-SS-BS----HHHHHHHHHHHHHHHHHTTS-S-GGGTT-SS---GGGSPPEE-S--

Radius of gyration: 23.67 Å; chains: 1; bounding box: 72×64×64 Å